Protein AF-0000000068150612 (afdb_homodimer)

Secondary structure (DSSP, 8-state):
---BPPPHHHHHHHHTSTTTTTS-HHHHHHHHTT-EEEEE-TT-EEE-TT----EEEEEEESEEEEEEE-TTS-EEEEEEEETT-EE-HHHHHHSS-SSEEEESSSEEEEEEEHHHHHHHHHH-HHHHHHHHHHHHHHHHHHHHHHHHHHH--HHHHHHHHHHHTSPSSS-S-EEEE-SS-HHHHHHHTT--HHHHHHHHHHHGGGTEEEETTEEEES-HHHHHT-/---BPPPHHHHHHHHTSTTTTTS-HHHHHHHHTT-EEEEE-TT-EEE-TT----EEEEEEESEEEEEEE-TTS-EEEEEEEETT-EE-HHHHHHSS-SSEEEESSSEEEEEEEHHHHHHHHHH-HHHHHHHHHHHHHHHHHHHHHHHHHHH--HHHHHHHHHHHTSPSSS-S-EEEE-SS-HHHHHHHTT--HHHHHHHHHHHGGGTEEEETTEEEES-HHHHHT-

Structure (mmCIF, N/CA/C/O backbone):
data_AF-0000000068150612-model_v1
#
loop_
_entity.id
_entity.type
_entity.pdbx_description
1 polymer 'Transcriptional regulator, CAP/Crp family'
#
loop_
_atom_site.group_PDB
_atom_site.id
_atom_site.type_symbol
_atom_site.label_atom_id
_atom_site.label_alt_id
_atom_site.label_comp_id
_atom_site.label_asym_id
_atom_site.label_entity_id
_atom_site.label_seq_id
_atom_site.pdbx_PDB_ins_code
_atom_site.Cartn_x
_atom_site.Cartn_y
_atom_site.Cartn_z
_atom_site.occupancy
_atom_site.B_iso_or_equiv
_atom_site.auth_seq_id
_atom_site.auth_comp_id
_atom_site.auth_asym_id
_atom_site.auth_atom_id
_atom_site.pdbx_PDB_model_num
ATOM 1 N N . MET A 1 1 ? -6.387 11.719 31.5 1 41.72 1 MET A N 1
ATOM 2 C CA . MET A 1 1 ? -6.387 12.203 30.125 1 41.72 1 MET A CA 1
ATOM 3 C C . MET A 1 1 ? -7.68 12.953 29.812 1 41.72 1 MET A C 1
ATOM 5 O O . MET A 1 1 ? -8.773 12.414 29.984 1 41.72 1 MET A O 1
ATOM 9 N N . GLU A 1 2 ? -7.68 14.25 29.906 1 50.28 2 GLU A N 1
ATOM 10 C CA . GLU A 1 2 ? -8.875 15.07 29.75 1 50.28 2 GLU A CA 1
ATOM 11 C C . GLU A 1 2 ? -9.633 14.719 28.469 1 50.28 2 GLU A C 1
ATOM 13 O O . GLU A 1 2 ? -9.031 14.625 27.391 1 50.28 2 GLU A O 1
ATOM 18 N N . THR A 1 3 ? -10.703 14 28.547 1 57.31 3 THR A N 1
ATOM 19 C CA . THR A 1 3 ? -11.602 13.68 27.438 1 57.31 3 THR A CA 1
ATOM 20 C C . THR A 1 3 ? -12.031 14.945 26.719 1 57.31 3 THR A C 1
ATOM 22 O O . THR A 1 3 ? -12.703 15.805 27.297 1 57.31 3 THR A O 1
ATOM 25 N N . LEU A 1 4 ? -11.297 15.43 25.734 1 70.81 4 LEU A N 1
ATOM 26 C CA . LEU A 1 4 ? -11.656 16.594 24.922 1 70.81 4 LEU A CA 1
ATOM 27 C C . LEU A 1 4 ? -12.93 16.328 24.125 1 70.81 4 LEU A C 1
ATOM 29 O O . LEU A 1 4 ? -13.203 15.18 23.75 1 70.81 4 LEU A O 1
ATOM 33 N N . GLN A 1 5 ? -13.781 17.281 24.234 1 82.31 5 GLN A N 1
ATOM 34 C CA . GLN A 1 5 ? 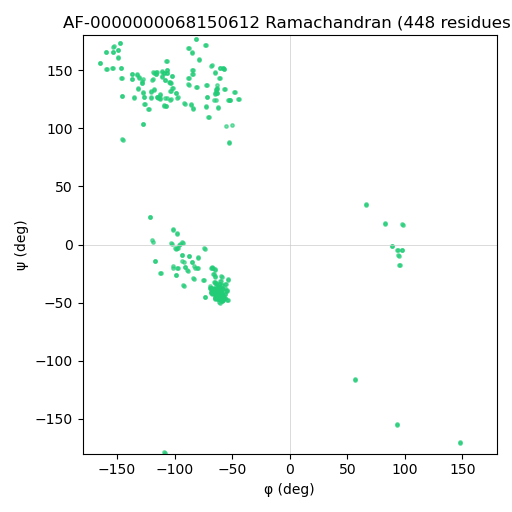-15.008 17.172 23.469 1 82.31 5 GLN A CA 1
ATOM 35 C C . GLN A 1 5 ? -14.82 17.703 22.047 1 82.31 5 GLN A C 1
ATOM 37 O O . GLN A 1 5 ? -14.008 18.609 21.812 1 82.31 5 GLN A O 1
ATOM 42 N N . LEU A 1 6 ? -15.492 17.125 21.156 1 86.81 6 LEU A N 1
ATOM 43 C CA . LEU A 1 6 ? -15.438 17.547 19.766 1 86.81 6 LEU A CA 1
ATOM 44 C C . LEU A 1 6 ? -15.984 18.953 19.594 1 86.81 6 LEU A C 1
ATOM 46 O O . LEU A 1 6 ? -17.094 19.25 20.047 1 86.81 6 LEU A O 1
ATOM 50 N N . THR A 1 7 ? -15.273 19.828 19.047 1 89.62 7 THR A N 1
ATOM 51 C CA . THR A 1 7 ? -15.734 21.172 18.719 1 89.62 7 THR A CA 1
ATOM 52 C C . THR A 1 7 ? -16.375 21.203 17.328 1 89.62 7 THR A C 1
ATOM 54 O O . THR A 1 7 ? -16.359 20.203 16.609 1 89.62 7 THR A O 1
ATOM 57 N N . SER A 1 8 ? -17.047 22.344 17.016 1 89.19 8 SER A N 1
ATOM 58 C CA . SER A 1 8 ? -17.625 22.516 15.695 1 89.19 8 SER A CA 1
ATOM 59 C C . SER A 1 8 ? -16.562 22.438 14.602 1 89.19 8 SER A C 1
ATOM 61 O O . SER A 1 8 ? -16.812 21.906 13.516 1 89.19 8 SER A O 1
ATOM 63 N N . SER A 1 9 ? -15.422 22.969 14.875 1 91 9 SER A N 1
ATOM 64 C CA . SER A 1 9 ? -14.312 22.922 13.93 1 91 9 SER A CA 1
ATOM 65 C C . SER A 1 9 ? -13.844 21.484 13.711 1 91 9 SER A C 1
ATOM 67 O O . SER A 1 9 ? -13.523 21.094 12.594 1 91 9 SER A O 1
ATOM 69 N N . ASP A 1 10 ? -13.836 20.719 14.805 1 93.06 10 ASP A N 1
ATOM 70 C CA . ASP A 1 10 ? -13.484 19.297 14.695 1 93.06 10 ASP A CA 1
ATOM 71 C C . ASP A 1 10 ? -14.461 18.562 13.789 1 93.06 10 ASP A C 1
ATOM 73 O O . ASP A 1 10 ? -14.047 17.797 12.922 1 93.06 10 ASP A O 1
ATOM 77 N N . ARG A 1 11 ? -15.727 18.859 14 1 92.25 11 ARG A N 1
ATOM 78 C CA . ARG A 1 11 ? -16.766 18.203 13.203 1 92.25 11 ARG A CA 1
ATOM 79 C C . ARG A 1 11 ? -16.609 18.547 11.727 1 92.25 11 ARG A C 1
ATOM 81 O O . ARG A 1 11 ? -16.766 17.688 10.859 1 92.25 11 ARG A O 1
ATOM 88 N N . THR A 1 12 ? -16.297 19.766 11.438 1 94.06 12 THR A N 1
ATOM 89 C CA . THR A 1 12 ? -16.078 20.203 10.055 1 94.06 12 THR A CA 1
ATOM 90 C C . THR A 1 12 ? -14.914 19.453 9.438 1 94.06 12 THR A C 1
ATOM 92 O O . THR A 1 12 ? -14.953 19.094 8.258 1 94.06 12 THR A O 1
ATOM 95 N N . THR A 1 13 ? -13.859 19.219 10.219 1 95.19 13 THR A N 1
ATOM 96 C CA . THR A 1 13 ? -12.711 18.453 9.734 1 95.19 13 THR A CA 1
ATOM 97 C C . THR A 1 13 ? -13.117 17.047 9.336 1 95.19 13 THR A C 1
ATOM 99 O O . THR A 1 13 ? -12.719 16.547 8.289 1 95.19 13 THR A O 1
ATOM 102 N N . PHE A 1 14 ? -13.977 16.422 10.148 1 94.62 14 PHE A N 1
ATOM 103 C CA . PHE A 1 14 ? -14.492 15.102 9.82 1 94.62 14 PHE A CA 1
ATOM 104 C C . PHE A 1 14 ? -15.281 15.141 8.516 1 94.62 14 PHE A C 1
ATOM 106 O O . PHE A 1 14 ? -15 14.375 7.594 1 94.62 14 PHE A O 1
ATOM 113 N N . LEU A 1 15 ? -16.188 16.094 8.414 1 94.31 15 LEU A N 1
ATOM 114 C CA . LEU A 1 15 ? -17.141 16.156 7.32 1 94.31 15 LEU A CA 1
ATOM 115 C C . LEU A 1 15 ? -16.453 16.453 5.996 1 94.31 15 LEU A C 1
ATOM 117 O O . LEU A 1 15 ? -16.969 16.109 4.93 1 94.31 15 LEU A O 1
ATOM 121 N N . ARG A 1 16 ? -15.25 17 6.098 1 94.06 16 ARG A N 1
ATOM 122 C CA . ARG A 1 16 ? -14.531 17.375 4.883 1 94.06 16 ARG A CA 1
ATOM 123 C C . ARG A 1 16 ? -13.508 16.312 4.504 1 94.06 16 ARG A C 1
ATOM 125 O O . ARG A 1 16 ? -12.859 16.406 3.461 1 94.06 16 ARG A O 1
ATOM 132 N N . SER A 1 17 ? -13.406 15.344 5.332 1 95.19 17 SER A N 1
ATOM 133 C CA . SER A 1 17 ? -12.414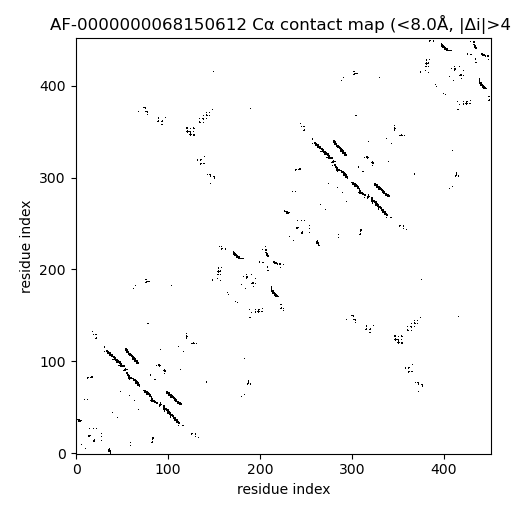 14.312 5.07 1 95.19 17 SER A CA 1
ATOM 134 C C . SER A 1 17 ? -12.898 13.328 4.004 1 95.19 17 SER A C 1
ATOM 136 O O . SER A 1 17 ? -14.102 13.219 3.764 1 95.19 17 SER A O 1
ATOM 138 N N . ARG A 1 18 ? -11.992 12.625 3.383 1 90.69 18 ARG A N 1
ATOM 139 C CA . ARG A 1 18 ? -12.289 11.695 2.297 1 90.69 18 ARG A CA 1
ATOM 140 C C . ARG A 1 18 ? -13.258 10.617 2.746 1 90.69 18 ARG A C 1
ATOM 142 O O . ARG A 1 18 ? -14.203 10.289 2.029 1 90.69 18 ARG A O 1
ATOM 149 N N . PHE A 1 19 ? -13.078 10.039 3.924 1 93.81 19 PHE A N 1
ATOM 150 C CA . PHE A 1 19 ? -13.898 8.93 4.402 1 93.81 19 PHE A CA 1
ATOM 151 C C . PHE A 1 19 ? -15.32 9.398 4.695 1 93.81 19 PHE A C 1
ATOM 153 O O . PHE A 1 19 ? -16.281 8.719 4.336 1 93.81 19 PHE A O 1
ATOM 160 N N . PHE A 1 20 ? -15.469 10.594 5.238 1 95.25 20 PHE A N 1
ATOM 161 C CA . PHE A 1 20 ? -16.75 10.977 5.812 1 95.25 20 PHE A CA 1
ATOM 162 C C . PHE A 1 20 ? -17.578 11.797 4.82 1 95.25 20 PHE A C 1
ATOM 164 O O . PHE A 1 20 ? -18.781 11.922 4.969 1 95.25 20 PHE A O 1
ATOM 171 N N . VAL A 1 21 ? -16.891 12.352 3.863 1 93.06 21 VAL A N 1
ATOM 172 C CA . VAL A 1 21 ? -17.516 13.375 3.02 1 93.06 21 VAL A CA 1
ATOM 173 C C . VAL A 1 21 ? -18.734 12.797 2.312 1 93.06 21 VAL A C 1
ATOM 175 O O . VAL A 1 21 ? -19.703 13.516 2.035 1 93.06 21 VAL A O 1
ATOM 178 N N . ARG A 1 22 ? -18.797 11.555 2.068 1 87.56 22 ARG A N 1
ATOM 179 C CA . ARG A 1 22 ? -19.906 11 1.285 1 87.56 22 ARG A CA 1
ATOM 180 C C . ARG A 1 22 ? -20.922 10.305 2.186 1 87.56 22 ARG A C 1
ATOM 182 O O . ARG A 1 22 ? -21.891 9.727 1.701 1 87.56 22 ARG A O 1
ATOM 189 N N . LEU A 1 23 ? -20.719 10.312 3.428 1 94.69 23 LEU A N 1
ATOM 190 C CA . LEU A 1 23 ? -21.641 9.664 4.355 1 94.69 23 LEU A CA 1
ATOM 191 C C . LEU A 1 23 ? -22.75 10.617 4.785 1 94.69 23 LEU A C 1
ATOM 193 O O . LEU A 1 23 ? -22.5 11.812 4.98 1 94.69 23 LEU A O 1
ATOM 197 N N . PRO A 1 24 ? -23.984 10.086 4.949 1 92.25 24 PRO A N 1
ATOM 198 C CA . PRO A 1 24 ? -25.031 10.93 5.516 1 92.25 24 PRO A CA 1
ATOM 199 C C . PRO A 1 24 ? -24.656 11.492 6.887 1 92.25 24 PRO A C 1
ATOM 201 O O . PRO A 1 24 ? -23.969 10.828 7.664 1 92.25 24 PRO A O 1
ATOM 204 N N . ARG A 1 25 ? -25.219 12.656 7.152 1 92.44 25 ARG A N 1
ATOM 205 C CA . ARG A 1 25 ? -24.922 13.344 8.406 1 92.44 25 ARG A CA 1
ATOM 206 C C . ARG A 1 25 ? -25.312 12.484 9.609 1 92.44 25 ARG A C 1
ATOM 208 O O . ARG A 1 25 ? -24.625 12.469 10.625 1 92.44 25 ARG A O 1
ATOM 215 N N . SER A 1 26 ? -26.406 11.812 9.531 1 93.06 26 SER A N 1
ATOM 216 C CA . SER A 1 26 ? -26.859 10.961 10.625 1 93.06 26 SER A CA 1
ATOM 217 C C . SER A 1 26 ? -25.844 9.859 10.922 1 93.06 26 SER A C 1
ATOM 219 O O . SER A 1 26 ? -25.625 9.523 12.086 1 93.06 26 SER A O 1
ATOM 221 N N . THR A 1 27 ? -25.266 9.305 9.875 1 93.25 27 THR A N 1
ATOM 222 C CA . THR A 1 27 ? -24.25 8.258 10.031 1 93.25 27 THR A CA 1
ATOM 223 C C . THR A 1 27 ? -22.984 8.828 10.664 1 93.25 27 THR A C 1
ATOM 225 O O . THR A 1 27 ? -22.422 8.219 11.578 1 93.25 27 THR A O 1
ATOM 228 N N . VAL A 1 28 ? -22.578 10.039 10.203 1 93.62 28 VAL A N 1
ATOM 229 C CA . VAL A 1 28 ? -21.406 10.695 10.773 1 93.62 28 VAL A CA 1
ATOM 230 C C . VAL A 1 28 ? -21.625 10.945 12.266 1 93.62 28 VAL A C 1
ATOM 232 O O . VAL A 1 28 ? -20.766 10.633 13.086 1 93.62 28 VAL A O 1
ATOM 235 N N . ASP A 1 29 ? -22.797 11.406 12.578 1 92.31 29 ASP A N 1
ATOM 236 C CA . ASP A 1 29 ? -23.125 11.688 13.969 1 92.31 29 ASP A CA 1
ATOM 237 C C . ASP A 1 29 ? -23.094 10.422 14.812 1 92.31 29 ASP A C 1
ATOM 239 O O . ASP A 1 29 ? -22.625 10.438 15.961 1 92.31 29 ASP A O 1
ATOM 243 N N . SER A 1 30 ? -23.562 9.414 14.273 1 91.81 30 SER A N 1
ATOM 244 C CA . SER A 1 30 ? -23.562 8.133 14.977 1 91.81 30 SER A CA 1
ATOM 245 C C . SER A 1 30 ? -22.125 7.672 15.266 1 91.81 30 SER A C 1
ATOM 247 O O . SER A 1 30 ? -21.844 7.203 16.359 1 91.81 30 SER A O 1
ATOM 249 N N . ILE A 1 31 ? -21.266 7.812 14.297 1 91.31 31 ILE A N 1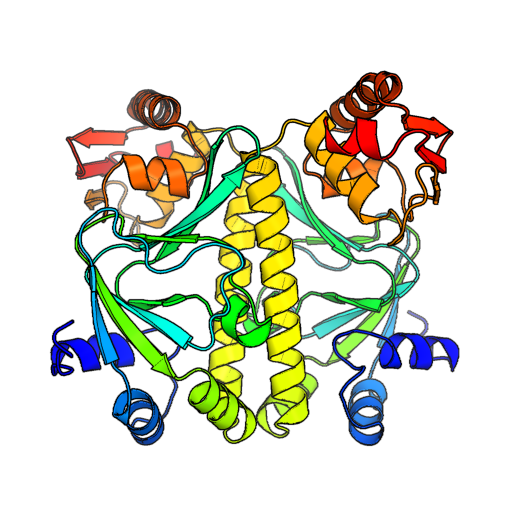
ATOM 250 C CA . ILE A 1 31 ? -19.875 7.395 14.438 1 91.31 31 ILE A CA 1
ATOM 251 C C . ILE A 1 31 ? -19.188 8.266 15.484 1 91.31 31 ILE A C 1
ATOM 253 O O . ILE A 1 31 ? -18.422 7.766 16.312 1 91.31 31 ILE A O 1
ATOM 257 N N . LEU A 1 32 ? -19.5 9.531 15.516 1 91.75 32 LEU A N 1
ATOM 258 C CA . LEU A 1 32 ? -18.766 10.5 16.328 1 91.75 32 LEU A CA 1
ATOM 259 C C . LEU A 1 32 ? -19.266 10.5 17.766 1 91.75 32 LEU A C 1
ATOM 261 O O . LEU A 1 32 ? -18.594 11.008 18.656 1 91.75 32 LEU A O 1
ATOM 265 N N . LYS A 1 33 ? -20.469 9.977 18.031 1 87.56 33 LYS A N 1
ATOM 266 C CA . LYS A 1 33 ? -21.109 9.992 19.344 1 87.56 33 LYS A CA 1
ATOM 267 C C . LYS A 1 33 ? -20.188 9.391 20.406 1 87.56 33 LYS A C 1
ATOM 269 O O . LYS A 1 33 ? -20.141 9.859 21.531 1 87.56 33 LYS A O 1
ATOM 274 N N . ASP A 1 34 ? -19.328 8.453 20.094 1 80.94 34 ASP A N 1
ATOM 275 C CA . ASP A 1 34 ? -18.484 7.777 21.094 1 80.94 34 ASP A CA 1
ATOM 276 C C . ASP A 1 34 ? -17 7.957 20.766 1 80.94 34 ASP A C 1
ATOM 278 O O . ASP A 1 34 ? -16.172 7.16 21.203 1 80.94 34 ASP A O 1
ATOM 282 N N . THR A 1 35 ? -16.812 8.969 20.062 1 89.88 35 THR A N 1
ATOM 283 C CA . THR A 1 35 ? -15.43 9.234 19.688 1 89.88 35 THR A CA 1
ATOM 284 C C . THR A 1 35 ? -14.672 9.922 20.812 1 89.88 35 THR A C 1
ATOM 286 O O . THR A 1 35 ? -15.219 10.805 21.484 1 89.88 35 THR A O 1
ATOM 289 N N . ARG A 1 36 ? -13.453 9.508 21.125 1 92.19 36 ARG A N 1
ATOM 290 C CA . ARG A 1 36 ? -12.602 10.07 22.172 1 92.19 36 ARG A CA 1
ATOM 291 C C . ARG A 1 36 ? -11.445 10.859 21.562 1 92.19 36 ARG A C 1
ATOM 293 O O . ARG A 1 36 ? -10.875 10.453 20.547 1 92.19 36 ARG A O 1
ATOM 300 N N . LEU A 1 37 ? -11.141 11.953 22.203 1 95.44 37 LEU A N 1
ATOM 301 C CA . LEU A 1 37 ? -10.016 12.758 21.766 1 95.44 37 LEU A CA 1
ATOM 302 C C . LEU A 1 37 ? -8.812 12.578 22.688 1 95.44 37 LEU A C 1
ATOM 304 O O . LEU A 1 37 ? -8.969 12.484 23.906 1 95.44 37 LEU A O 1
ATOM 308 N N . SER A 1 38 ? -7.691 12.5 22.125 1 95.88 38 SER A N 1
ATOM 309 C CA . SER A 1 38 ? -6.438 12.43 22.875 1 95.88 38 SER A CA 1
ATOM 310 C C . SER A 1 38 ? -5.43 13.445 22.344 1 95.88 38 SER A C 1
ATOM 312 O O . SER A 1 38 ? -5.355 13.703 21.141 1 95.88 38 SER A O 1
ATOM 314 N N . THR A 1 39 ? -4.684 13.984 23.25 1 96.75 39 THR A N 1
ATOM 315 C CA . THR A 1 39 ? -3.588 14.883 22.922 1 96.75 39 THR A CA 1
ATOM 316 C C . THR A 1 39 ? -2.244 14.18 23.047 1 96.75 39 THR A C 1
ATOM 318 O O . THR A 1 39 ? -2.039 13.398 23.984 1 96.75 39 THR A O 1
ATOM 321 N N . TYR A 1 40 ? -1.396 14.438 22.141 1 97.69 40 TYR A N 1
ATOM 322 C CA . TYR A 1 40 ? -0.046 13.883 22.141 1 97.69 40 TYR A CA 1
ATOM 323 C C . TYR A 1 40 ? 0.994 14.984 21.969 1 97.69 40 TYR A C 1
ATOM 325 O O . TYR A 1 40 ? 0.8 15.922 21.188 1 97.69 40 TYR A O 1
ATOM 333 N N . GLU A 1 41 ? 2.08 14.875 22.719 1 97.88 41 GLU A N 1
ATOM 334 C CA . GLU A 1 41 ? 3.24 15.727 22.484 1 97.88 41 GLU A CA 1
ATOM 335 C C . GLU A 1 41 ? 4.145 15.148 21.406 1 97.88 41 GLU A C 1
ATOM 337 O O . GLU A 1 41 ? 4.016 13.977 21.031 1 97.88 41 GLU A O 1
ATOM 342 N N . GLU A 1 42 ? 5.004 16.031 20.953 1 96.06 42 GLU A N 1
ATOM 343 C CA . GLU A 1 42 ? 6.004 15.555 20 1 96.06 42 GLU A CA 1
ATOM 344 C C . GLU A 1 42 ? 6.754 14.344 20.547 1 96.06 42 GLU A C 1
ATOM 346 O O . GLU A 1 42 ? 7.156 14.32 21.703 1 96.06 42 GLU A O 1
ATOM 351 N N . HIS A 1 43 ? 6.734 13.258 19.797 1 96.94 43 HIS A N 1
ATOM 352 C CA . HIS A 1 43 ? 7.477 12.023 20.031 1 96.94 43 HIS A CA 1
ATOM 353 C C . HIS A 1 43 ? 6.68 11.062 20.906 1 96.94 43 HIS A C 1
ATOM 355 O O . HIS A 1 43 ? 7.141 9.953 21.203 1 96.94 43 HIS A O 1
ATOM 361 N N . ASP A 1 44 ? 5.5 11.5 21.312 1 98.31 44 ASP A N 1
ATOM 362 C CA . ASP A 1 44 ? 4.648 10.523 21.984 1 98.31 44 ASP A CA 1
ATOM 363 C C . ASP A 1 44 ? 4.273 9.383 21.047 1 98.31 44 ASP A C 1
ATOM 365 O O . ASP A 1 44 ? 3.883 9.609 19.906 1 98.31 44 ASP A O 1
ATOM 369 N N . VAL A 1 45 ? 4.367 8.172 21.516 1 98.38 45 VAL A N 1
ATOM 370 C CA . VAL A 1 45 ? 4 6.988 20.734 1 98.38 45 VAL A CA 1
ATOM 371 C C . VAL A 1 45 ? 2.535 6.641 20.984 1 98.38 45 VAL A C 1
ATOM 373 O O . VAL A 1 45 ? 2.111 6.516 22.141 1 98.38 45 VAL A O 1
ATOM 376 N N . LEU A 1 46 ? 1.791 6.637 19.953 1 98.06 46 LEU A N 1
ATOM 377 C CA . LEU A 1 46 ? 0.391 6.246 20.078 1 98.06 46 LEU A CA 1
ATOM 378 C C . LEU A 1 46 ? 0.263 4.742 20.281 1 98.06 46 LEU A C 1
ATOM 380 O O . LEU A 1 46 ? -0.534 4.289 21.109 1 98.06 46 LEU A O 1
ATOM 384 N N . PHE A 1 47 ? 0.94 3.945 19.562 1 98.06 47 PHE A N 1
ATOM 385 C CA . PHE A 1 47 ? 0.996 2.494 19.688 1 98.06 47 PHE A CA 1
ATOM 386 C C . PHE A 1 47 ? 2.256 1.946 19.016 1 98.06 47 PHE A C 1
ATOM 388 O O . PHE A 1 47 ? 2.914 2.648 18.25 1 98.06 47 PHE A O 1
ATOM 395 N N . HIS A 1 48 ? 2.562 0.699 19.312 1 98 48 HIS A N 1
ATOM 396 C CA . HIS A 1 48 ? 3.73 0.03 18.75 1 98 48 HIS A CA 1
ATOM 397 C C . HIS A 1 48 ? 3.32 -1.061 17.766 1 98 48 HIS A C 1
ATOM 399 O O . HIS A 1 48 ? 2.242 -1.644 17.891 1 98 48 HIS A O 1
ATOM 405 N N . GLN A 1 49 ? 4.215 -1.205 16.812 1 97.06 49 GLN A N 1
ATOM 406 C CA . GLN A 1 49 ? 4.035 -2.34 15.914 1 97.06 49 GLN A CA 1
ATOM 407 C C . GLN A 1 49 ? 3.764 -3.623 16.688 1 97.06 49 GLN A C 1
ATOM 409 O O . GLN A 1 49 ? 4.438 -3.904 17.688 1 97.06 49 GLN A O 1
ATOM 414 N N . GLY A 1 50 ? 2.701 -4.379 16.266 1 96.81 50 GLY A N 1
ATOM 415 C CA . GLY A 1 50 ? 2.373 -5.645 16.906 1 96.81 50 GLY A CA 1
ATOM 416 C C . GLY A 1 50 ? 1.308 -5.512 17.984 1 96.81 50 GLY A C 1
ATOM 417 O O . GLY A 1 50 ? 0.723 -6.508 18.406 1 96.81 50 GLY A O 1
ATOM 418 N N . ASP A 1 51 ? 1.083 -4.305 18.453 1 97.25 51 ASP A N 1
ATOM 419 C CA . ASP A 1 51 ? 0.056 -4.09 19.469 1 97.25 51 ASP A CA 1
ATOM 420 C C . ASP A 1 51 ? -1.322 -4.492 18.953 1 97.25 51 ASP A C 1
ATOM 422 O O . ASP A 1 51 ? -1.622 -4.312 17.766 1 97.25 51 ASP A O 1
ATOM 426 N N . GLY A 1 52 ? -2.164 -5.051 19.797 1 96.06 52 GLY A N 1
ATOM 427 C CA . GLY A 1 52 ? -3.576 -5.215 19.484 1 96.06 52 GLY A CA 1
ATOM 428 C C . GLY A 1 52 ? -4.34 -3.904 19.484 1 96.06 52 GLY A C 1
ATOM 429 O O . GLY A 1 52 ? -4.414 -3.221 20.516 1 96.06 52 GLY A O 1
ATOM 430 N N . ILE A 1 53 ? -4.723 -3.49 18.359 1 93 53 ILE A N 1
ATOM 431 C CA . ILE A 1 53 ? -5.477 -2.252 18.203 1 93 53 ILE A CA 1
ATOM 432 C C . ILE A 1 53 ? -6.848 -2.557 17.609 1 93 53 ILE A C 1
ATOM 434 O O . ILE A 1 53 ? -6.957 -3.285 16.625 1 93 53 ILE A O 1
ATOM 438 N N . ASP A 1 54 ? -7.867 -1.991 18.172 1 92.88 54 ASP A N 1
ATOM 439 C CA . ASP A 1 54 ? -9.219 -2.189 17.656 1 92.88 54 ASP A CA 1
ATOM 440 C C . ASP A 1 54 ? -9.844 -0.864 17.219 1 92.88 54 ASP A C 1
ATOM 442 O O . ASP A 1 54 ? -10.984 -0.83 16.766 1 92.88 54 ASP A O 1
ATOM 446 N N . ASP A 1 55 ? -9.086 0.193 17.328 1 94.12 55 ASP A N 1
ATOM 447 C CA . ASP A 1 55 ? -9.586 1.522 17 1 94.12 55 ASP A CA 1
ATOM 448 C C . ASP A 1 55 ? -8.992 2.01 15.672 1 94.12 55 ASP A C 1
ATOM 450 O O . ASP A 1 55 ? -7.953 1.514 15.234 1 94.12 55 ASP A O 1
ATOM 454 N N . VAL A 1 56 ? -9.711 2.938 15.117 1 95.75 56 VAL A N 1
ATOM 455 C CA . VAL A 1 56 ? -9.172 3.76 14.039 1 95.75 56 VAL A CA 1
ATOM 456 C C . VAL A 1 56 ? -8.93 5.18 14.539 1 95.75 56 VAL A C 1
ATOM 458 O O . VAL A 1 56 ? -9.656 5.672 15.406 1 95.75 56 VAL A O 1
ATOM 461 N N . PHE A 1 57 ? -7.957 5.754 13.992 1 97.62 57 PHE A N 1
ATOM 462 C CA . PHE A 1 57 ? -7.551 7.074 14.461 1 97.62 57 PHE A CA 1
ATOM 463 C C . PHE A 1 57 ? -7.746 8.117 13.359 1 97.62 57 PHE A C 1
ATOM 465 O O . PHE A 1 57 ? -7.633 7.805 12.172 1 97.62 57 PHE A O 1
ATOM 472 N N . PHE A 1 58 ? -8.023 9.258 13.766 1 97.62 58 PHE A N 1
ATOM 473 C CA . PHE A 1 58 ? -8.266 10.391 12.867 1 97.62 58 PHE A CA 1
ATOM 474 C C . PHE A 1 58 ? -7.543 11.633 13.367 1 97.62 58 PHE A C 1
ATOM 476 O O . PHE A 1 58 ? -7.75 12.07 14.5 1 97.62 58 PHE A O 1
ATOM 483 N N . VAL A 1 59 ? -6.742 12.25 12.5 1 97.75 59 VAL A N 1
ATOM 484 C CA . VAL A 1 59 ? -5.93 13.398 12.891 1 97.75 59 VAL A CA 1
ATOM 485 C C . VAL A 1 59 ? -6.766 14.672 12.812 1 97.75 59 VAL A C 1
ATOM 487 O O . VAL A 1 59 ? -7.203 15.07 11.734 1 97.75 59 VAL A O 1
ATOM 490 N N . LEU A 1 60 ? -6.957 15.297 13.891 1 97.25 60 LEU A N 1
ATOM 491 C CA . LEU A 1 60 ? -7.676 16.562 13.922 1 97.25 60 LEU A CA 1
ATOM 492 C C . LEU A 1 60 ? -6.711 17.734 13.797 1 97.25 60 LEU A C 1
ATOM 494 O O . LEU A 1 60 ? -7.066 18.781 13.25 1 97.25 60 LEU A O 1
ATOM 498 N N . SER A 1 61 ? -5.555 17.578 14.383 1 95.62 61 SER A N 1
ATOM 499 C CA . SER A 1 61 ? -4.453 18.531 14.258 1 95.62 61 SER A CA 1
ATOM 500 C C . SER A 1 61 ? -3.107 17.844 14.461 1 95.62 61 SER A C 1
ATOM 502 O O . SER A 1 61 ? -3.018 16.828 15.172 1 95.62 61 SER A O 1
ATOM 504 N N . GLY A 1 62 ? -2.084 18.438 13.805 1 95.44 62 GLY A N 1
ATOM 505 C CA . GLY A 1 62 ? -0.736 17.922 13.945 1 95.44 62 GLY A CA 1
ATOM 506 C C . GLY A 1 62 ? -0.368 16.922 12.859 1 95.44 62 GLY A C 1
ATOM 507 O O . GLY A 1 62 ? -0.819 17.047 11.719 1 95.44 62 GLY A O 1
ATOM 508 N N . LEU A 1 63 ? 0.624 16.031 13.242 1 96.38 63 LEU A N 1
ATOM 509 C CA . LEU A 1 63 ? 1.211 15.102 12.281 1 96.38 63 LEU A CA 1
ATOM 510 C C . LEU A 1 63 ? 1.571 13.781 12.961 1 96.38 63 LEU A C 1
ATOM 512 O O . LEU A 1 63 ? 2.252 13.766 13.984 1 96.38 63 LEU A O 1
ATOM 516 N N . ILE A 1 64 ? 1.067 12.703 12.344 1 97.75 64 ILE A N 1
ATOM 517 C CA . ILE A 1 64 ? 1.373 11.375 12.867 1 97.75 64 ILE A CA 1
ATOM 518 C C . ILE A 1 64 ? 2.215 10.602 11.852 1 97.75 64 ILE A C 1
ATOM 520 O O . ILE A 1 64 ? 1.868 10.531 10.672 1 97.75 64 ILE A O 1
ATOM 524 N N . ARG A 1 65 ? 3.33 10.094 12.297 1 97.44 65 ARG A N 1
ATOM 525 C CA . ARG A 1 65 ? 4.137 9.242 11.43 1 97.44 65 ARG A CA 1
ATOM 526 C C . ARG A 1 65 ? 3.949 7.773 11.781 1 97.44 65 ARG A C 1
ATOM 528 O O . ARG A 1 65 ? 3.832 7.418 12.953 1 97.44 65 ARG A O 1
ATOM 535 N N . LEU A 1 66 ? 3.783 6.973 10.805 1 98.25 66 LEU A N 1
ATOM 536 C CA . LEU A 1 66 ? 3.828 5.52 10.93 1 98.25 66 LEU A CA 1
ATOM 537 C C . LEU A 1 66 ? 5.191 4.977 10.508 1 98.25 66 LEU A C 1
ATOM 539 O O . LEU A 1 66 ? 5.68 5.297 9.422 1 98.25 66 LEU A O 1
ATOM 543 N N . TYR A 1 67 ? 5.805 4.105 11.375 1 98.19 67 TYR A N 1
ATOM 544 C CA . TYR A 1 67 ? 7.156 3.678 11.031 1 98.19 67 TYR A CA 1
ATOM 545 C C . TYR A 1 67 ? 7.402 2.242 11.484 1 98.19 67 TYR A C 1
ATOM 547 O O . TYR A 1 67 ? 6.727 1.742 12.383 1 98.19 67 TYR A O 1
ATOM 555 N N . ARG A 1 68 ? 8.25 1.62 10.797 1 98 68 ARG A N 1
ATOM 556 C CA . ARG A 1 68 ? 8.773 0.295 11.117 1 98 68 ARG A CA 1
ATOM 557 C C . ARG A 1 68 ? 10.211 0.378 11.625 1 98 68 ARG A C 1
ATOM 559 O O . ARG A 1 68 ? 10.961 1.277 11.234 1 98 68 ARG A O 1
ATOM 566 N N . VAL A 1 69 ? 10.555 -0.59 12.5 1 96.31 69 VAL A N 1
ATOM 567 C CA . VAL A 1 69 ? 11.906 -0.607 13.047 1 96.31 69 VAL A CA 1
ATOM 568 C C . VAL A 1 69 ? 12.656 -1.835 12.531 1 96.31 69 VAL A C 1
ATOM 570 O O . VAL A 1 69 ? 12.148 -2.957 12.609 1 96.31 69 VAL A O 1
ATOM 573 N N . GLY A 1 70 ? 13.805 -1.591 12.016 1 93.19 70 GLY A N 1
ATOM 574 C CA . GLY A 1 70 ? 14.648 -2.684 11.562 1 93.19 70 GLY A CA 1
ATOM 575 C C . GLY A 1 70 ? 15.422 -3.35 12.688 1 93.19 70 GLY A C 1
ATOM 576 O O . GLY A 1 70 ? 15.367 -2.902 13.836 1 93.19 70 GLY A O 1
ATOM 577 N N . LYS A 1 71 ? 16.172 -4.41 12.32 1 88.38 71 LYS A N 1
ATOM 578 C CA . LYS A 1 71 ? 16.953 -5.172 13.289 1 88.38 71 LYS A CA 1
ATOM 579 C C . LYS A 1 71 ? 18.062 -4.316 13.891 1 88.38 71 LYS A C 1
ATOM 581 O O . LYS A 1 71 ? 18.453 -4.516 15.039 1 88.38 71 LYS A O 1
ATOM 586 N N . ASP A 1 72 ? 18.5 -3.391 13.156 1 89.69 72 ASP A N 1
ATOM 587 C CA . ASP A 1 72 ? 19.609 -2.561 13.617 1 89.69 72 ASP A CA 1
ATOM 588 C C . ASP A 1 72 ? 19.109 -1.31 14.328 1 89.69 72 ASP A C 1
ATOM 590 O O . ASP A 1 72 ? 19.891 -0.426 14.68 1 89.69 72 ASP A O 1
ATOM 594 N N . GLY A 1 73 ? 17.828 -1.155 14.461 1 92 73 GLY A N 1
ATOM 595 C CA . GLY A 1 73 ? 17.266 -0.023 15.172 1 92 73 GLY A CA 1
ATOM 596 C C . GLY A 1 73 ? 16.891 1.132 14.266 1 92 73 GLY A C 1
ATOM 597 O O . GLY A 1 73 ? 16.234 2.084 14.695 1 92 73 GLY A O 1
ATOM 598 N N . ARG A 1 74 ? 17.312 1 13.055 1 94.12 74 ARG A N 1
ATOM 599 C CA . ARG A 1 74 ? 16.922 2.033 12.102 1 94.12 74 ARG A CA 1
ATOM 600 C C . ARG A 1 74 ? 15.406 2.035 11.891 1 94.12 74 ARG A C 1
ATOM 602 O O . ARG A 1 74 ? 14.766 0.981 11.922 1 94.12 74 ARG A O 1
ATOM 609 N N . GLU A 1 75 ? 14.891 3.242 11.633 1 96.69 75 GLU A N 1
ATOM 610 C CA . GLU A 1 75 ? 13.461 3.391 11.406 1 96.69 75 GLU A CA 1
ATOM 611 C C . GLU A 1 75 ? 13.172 3.74 9.945 1 96.69 75 GLU A C 1
ATOM 613 O O . GLU A 1 75 ? 13.969 4.418 9.297 1 96.69 75 GLU A O 1
ATOM 618 N N . ALA A 1 76 ? 12.117 3.26 9.445 1 97.38 76 ALA A N 1
ATOM 619 C CA . ALA A 1 76 ? 11.609 3.625 8.125 1 97.38 76 ALA A CA 1
ATOM 620 C C . ALA A 1 76 ? 10.148 4.078 8.203 1 97.38 76 ALA A C 1
ATOM 622 O O . ALA A 1 76 ? 9.281 3.322 8.641 1 97.38 76 ALA A O 1
ATOM 623 N N . ASP A 1 77 ? 9.945 5.277 7.781 1 97.81 77 ASP A N 1
ATOM 624 C CA . ASP A 1 77 ? 8.562 5.75 7.695 1 97.81 77 ASP A CA 1
ATOM 625 C C . ASP A 1 77 ? 7.824 5.074 6.547 1 97.81 77 ASP A C 1
ATOM 627 O O . ASP A 1 77 ? 8.367 4.926 5.449 1 97.81 77 ASP A O 1
ATOM 631 N N . VAL A 1 78 ? 6.578 4.68 6.828 1 98 78 VAL A N 1
ATOM 632 C CA . VAL A 1 78 ? 5.793 4.047 5.773 1 98 78 VAL A CA 1
ATOM 633 C C . VAL A 1 78 ? 4.57 4.906 5.457 1 98 78 VAL A C 1
ATOM 635 O O . VAL A 1 78 ? 3.904 4.699 4.438 1 98 78 VAL A O 1
ATOM 638 N N . ALA A 1 79 ? 4.258 5.859 6.309 1 97.44 79 ALA A N 1
ATOM 639 C CA . ALA A 1 79 ? 3.193 6.828 6.055 1 97.44 79 ALA A CA 1
ATOM 640 C C . ALA A 1 79 ? 3.293 8.016 7.012 1 97.44 79 ALA A C 1
ATOM 642 O O . ALA A 1 79 ? 3.883 7.906 8.086 1 97.44 79 ALA A O 1
ATOM 643 N N . VAL A 1 80 ? 2.758 9.086 6.598 1 96.44 80 VAL A N 1
ATOM 644 C CA . VAL A 1 80 ? 2.561 10.273 7.426 1 96.44 80 VAL A CA 1
ATOM 645 C C . VAL A 1 80 ? 1.128 10.773 7.27 1 96.44 80 VAL A C 1
ATOM 647 O O . VAL A 1 80 ? 0.618 10.883 6.148 1 96.44 80 VAL A O 1
ATOM 650 N N . PHE A 1 81 ? 0.508 11.07 8.352 1 96.56 81 PHE A N 1
ATOM 651 C CA . PHE A 1 81 ? -0.889 11.484 8.328 1 96.56 81 PHE A CA 1
ATOM 652 C C . PHE A 1 81 ? -1.045 12.883 8.922 1 96.56 81 PHE A C 1
ATOM 654 O O . PHE A 1 81 ? -0.605 13.141 10.047 1 96.56 81 PHE A O 1
ATOM 661 N N . SER A 1 82 ? -1.67 13.711 8.125 1 95 82 SER A N 1
ATOM 662 C CA . SER A 1 82 ? -1.938 15.078 8.555 1 95 82 SER A CA 1
ATOM 663 C C . SER A 1 82 ? -3.422 15.289 8.836 1 95 82 SER A C 1
ATOM 665 O O . SER A 1 82 ? -4.211 14.344 8.773 1 95 82 SER A O 1
ATOM 667 N N . LYS A 1 83 ? -3.789 16.516 9.227 1 95.44 83 LYS A N 1
ATOM 668 C CA . LYS A 1 83 ? -5.164 16.891 9.547 1 95.44 83 LYS A CA 1
ATOM 669 C C . LYS A 1 83 ? -6.137 16.344 8.508 1 95.44 83 LYS A C 1
ATOM 671 O O . LYS A 1 83 ? -5.949 16.547 7.305 1 95.44 83 LYS A O 1
ATOM 676 N N . GLY A 1 84 ? -7.145 15.602 8.969 1 96 84 GLY A N 1
ATOM 677 C CA . GLY A 1 84 ? -8.203 15.125 8.094 1 96 84 GLY A CA 1
ATOM 678 C C . GLY A 1 84 ? -7.992 13.695 7.625 1 96 84 GLY A C 1
ATOM 679 O O . GLY A 1 84 ? -8.852 13.125 6.953 1 96 84 GLY A O 1
ATOM 680 N N . GLU A 1 85 ? -6.883 13.164 7.984 1 96.31 85 GLU A N 1
ATOM 681 C CA . GLU A 1 85 ? -6.57 11.82 7.504 1 96.31 85 GLU A CA 1
ATOM 682 C C . GLU A 1 85 ? -6.809 10.773 8.586 1 96.31 85 GLU A C 1
ATOM 684 O O . GLU A 1 85 ? -6.621 11.055 9.773 1 96.31 85 GLU A O 1
ATOM 689 N N . MET A 1 86 ? -7.254 9.625 8.195 1 96.56 86 MET A N 1
ATOM 690 C CA . MET A 1 86 ? -7.52 8.477 9.055 1 96.56 86 MET A CA 1
ATOM 691 C C . MET A 1 86 ? -6.457 7.395 8.867 1 96.56 86 MET A C 1
ATOM 693 O O . MET A 1 86 ? -5.922 7.227 7.773 1 96.56 86 MET A O 1
ATOM 697 N N . PHE A 1 87 ? -6.164 6.664 9.977 1 97.19 87 PHE A N 1
ATOM 698 C CA . PHE A 1 87 ? -5.164 5.609 9.875 1 97.19 87 PHE A CA 1
ATOM 699 C C . PHE A 1 87 ? -5.473 4.477 10.844 1 97.19 87 PHE A C 1
ATOM 701 O O . PHE A 1 87 ? -6.375 4.598 11.68 1 97.19 87 PHE A O 1
ATOM 708 N N . ALA A 1 88 ? -4.809 3.33 10.711 1 96.94 88 ALA A N 1
ATOM 709 C CA . ALA A 1 88 ? -4.855 2.123 11.531 1 96.94 88 ALA A CA 1
ATOM 710 C C . ALA A 1 88 ? -6.039 1.24 11.148 1 96.94 88 ALA A C 1
ATOM 712 O O . ALA A 1 88 ? -6.5 0.422 11.945 1 96.94 88 ALA A O 1
ATOM 713 N N . GLU A 1 89 ? -6.582 1.499 9.938 1 94.31 89 GLU A N 1
ATOM 714 C CA . GLU A 1 89 ? -7.645 0.635 9.438 1 94.31 89 GLU A CA 1
ATOM 715 C C . GLU A 1 89 ? -7.156 -0.801 9.266 1 94.31 89 GLU A C 1
ATOM 717 O O . GLU A 1 89 ? -7.879 -1.748 9.594 1 94.31 89 GLU A O 1
ATOM 722 N N . ASN A 1 90 ? -5.898 -0.89 8.766 1 92.94 90 ASN A N 1
ATOM 723 C CA . ASN A 1 90 ? -5.309 -2.215 8.594 1 92.94 90 ASN A CA 1
ATOM 724 C C . ASN A 1 90 ? -5.203 -2.957 9.93 1 92.94 90 ASN A C 1
ATOM 726 O O . ASN A 1 90 ? -5.555 -4.137 10.016 1 92.94 90 ASN A O 1
ATOM 730 N N . ALA A 1 91 ? -4.703 -2.252 10.898 1 92.94 91 ALA A N 1
ATOM 731 C CA . ALA A 1 91 ? -4.539 -2.857 12.219 1 92.94 91 ALA A CA 1
ATOM 732 C C . ALA A 1 91 ? -5.875 -3.342 12.766 1 92.94 91 ALA A C 1
ATOM 734 O O . ALA A 1 91 ? -5.961 -4.434 13.336 1 92.94 91 ALA A O 1
ATOM 735 N N . MET A 1 92 ? -6.867 -2.566 12.578 1 92.12 92 MET A N 1
ATOM 736 C CA . MET A 1 92 ? -8.203 -2.902 13.055 1 92.12 92 MET A CA 1
ATOM 737 C C . MET A 1 92 ? -8.703 -4.203 12.422 1 92.12 92 MET A C 1
ATOM 739 O O . MET A 1 92 ? -9.211 -5.078 13.125 1 92.12 92 MET A O 1
ATOM 743 N N . TYR A 1 93 ? -8.531 -4.344 11.18 1 91.06 93 TYR A N 1
ATOM 744 C CA . TYR A 1 93 ? -9.07 -5.496 10.477 1 91.06 93 TYR A CA 1
ATOM 745 C C . TYR A 1 93 ? -8.141 -6.695 10.586 1 91.06 93 TYR A C 1
ATOM 747 O O . TYR A 1 93 ? -8.586 -7.844 10.57 1 91.06 93 TYR A O 1
ATOM 755 N N . LEU A 1 94 ? -6.867 -6.441 10.711 1 90.88 94 LEU A N 1
ATOM 756 C CA . LEU A 1 94 ? -5.898 -7.531 10.781 1 90.88 94 LEU A CA 1
ATOM 757 C C . LEU A 1 94 ? -5.664 -7.949 12.234 1 90.88 94 LEU A C 1
ATOM 759 O O . LEU A 1 94 ? -5.109 -9.016 12.492 1 90.88 94 LEU A O 1
ATOM 763 N N . GLY A 1 95 ? -5.992 -7.094 13.172 1 91.81 95 GLY A N 1
ATOM 764 C CA . GLY A 1 95 ? -5.945 -7.418 14.586 1 91.81 95 GLY A CA 1
ATOM 765 C C . GLY A 1 95 ? -4.633 -7.031 15.242 1 91.81 95 GLY A C 1
ATOM 766 O O . GLY A 1 95 ? -4.457 -7.215 16.453 1 91.81 95 GLY A O 1
ATOM 767 N N . ARG A 1 96 ? -3.688 -6.555 14.469 1 95.5 96 ARG A N 1
ATOM 768 C CA . ARG A 1 96 ? -2.412 -6.105 15.016 1 95.5 96 ARG A CA 1
ATOM 769 C C . ARG A 1 96 ? -1.859 -4.93 14.219 1 95.5 96 ARG A C 1
ATOM 771 O O . ARG A 1 96 ? -1.976 -4.898 12.984 1 95.5 96 ARG A O 1
ATOM 778 N N . ALA A 1 97 ? -1.229 -3.982 14.938 1 97.31 97 ALA A N 1
ATOM 779 C CA . ALA A 1 97 ? -0.603 -2.844 14.266 1 97.31 97 ALA A CA 1
ATOM 780 C C . ALA A 1 97 ? 0.533 -3.303 13.359 1 97.31 97 ALA A C 1
ATOM 782 O O . ALA A 1 97 ? 1.411 -4.059 13.781 1 97.31 97 ALA A O 1
ATOM 783 N N . THR A 1 98 ? 0.533 -2.854 12.148 1 95.62 98 THR A N 1
ATOM 784 C CA . THR A 1 98 ? 1.537 -3.256 11.172 1 95.62 98 THR A CA 1
ATOM 785 C C . THR A 1 98 ? 2.793 -2.4 11.305 1 95.62 98 THR A C 1
ATOM 787 O O . THR A 1 98 ? 3.844 -2.738 10.75 1 95.62 98 THR A O 1
ATOM 790 N N . ALA A 1 99 ? 2.684 -1.335 11.977 1 97.88 99 ALA A N 1
ATOM 791 C CA . ALA A 1 99 ? 3.746 -0.366 12.22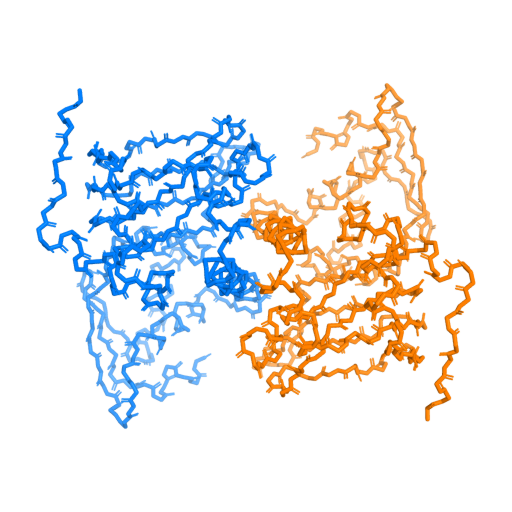7 1 97.88 99 ALA A CA 1
ATOM 792 C C . ALA A 1 99 ? 3.496 0.399 13.523 1 97.88 99 ALA A C 1
ATOM 794 O O . ALA A 1 99 ? 2.414 0.307 14.102 1 97.88 99 ALA A O 1
ATOM 795 N N . SER A 1 100 ? 4.5 1.061 13.977 1 98.38 100 SER A N 1
ATOM 796 C CA . SER A 1 100 ? 4.332 1.957 15.109 1 98.38 100 SER A CA 1
ATOM 797 C C . SER A 1 100 ? 3.844 3.332 14.672 1 98.38 100 SER A C 1
ATOM 799 O O . SER A 1 100 ? 4.09 3.746 13.531 1 98.38 100 SER A O 1
ATOM 801 N N . ALA A 1 101 ? 3.129 3.992 15.5 1 98.56 101 ALA A N 1
ATOM 802 C CA . ALA A 1 101 ? 2.646 5.348 15.242 1 98.56 101 ALA A CA 1
ATOM 803 C C . ALA A 1 101 ? 3.16 6.324 16.297 1 98.56 101 ALA A C 1
ATOM 805 O O . ALA A 1 101 ? 3.072 6.051 17.5 1 98.56 101 ALA A O 1
ATOM 806 N N . GLU A 1 102 ? 3.666 7.418 15.844 1 98.31 102 GLU A N 1
ATOM 807 C CA . GLU A 1 102 ? 4.219 8.438 16.719 1 98.31 102 GLU A CA 1
ATOM 808 C C . GLU A 1 102 ? 3.801 9.836 16.281 1 98.31 102 GLU A C 1
ATOM 810 O O . GLU A 1 102 ? 3.725 10.117 15.078 1 98.31 102 GLU A O 1
ATOM 815 N N . ALA A 1 103 ? 3.535 10.695 17.281 1 98.06 103 ALA A N 1
ATOM 816 C CA . ALA A 1 103 ? 3.299 12.102 16.953 1 98.06 103 ALA A CA 1
ATOM 817 C C . ALA A 1 103 ? 4.598 12.805 16.562 1 98.06 103 ALA A C 1
ATOM 819 O O . ALA A 1 103 ? 5.535 12.883 17.344 1 98.06 103 ALA A O 1
ATOM 820 N N . ALA A 1 104 ? 4.629 13.281 15.352 1 96.5 104 ALA A N 1
ATOM 821 C CA . ALA A 1 104 ? 5.809 13.992 14.875 1 96.5 104 ALA A CA 1
ATOM 822 C C . ALA A 1 104 ? 5.82 15.438 15.375 1 96.5 104 ALA A C 1
ATOM 824 O O . ALA A 1 104 ? 6.855 16.109 15.336 1 96.5 104 ALA A O 1
ATOM 825 N N . GLU A 1 105 ? 4.758 15.984 15.766 1 95.06 105 GLU A N 1
ATOM 826 C CA . GLU A 1 105 ? 4.543 17.25 16.469 1 95.06 105 GLU A CA 1
ATOM 827 C C . GLU A 1 105 ? 3.348 17.172 17.406 1 95.06 105 GLU A C 1
ATOM 829 O O . GLU A 1 105 ? 2.686 16.125 17.484 1 95.06 105 GLU A O 1
ATOM 834 N N . ALA A 1 106 ? 3.158 18.234 18.188 1 96.75 106 ALA A N 1
ATOM 835 C CA . ALA A 1 106 ? 1.961 18.266 19.016 1 96.75 106 ALA A CA 1
ATOM 836 C C . ALA A 1 106 ? 0.708 18 18.188 1 96.75 106 ALA A C 1
ATOM 838 O O . ALA A 1 106 ? 0.479 18.641 17.172 1 96.75 106 ALA A O 1
ATOM 839 N N . SER A 1 107 ? -0.079 16.969 18.609 1 97.12 107 SER A N 1
ATOM 840 C CA . SER A 1 107 ? -1.181 16.484 17.781 1 97.12 107 SER A CA 1
ATOM 841 C C . SER A 1 107 ? -2.428 16.219 18.625 1 97.12 107 SER A C 1
ATOM 843 O O . SER A 1 107 ? -2.328 15.883 19.797 1 97.12 107 SER A O 1
ATOM 845 N N . ILE A 1 108 ? -3.557 16.438 18.062 1 97.5 108 ILE A N 1
ATOM 846 C CA . ILE A 1 108 ? -4.844 16 18.578 1 97.5 108 ILE A CA 1
ATOM 847 C C . ILE A 1 108 ? -5.441 14.938 17.656 1 97.5 108 ILE A C 1
ATOM 849 O O . ILE A 1 108 ? -5.598 15.172 16.453 1 97.5 108 ILE A O 1
ATOM 853 N N . VAL A 1 109 ? -5.77 13.797 18.203 1 97.94 109 VAL A N 1
ATOM 854 C CA . VAL A 1 109 ? -6.219 12.641 17.438 1 97.94 109 VAL A CA 1
ATOM 855 C C . VAL A 1 109 ? -7.539 12.125 18 1 97.94 109 VAL A C 1
ATOM 857 O O . VAL A 1 109 ? -7.699 12.008 19.219 1 97.94 109 VAL A O 1
ATOM 860 N N . ALA A 1 110 ? -8.453 11.93 17.156 1 97.25 110 ALA A N 1
ATOM 861 C CA . ALA A 1 110 ? -9.703 11.281 17.531 1 97.25 110 ALA A CA 1
ATOM 862 C C . ALA A 1 110 ? -9.594 9.766 17.406 1 97.25 110 ALA A C 1
ATOM 864 O O . ALA A 1 110 ? -9.055 9.266 16.406 1 97.25 110 ALA A O 1
ATOM 865 N N . ARG A 1 111 ? -10.109 9.078 18.344 1 95.69 111 ARG A N 1
ATOM 866 C CA . ARG A 1 111 ? -10.172 7.621 18.328 1 95.69 111 ARG A CA 1
ATOM 867 C C . ARG A 1 111 ? -11.602 7.141 18.078 1 95.69 111 ARG A C 1
ATOM 869 O O . ARG A 1 111 ? -12.516 7.48 18.828 1 95.69 111 ARG A O 1
ATOM 876 N N . ILE A 1 112 ? -11.719 6.445 17.016 1 94.31 112 ILE A N 1
ATOM 877 C CA . ILE A 1 112 ? -13.023 5.922 16.625 1 94.31 112 ILE A CA 1
ATOM 878 C C . ILE A 1 112 ? -13.094 4.43 16.953 1 94.31 112 ILE A C 1
ATOM 880 O O . ILE A 1 112 ? -12.188 3.67 16.625 1 94.31 112 ILE A O 1
ATOM 884 N N . ASP A 1 113 ? -14.172 4.027 17.578 1 93.19 113 ASP A N 1
ATOM 885 C CA . ASP A 1 113 ? -14.367 2.633 17.969 1 93.19 113 ASP A CA 1
ATOM 886 C C . ASP A 1 113 ? -14.414 1.72 16.75 1 93.19 113 ASP A C 1
ATOM 888 O O . ASP A 1 113 ? -15.32 1.828 15.922 1 93.19 113 ASP A O 1
ATOM 892 N N . GLY A 1 114 ? -13.477 0.818 16.672 1 92.69 114 GLY A N 1
ATOM 893 C CA . GLY A 1 114 ? -13.352 -0.046 15.516 1 92.69 114 GLY A CA 1
ATOM 894 C C . GLY A 1 114 ? -14.5 -1.032 15.375 1 92.69 114 GLY A C 1
ATOM 895 O O . GLY A 1 114 ? -14.938 -1.328 14.266 1 92.69 114 GLY A O 1
ATOM 896 N N . ALA A 1 115 ? -14.938 -1.594 16.484 1 92.06 115 ALA A N 1
ATOM 897 C CA . ALA A 1 115 ? -16.062 -2.523 16.469 1 92.06 115 ALA A CA 1
ATOM 898 C C . ALA A 1 115 ? -17.312 -1.857 15.898 1 92.06 115 ALA A C 1
ATOM 900 O O . ALA A 1 115 ? -18.016 -2.447 15.078 1 92.06 115 ALA A O 1
ATOM 901 N N . LYS A 1 116 ? -17.516 -0.688 16.344 1 92 116 LYS A N 1
ATOM 902 C CA . LYS A 1 116 ? -18.672 0.064 15.852 1 92 116 LYS A CA 1
ATOM 903 C C . LYS A 1 116 ? -18.547 0.344 14.359 1 92 116 LYS A C 1
ATOM 905 O O . LYS A 1 116 ? -19.5 0.181 13.602 1 92 116 LYS A O 1
ATOM 910 N N . LEU A 1 117 ? -17.391 0.785 13.945 1 92.06 117 LEU A N 1
ATOM 911 C CA . LEU A 1 117 ? -17.172 1.089 12.539 1 92.06 117 LEU A CA 1
ATOM 912 C C . LEU A 1 117 ? -17.328 -0.16 11.68 1 92.06 117 LEU A C 1
ATOM 914 O O . LEU A 1 117 ? -17.938 -0.102 10.602 1 92.06 117 LEU A O 1
ATOM 918 N N . ARG A 1 118 ? -16.844 -1.278 12.141 1 92.62 118 ARG A N 1
ATOM 919 C CA . ARG A 1 118 ? -17 -2.541 11.43 1 92.62 118 ARG A CA 1
ATOM 920 C C . ARG A 1 118 ? -18.469 -2.922 11.305 1 92.62 118 ARG A C 1
ATOM 922 O O . ARG A 1 118 ? -18.922 -3.361 10.242 1 92.62 118 ARG A O 1
ATOM 929 N N . GLN A 1 119 ? -19.172 -2.744 12.398 1 93.06 119 GLN A N 1
ATOM 930 C CA . GLN A 1 119 ? -20.594 -3.041 12.398 1 93.06 119 GLN A CA 1
ATOM 931 C C . GLN A 1 119 ? -21.344 -2.156 11.406 1 93.06 119 GLN A C 1
ATOM 933 O O . GLN A 1 119 ? -22.203 -2.639 10.656 1 93.06 119 GLN A O 1
ATOM 938 N N . LEU A 1 120 ? -21 -0.907 11.414 1 93.12 120 LEU A N 1
ATOM 939 C CA . LEU A 1 120 ? -21.641 0.022 10.492 1 93.12 120 LEU A CA 1
ATOM 940 C C . LEU A 1 120 ? -21.312 -0.326 9.047 1 93.12 120 LEU A C 1
ATOM 942 O O . LEU A 1 120 ? -22.172 -0.27 8.164 1 93.12 120 LEU A O 1
ATOM 946 N N . ALA A 1 121 ? -20.062 -0.699 8.766 1 92.81 121 ALA A N 1
ATOM 947 C CA . ALA A 1 121 ? -19.641 -1.073 7.418 1 92.81 121 ALA A CA 1
ATOM 948 C C . ALA A 1 121 ? -20.375 -2.332 6.949 1 92.81 121 ALA A C 1
ATOM 950 O O . ALA A 1 121 ? -20.641 -2.494 5.754 1 92.81 121 ALA A O 1
ATOM 951 N N . ALA A 1 122 ? -20.656 -3.197 7.887 1 92.44 122 ALA A N 1
ATOM 952 C CA . ALA A 1 122 ? -21.375 -4.43 7.562 1 92.44 122 ALA A CA 1
ATOM 953 C C . ALA A 1 122 ? -22.859 -4.152 7.316 1 92.44 122 ALA A C 1
ATOM 955 O O . ALA A 1 122 ? -23.5 -4.82 6.492 1 92.44 122 ALA A O 1
ATOM 956 N N . ALA A 1 123 ? -23.406 -3.146 7.977 1 94 123 ALA A N 1
ATOM 957 C CA . ALA A 1 123 ? -24.859 -2.93 7.996 1 94 123 ALA A CA 1
ATOM 958 C C . ALA A 1 123 ? -25.266 -1.862 6.988 1 94 123 ALA A C 1
ATOM 960 O O . ALA A 1 123 ? -26.422 -1.819 6.555 1 94 123 ALA A O 1
ATOM 961 N N . ASP A 1 124 ? -24.391 -0.988 6.68 1 94.62 124 ASP A N 1
ATOM 962 C CA . ASP A 1 124 ? -24.688 0.17 5.844 1 94.62 124 ASP A CA 1
ATOM 963 C C . ASP A 1 124 ? -23.797 0.206 4.613 1 94.62 124 ASP A C 1
ATOM 965 O O . ASP A 1 124 ? -22.594 0.456 4.723 1 94.62 124 ASP A O 1
ATOM 969 N N . GLY A 1 125 ? -24.422 0.094 3.434 1 93.88 125 GLY A N 1
ATOM 970 C CA . GLY A 1 125 ? -23.703 0.035 2.176 1 93.88 125 GLY A CA 1
ATOM 971 C C . GLY A 1 125 ? -22.891 1.286 1.896 1 93.88 125 GLY A C 1
ATOM 972 O O . GLY A 1 125 ? -21.812 1.215 1.291 1 93.88 125 GLY A O 1
ATOM 973 N N . ASP A 1 126 ? -23.375 2.41 2.303 1 93.62 126 ASP A N 1
ATOM 974 C CA . ASP A 1 126 ? -22.641 3.66 2.098 1 93.62 126 ASP A CA 1
ATOM 975 C C . ASP A 1 126 ? -21.359 3.686 2.914 1 93.62 126 ASP A C 1
ATOM 977 O O . ASP A 1 126 ? -20.312 4.137 2.428 1 93.62 126 ASP A O 1
ATOM 981 N N . VAL A 1 127 ? -21.469 3.205 4.129 1 94.81 127 VAL A N 1
ATOM 982 C CA . VAL A 1 127 ? -20.281 3.16 4.988 1 94.81 127 VAL A CA 1
ATOM 983 C C . VAL A 1 127 ? -19.266 2.17 4.418 1 94.81 127 VAL A C 1
ATOM 985 O O . VAL A 1 127 ? -18.062 2.457 4.375 1 94.81 127 VAL A O 1
ATOM 988 N N . ALA A 1 128 ? -19.766 1.037 3.951 1 94.75 128 ALA A N 1
ATOM 989 C CA . ALA A 1 128 ? -18.891 0.033 3.35 1 94.75 128 ALA A CA 1
ATOM 990 C C . ALA A 1 128 ? -18.172 0.596 2.129 1 94.75 128 ALA A C 1
ATOM 992 O O . ALA A 1 128 ? -16.953 0.443 1.994 1 94.75 128 ALA A O 1
ATOM 993 N N . GLN A 1 129 ? -18.906 1.25 1.299 1 93.75 129 GLN A N 1
ATOM 994 C CA . GLN A 1 129 ? -18.328 1.819 0.083 1 93.75 129 GLN A CA 1
ATOM 995 C C . GLN A 1 129 ? -17.297 2.898 0.412 1 93.75 129 GLN A C 1
ATOM 997 O O . GLN A 1 129 ? -16.25 2.967 -0.214 1 93.75 129 GLN A O 1
ATOM 1002 N N . ALA A 1 130 ? -17.625 3.732 1.354 1 94.69 130 ALA A N 1
ATOM 1003 C CA . ALA A 1 130 ? -16.688 4.773 1.772 1 94.69 130 ALA A CA 1
ATOM 1004 C C . ALA A 1 130 ? -15.391 4.168 2.293 1 94.69 130 ALA A C 1
ATOM 1006 O O . ALA A 1 130 ? -14.305 4.66 1.99 1 94.69 130 ALA A O 1
ATOM 1007 N N . PHE A 1 131 ? -15.57 3.121 3.057 1 95.31 131 PHE A N 1
ATOM 1008 C CA . PHE A 1 131 ? -14.414 2.443 3.627 1 95.31 131 PHE A CA 1
ATOM 1009 C C . PHE A 1 131 ? -13.555 1.822 2.529 1 95.31 131 PHE A C 1
ATOM 1011 O O . PHE A 1 131 ? -12.336 1.985 2.523 1 95.31 131 PHE A O 1
ATOM 1018 N N . ILE A 1 132 ? -14.148 1.15 1.604 1 95.56 132 ILE A N 1
ATOM 1019 C CA . ILE A 1 132 ? -13.453 0.506 0.495 1 95.56 132 ILE A CA 1
ATOM 1020 C C . ILE A 1 132 ? -12.719 1.556 -0.333 1 95.56 132 ILE A C 1
ATOM 1022 O O . ILE A 1 132 ? -11.531 1.396 -0.638 1 95.56 132 ILE A O 1
ATOM 1026 N N . GLU A 1 133 ? -13.391 2.617 -0.654 1 94.69 133 GLU A N 1
ATOM 1027 C CA . GLU A 1 133 ? -12.766 3.689 -1.426 1 94.69 133 GLU A CA 1
ATOM 1028 C C . GLU A 1 133 ? -11.57 4.281 -0.685 1 94.69 133 GLU A C 1
ATOM 1030 O O . GLU A 1 133 ? -10.531 4.551 -1.29 1 94.69 133 GLU A O 1
ATOM 1035 N N . HIS A 1 134 ? -11.773 4.477 0.554 1 95.56 134 HIS A N 1
ATOM 1036 C CA . HIS A 1 134 ? -10.688 4.988 1.389 1 95.56 134 HIS A CA 1
ATOM 1037 C C . HIS A 1 134 ? -9.477 4.062 1.345 1 95.56 134 HIS A C 1
ATOM 1039 O O . HIS A 1 134 ? -8.352 4.52 1.142 1 95.56 134 HIS A O 1
ATOM 1045 N N . LEU A 1 135 ? -9.711 2.809 1.491 1 96.31 135 LEU A N 1
ATOM 1046 C CA . LEU A 1 135 ? -8.625 1.833 1.502 1 96.31 135 LEU A CA 1
ATOM 1047 C C . LEU A 1 135 ? -7.938 1.767 0.142 1 96.31 135 LEU A C 1
ATOM 1049 O O . LEU A 1 135 ? -6.719 1.594 0.064 1 96.31 135 LEU A O 1
ATOM 1053 N N . CYS A 1 136 ? -8.68 1.863 -0.932 1 95.94 136 CYS A N 1
ATOM 1054 C CA . CYS A 1 136 ? -8.102 1.878 -2.271 1 95.94 136 CYS A CA 1
ATOM 1055 C C . CYS A 1 136 ? -7.191 3.088 -2.459 1 95.94 136 CYS A C 1
ATOM 1057 O O . CYS A 1 136 ? -6.109 2.971 -3.029 1 95.94 136 CYS A O 1
ATOM 1059 N N . HIS A 1 137 ? -7.664 4.223 -1.979 1 94.88 137 HIS A N 1
ATOM 1060 C CA . HIS A 1 137 ? -6.848 5.43 -2.053 1 94.88 137 HIS A CA 1
ATOM 1061 C C . HIS A 1 137 ? -5.559 5.273 -1.255 1 94.88 137 HIS A C 1
ATOM 1063 O O . HIS A 1 137 ? -4.477 5.629 -1.733 1 94.88 137 HIS A O 1
ATOM 1069 N N . ARG A 1 138 ? -5.672 4.738 -0.047 1 95.62 138 ARG A N 1
ATOM 1070 C CA . ARG A 1 138 ? -4.496 4.5 0.786 1 95.62 138 ARG A CA 1
ATOM 1071 C C . ARG A 1 138 ? -3.535 3.525 0.111 1 95.62 138 ARG A C 1
ATOM 1073 O O . ARG A 1 138 ? -2.318 3.725 0.142 1 95.62 138 ARG A O 1
ATOM 1080 N N . GLY A 1 139 ? -4.102 2.48 -0.415 1 96 139 GLY A N 1
ATOM 1081 C CA . GLY A 1 139 ? -3.287 1.536 -1.163 1 96 139 GLY A CA 1
ATOM 1082 C C . GLY A 1 139 ? -2.52 2.182 -2.301 1 96 139 GLY A C 1
ATOM 1083 O O . GLY A 1 139 ? -1.333 1.907 -2.49 1 96 139 GLY A O 1
ATOM 1084 N N . LYS A 1 140 ? -3.174 3.002 -3.059 1 96.38 140 LYS A N 1
ATOM 1085 C CA . LYS A 1 140 ? -2.525 3.723 -4.148 1 96.38 140 LYS A CA 1
ATOM 1086 C C . LYS A 1 140 ? -1.397 4.609 -3.629 1 96.38 140 LYS A C 1
ATOM 1088 O O . LYS A 1 140 ? -0.326 4.68 -4.234 1 96.38 140 LYS A O 1
ATOM 1093 N N . MET A 1 141 ? -1.607 5.277 -2.574 1 94.88 141 MET A N 1
ATOM 1094 C CA . MET A 1 141 ? -0.591 6.156 -2.006 1 94.88 141 MET A CA 1
ATOM 1095 C C . MET A 1 141 ? 0.658 5.371 -1.622 1 94.88 141 MET A C 1
ATOM 1097 O O . MET A 1 141 ? 1.778 5.809 -1.889 1 94.88 141 MET A O 1
ATOM 1101 N N . THR A 1 142 ? 0.463 4.266 -0.969 1 97.12 142 THR A N 1
ATOM 1102 C CA . THR A 1 142 ? 1.601 3.438 -0.585 1 97.12 142 THR A CA 1
ATOM 1103 C C . THR A 1 142 ? 2.311 2.889 -1.819 1 97.12 142 THR A C 1
ATOM 1105 O O . THR A 1 142 ? 3.541 2.838 -1.862 1 97.12 142 THR A O 1
ATOM 1108 N N . GLU A 1 143 ? 1.548 2.432 -2.764 1 97.44 143 GLU A N 1
ATOM 1109 C CA . GLU A 1 143 ? 2.109 1.972 -4.031 1 97.44 143 GLU A CA 1
ATOM 1110 C C . GLU A 1 143 ? 2.936 3.066 -4.699 1 97.44 143 GLU A C 1
ATOM 1112 O O . GLU A 1 143 ? 4.008 2.797 -5.242 1 97.44 143 GLU A O 1
ATOM 1117 N N . ASP A 1 144 ? 2.457 4.312 -4.695 1 96.56 144 ASP A N 1
ATOM 1118 C CA . ASP A 1 144 ? 3.184 5.445 -5.258 1 96.56 144 ASP A CA 1
ATOM 1119 C C . ASP A 1 144 ? 4.547 5.609 -4.594 1 96.56 144 ASP A C 1
ATOM 1121 O O . ASP A 1 144 ? 5.555 5.816 -5.273 1 96.56 144 ASP A O 1
ATOM 1125 N N . LEU A 1 145 ? 4.551 5.52 -3.295 1 97.12 145 LEU A N 1
ATOM 1126 C CA . LEU A 1 145 ? 5.809 5.645 -2.566 1 97.12 145 LEU A CA 1
ATOM 1127 C C . LEU A 1 145 ? 6.773 4.527 -2.947 1 97.12 145 LEU A C 1
ATOM 1129 O O . LEU A 1 145 ? 7.957 4.773 -3.174 1 97.12 145 LEU A O 1
ATOM 1133 N N . LEU A 1 146 ? 6.246 3.328 -2.994 1 98.19 146 LEU A N 1
ATOM 1134 C CA . LEU A 1 146 ? 7.062 2.178 -3.365 1 98.19 146 LEU A CA 1
ATOM 1135 C C . LEU A 1 146 ? 7.68 2.373 -4.746 1 98.19 146 LEU A C 1
ATOM 1137 O O . LEU A 1 146 ? 8.891 2.191 -4.918 1 98.19 146 LEU A O 1
ATOM 1141 N N . ALA A 1 147 ? 6.863 2.781 -5.684 1 97.94 147 ALA A N 1
ATOM 1142 C CA . ALA A 1 147 ? 7.336 3.016 -7.043 1 97.94 147 ALA A CA 1
ATOM 1143 C C . ALA A 1 147 ? 8.375 4.133 -7.074 1 97.94 147 ALA A C 1
ATOM 1145 O O . ALA A 1 147 ? 9.398 4.02 -7.762 1 97.94 147 ALA A O 1
ATOM 1146 N N . GLN A 1 148 ? 8.133 5.172 -6.379 1 97 148 GLN A N 1
ATOM 1147 C CA . GLN A 1 148 ? 9.07 6.293 -6.332 1 97 148 GLN A CA 1
ATOM 1148 C C . GLN A 1 148 ? 10.414 5.867 -5.75 1 97 148 GLN A C 1
ATOM 1150 O O . GLN A 1 148 ? 11.469 6.207 -6.293 1 97 148 GLN A O 1
ATOM 1155 N N . ASP A 1 149 ? 10.336 5.141 -4.645 1 97.69 149 ASP A N 1
ATOM 1156 C CA . ASP A 1 149 ? 11.562 4.648 -4.031 1 97.69 149 ASP A CA 1
ATOM 1157 C C . ASP A 1 149 ? 12.383 3.83 -5.023 1 97.69 149 ASP A C 1
ATOM 1159 O O . ASP A 1 149 ? 13.609 3.883 -5.016 1 97.69 149 ASP A O 1
ATOM 1163 N N . ARG A 1 150 ? 11.727 3.121 -5.891 1 97.56 150 ARG A N 1
ATOM 1164 C CA . ARG A 1 150 ? 12.391 2.168 -6.77 1 97.56 150 ARG A CA 1
ATOM 1165 C C . ARG A 1 150 ? 12.852 2.84 -8.062 1 97.56 150 ARG A C 1
ATOM 1167 O O . ARG A 1 150 ? 13.797 2.387 -8.703 1 97.56 150 ARG A O 1
ATOM 1174 N N . LEU A 1 151 ? 12.25 3.979 -8.461 1 97.19 151 LEU A N 1
ATOM 1175 C CA . LEU A 1 151 ? 12.469 4.516 -9.797 1 97.19 151 LEU A CA 1
ATOM 1176 C C . LEU A 1 151 ? 13.25 5.824 -9.734 1 97.19 151 LEU A C 1
ATOM 1178 O O . LEU A 1 151 ? 13.914 6.203 -10.703 1 97.19 151 LEU A O 1
ATOM 1182 N N . LEU A 1 152 ? 13.164 6.516 -8.57 1 96.94 152 LEU A N 1
ATOM 1183 C CA . LEU A 1 152 ? 13.633 7.898 -8.562 1 96.94 152 LEU A CA 1
ATOM 1184 C C . LEU A 1 152 ? 14.82 8.07 -7.625 1 96.94 152 LEU A C 1
ATOM 1186 O O . LEU A 1 152 ? 14.891 7.418 -6.578 1 96.94 152 LEU A O 1
ATOM 1190 N N . THR A 1 153 ? 15.711 8.953 -7.992 1 95.94 153 THR A N 1
ATOM 1191 C CA . THR A 1 153 ? 16.766 9.391 -7.09 1 95.94 153 THR A CA 1
ATOM 1192 C C . THR A 1 153 ? 16.203 10.305 -6 1 95.94 153 THR A C 1
ATOM 1194 O O . THR A 1 153 ? 15.047 10.727 -6.078 1 95.94 153 THR A O 1
ATOM 1197 N N . ALA A 1 154 ? 17.016 10.633 -5.035 1 96.81 154 ALA A N 1
ATOM 1198 C CA . ALA A 1 154 ? 16.578 11.469 -3.924 1 96.81 154 ALA A CA 1
ATOM 1199 C C . ALA A 1 154 ? 16.078 12.828 -4.418 1 96.81 154 ALA A C 1
ATOM 1201 O O . ALA A 1 154 ? 14.969 13.242 -4.094 1 96.81 154 ALA A O 1
ATOM 1202 N N . PRO A 1 155 ? 16.859 13.555 -5.32 1 96.81 155 PRO A N 1
ATOM 1203 C CA . PRO A 1 155 ? 16.359 14.844 -5.805 1 96.81 155 PRO A CA 1
ATOM 1204 C C . PRO A 1 155 ? 15.07 14.711 -6.617 1 96.81 155 PRO A C 1
ATOM 1206 O O . PRO A 1 155 ? 14.195 15.57 -6.543 1 96.81 155 PRO A O 1
ATOM 1209 N N . GLN A 1 156 ? 14.969 13.633 -7.348 1 96.38 156 GLN A N 1
ATOM 1210 C CA . GLN A 1 156 ? 13.773 13.422 -8.148 1 96.38 156 GLN A CA 1
ATOM 1211 C C . GLN A 1 156 ? 12.555 13.195 -7.262 1 96.38 156 GLN A C 1
ATOM 1213 O O . GLN A 1 156 ? 11.453 13.656 -7.57 1 96.38 156 GLN A O 1
ATOM 1218 N N . ARG A 1 157 ? 12.727 12.414 -6.207 1 96.94 157 ARG A N 1
ATOM 1219 C CA . ARG A 1 157 ? 11.633 12.195 -5.266 1 96.94 157 ARG A CA 1
ATOM 1220 C C . ARG A 1 157 ? 11.188 13.5 -4.625 1 96.94 157 ARG A C 1
ATOM 1222 O O . ARG A 1 157 ? 9.984 13.75 -4.48 1 96.94 157 ARG A O 1
ATOM 1229 N N . VAL A 1 158 ? 12.109 14.336 -4.258 1 96.56 158 VAL A N 1
ATOM 1230 C CA . VAL A 1 158 ? 11.797 15.641 -3.676 1 96.56 158 VAL A CA 1
ATOM 1231 C C . VAL A 1 158 ? 11.086 16.5 -4.711 1 96.56 158 VAL A C 1
ATOM 1233 O O . VAL A 1 158 ? 10.055 17.125 -4.41 1 96.56 158 VAL A O 1
ATOM 1236 N N . ALA A 1 159 ? 11.609 16.516 -5.926 1 96.06 159 ALA A N 1
ATOM 1237 C CA . ALA A 1 159 ? 10.984 17.297 -7 1 96.06 159 ALA A CA 1
ATOM 1238 C C . ALA A 1 159 ? 9.539 16.859 -7.223 1 96.06 159 ALA A C 1
ATOM 1240 O O . ALA A 1 159 ? 8.641 17.688 -7.367 1 96.06 159 ALA A O 1
ATOM 1241 N N . SER A 1 160 ? 9.344 15.555 -7.258 1 94.94 160 SER A N 1
ATOM 1242 C CA . SER A 1 160 ? 8.008 15.016 -7.461 1 94.94 160 SER A CA 1
ATOM 1243 C C . SER A 1 160 ? 7.059 15.453 -6.348 1 94.94 160 SER A C 1
ATOM 1245 O O . SER A 1 160 ? 5.922 15.844 -6.617 1 94.94 160 SER A O 1
ATOM 1247 N N . TYR A 1 161 ? 7.543 15.422 -5.102 1 94.69 161 TYR A N 1
ATOM 1248 C CA . TYR A 1 161 ? 6.742 15.867 -3.965 1 94.69 161 TYR A CA 1
ATOM 1249 C C . TYR A 1 161 ? 6.344 17.328 -4.117 1 94.69 161 TYR A C 1
ATOM 1251 O O . TYR A 1 161 ? 5.184 17.688 -3.918 1 94.69 161 TYR A O 1
ATOM 1259 N N . LEU A 1 162 ? 7.293 18.141 -4.492 1 94.62 162 LEU A N 1
ATOM 1260 C CA . LEU A 1 162 ? 7.066 19.578 -4.621 1 94.62 162 LEU A CA 1
ATOM 1261 C C . LEU A 1 162 ? 6.055 19.875 -5.723 1 94.62 162 LEU A C 1
ATOM 1263 O O . LEU A 1 162 ? 5.156 20.688 -5.543 1 94.62 162 LEU A O 1
ATOM 1267 N N . LEU A 1 163 ? 6.184 19.172 -6.766 1 92.94 163 LEU A N 1
ATOM 1268 C CA . LEU A 1 163 ? 5.293 19.391 -7.902 1 92.94 163 LEU A CA 1
ATOM 1269 C C . LEU A 1 163 ? 3.857 19.016 -7.547 1 92.94 163 LEU A C 1
ATOM 1271 O O . LEU A 1 163 ? 2.912 19.641 -8.047 1 92.94 163 LEU A O 1
ATOM 1275 N N . GLY A 1 164 ? 3.766 18.047 -6.699 1 90.88 164 GLY A N 1
ATOM 1276 C CA . GLY A 1 164 ? 2.445 17.625 -6.254 1 90.88 164 GLY A CA 1
ATOM 1277 C C . GLY A 1 164 ? 1.724 18.703 -5.457 1 90.88 164 GLY A C 1
ATOM 1278 O O . GLY A 1 164 ? 0.502 18.656 -5.301 1 90.88 164 GLY A O 1
ATOM 1279 N N . HIS A 1 165 ? 2.379 19.594 -4.926 1 88.81 165 HIS A N 1
ATOM 1280 C CA . HIS A 1 165 ? 1.798 20.672 -4.125 1 88.81 165 HIS A CA 1
ATOM 1281 C C . HIS A 1 165 ? 1.535 21.906 -4.977 1 88.81 165 HIS A C 1
ATOM 1283 O O . HIS A 1 165 ? 0.938 22.875 -4.5 1 88.81 165 HIS A O 1
ATOM 1289 N N . CYS A 1 166 ? 2.025 21.844 -6.18 1 86.81 166 CYS A N 1
ATOM 1290 C CA . CYS A 1 166 ? 1.775 22.969 -7.07 1 86.81 166 CYS A CA 1
ATOM 1291 C C . CYS A 1 166 ? 0.321 23 -7.527 1 86.81 166 CYS A C 1
ATOM 1293 O O . CYS A 1 166 ? -0.234 21.953 -7.895 1 86.81 166 CYS A O 1
ATOM 1295 N N . PRO A 1 167 ? -0.319 24.172 -7.336 1 84.19 167 PRO A N 1
ATOM 1296 C CA . PRO A 1 167 ? -1.694 24.266 -7.832 1 84.19 167 PRO A CA 1
ATOM 1297 C C . PRO A 1 167 ? -1.801 23.984 -9.328 1 84.19 167 PRO A C 1
ATOM 1299 O O . PRO A 1 167 ? -0.813 24.109 -10.055 1 84.19 167 PRO A O 1
ATOM 1302 N N . ASN A 1 168 ? -3.045 23.484 -9.562 1 77.56 168 ASN A N 1
ATOM 1303 C CA . ASN A 1 168 ? -3.316 23.328 -10.984 1 77.56 168 ASN A CA 1
ATOM 1304 C C . ASN A 1 168 ? -3.309 24.656 -11.711 1 77.56 168 ASN A C 1
ATOM 1306 O O . ASN A 1 168 ? -3.672 25.688 -11.141 1 77.56 168 ASN A O 1
ATOM 1310 N N . GLY A 1 169 ? -2.666 24.75 -12.828 1 76.81 169 GLY A N 1
ATOM 1311 C CA . GLY A 1 169 ? -2.678 26 -13.57 1 76.81 169 GLY A CA 1
ATOM 1312 C C . GLY A 1 169 ? -1.39 26.25 -14.328 1 76.81 169 GLY A C 1
ATOM 1313 O O . GLY A 1 169 ? -0.604 25.328 -14.562 1 76.81 169 GLY A O 1
ATOM 1314 N N . THR A 1 170 ? -1.405 27.438 -14.766 1 75.12 170 THR A N 1
ATOM 1315 C CA . THR A 1 170 ? -0.338 27.844 -15.672 1 75.12 170 THR A CA 1
ATOM 1316 C C . THR A 1 170 ? 0.777 28.562 -14.914 1 75.12 170 THR A C 1
ATOM 1318 O O . THR A 1 170 ? 1.806 28.906 -15.5 1 75.12 170 THR A O 1
ATOM 1321 N N . ALA A 1 171 ? 0.56 28.672 -13.656 1 82.06 171 ALA A N 1
ATOM 1322 C CA . ALA A 1 171 ? 1.592 29.406 -12.914 1 82.06 171 ALA A CA 1
ATOM 1323 C C . ALA A 1 171 ? 2.92 28.656 -12.953 1 82.06 171 ALA A C 1
ATOM 1325 O O . ALA A 1 171 ? 2.961 27.438 -12.742 1 82.06 171 ALA A O 1
ATOM 1326 N N . THR A 1 172 ? 3.891 29.453 -13.32 1 86.44 172 THR A N 1
ATOM 1327 C CA . THR A 1 172 ? 5.219 28.859 -13.43 1 86.44 172 THR A CA 1
ATOM 1328 C C . THR A 1 172 ? 5.988 29 -12.117 1 86.44 172 THR A C 1
ATOM 1330 O O . THR A 1 172 ? 7.016 28.359 -11.922 1 86.44 172 THR A O 1
ATOM 1333 N N . SER A 1 173 ? 5.473 29.891 -11.219 1 89.31 173 SER A N 1
ATOM 1334 C CA . SER A 1 173 ? 6.086 30.062 -9.906 1 89.31 173 SER A CA 1
ATOM 1335 C C . SER A 1 173 ? 5.062 29.906 -8.789 1 89.31 173 SER A C 1
ATOM 1337 O O . SER A 1 173 ? 3.881 30.203 -8.977 1 89.31 173 SER A O 1
ATOM 1339 N N . PHE A 1 174 ? 5.523 29.297 -7.758 1 92.06 174 PHE A N 1
ATOM 1340 C CA . PHE A 1 174 ? 4.641 29.094 -6.613 1 92.06 174 PHE A CA 1
ATOM 1341 C C . PHE A 1 174 ? 5.453 28.828 -5.348 1 92.06 174 PHE A C 1
ATOM 1343 O O . PHE A 1 174 ? 6.641 28.5 -5.418 1 92.06 174 PHE A O 1
ATOM 1350 N N . SER A 1 175 ? 4.824 29.234 -4.27 1 93.88 175 SER A N 1
ATOM 1351 C CA . SER A 1 175 ? 5.465 28.969 -2.986 1 93.88 175 SER A CA 1
ATOM 1352 C C . SER A 1 175 ? 4.473 28.375 -1.993 1 93.88 175 SER A C 1
ATOM 1354 O O . SER A 1 175 ? 3.266 28.594 -2.096 1 93.88 175 SER A O 1
ATOM 1356 N N . PHE A 1 176 ? 5.012 27.5 -1.173 1 93.31 176 PHE A N 1
ATOM 1357 C CA . PHE A 1 176 ? 4.188 26.953 -0.104 1 93.31 176 PHE A CA 1
ATOM 1358 C C . PHE A 1 176 ? 5.039 26.609 1.111 1 93.31 176 PHE A C 1
ATOM 1360 O O . PHE A 1 176 ? 6.27 26.578 1.027 1 93.31 176 PHE A O 1
ATOM 1367 N N . ARG A 1 177 ? 4.336 26.5 2.197 1 92.38 177 ARG A N 1
ATOM 1368 C CA . ARG A 1 177 ? 4.984 26.094 3.441 1 92.38 177 ARG A CA 1
ATOM 1369 C C . ARG A 1 177 ? 4.805 24.594 3.693 1 92.38 177 ARG A C 1
ATOM 1371 O O . ARG A 1 177 ? 3.686 24.078 3.621 1 92.38 177 ARG A O 1
ATOM 1378 N N . LEU A 1 178 ? 5.922 23.922 3.912 1 90.62 178 LEU A N 1
ATOM 1379 C CA . LEU A 1 178 ? 5.809 22.516 4.297 1 90.62 178 LEU A CA 1
ATOM 1380 C C . LEU A 1 178 ? 4.953 22.375 5.551 1 90.62 178 LEU A C 1
ATOM 1382 O O . LEU A 1 178 ? 5.129 23.109 6.523 1 90.62 178 LEU A O 1
ATOM 1386 N N . PRO A 1 179 ? 4.082 21.469 5.492 1 82.94 179 PRO A N 1
ATOM 1387 C CA . PRO A 1 179 ? 3.193 21.297 6.645 1 82.94 179 PRO A CA 1
ATOM 1388 C C . PRO A 1 179 ? 3.891 20.656 7.84 1 82.94 179 PRO A C 1
ATOM 1390 O O . PRO A 1 179 ? 3.303 20.547 8.922 1 82.94 179 PRO A O 1
ATOM 1393 N N . PHE A 1 180 ? 5.129 20.266 7.691 1 82.56 180 PHE A N 1
ATOM 1394 C CA . PHE A 1 180 ? 5.871 19.641 8.773 1 82.56 180 PHE A CA 1
ATOM 1395 C C . PHE A 1 180 ? 7.367 19.875 8.617 1 82.56 180 PHE A C 1
ATOM 1397 O O . PHE A 1 180 ? 7.809 20.438 7.613 1 82.56 180 PHE A O 1
ATOM 1404 N N . GLN A 1 181 ? 8.055 19.5 9.68 1 87 181 GLN A N 1
ATOM 1405 C CA . GLN A 1 181 ? 9.5 19.656 9.68 1 87 181 GLN A CA 1
ATOM 1406 C C . GLN A 1 181 ? 10.148 18.859 8.555 1 87 181 GLN A C 1
ATOM 1408 O O . GLN A 1 181 ? 9.625 17.828 8.133 1 87 181 GLN A O 1
ATOM 1413 N N . LYS A 1 182 ? 11.273 19.344 8.125 1 90.38 182 LYS A N 1
ATOM 1414 C CA . LYS A 1 182 ? 11.984 18.734 7.012 1 90.38 182 LYS A CA 1
ATOM 1415 C C . LYS A 1 182 ? 12.367 17.281 7.336 1 90.38 182 LYS A C 1
ATOM 1417 O O . LYS A 1 182 ? 12.43 16.438 6.441 1 90.38 182 LYS A O 1
ATOM 1422 N N . SER A 1 183 ? 12.594 17.094 8.602 1 88.69 183 SER A N 1
ATOM 1423 C CA . SER A 1 183 ? 12.938 15.734 9.008 1 88.69 183 SER A CA 1
ATOM 1424 C C . SER A 1 183 ? 11.797 14.766 8.719 1 88.69 183 SER A C 1
ATOM 1426 O O . SER A 1 183 ? 12.031 13.617 8.312 1 88.69 183 SER A O 1
ATOM 1428 N N . VAL A 1 184 ? 10.586 15.211 8.883 1 91.81 184 VAL A N 1
ATOM 1429 C CA . VAL A 1 184 ? 9.406 14.398 8.594 1 91.81 184 VAL A CA 1
ATOM 1430 C C . VAL A 1 184 ? 9.289 14.172 7.086 1 91.81 184 VAL A C 1
ATOM 1432 O O . VAL A 1 184 ? 8.953 13.07 6.641 1 91.81 184 VAL A O 1
ATOM 1435 N N . LEU A 1 185 ? 9.633 15.18 6.344 1 93.75 185 LEU A N 1
ATOM 1436 C CA . LEU A 1 185 ? 9.609 15.047 4.891 1 93.75 185 LEU A CA 1
ATOM 1437 C C . LEU A 1 185 ? 10.609 13.992 4.43 1 93.75 185 LEU A C 1
ATOM 1439 O O . LEU A 1 185 ? 10.305 13.188 3.541 1 93.75 185 LEU A O 1
ATOM 1443 N N . ALA A 1 186 ? 11.828 14.047 5.023 1 95.44 186 ALA A N 1
ATOM 1444 C CA . ALA A 1 186 ? 12.836 13.047 4.684 1 95.44 186 ALA A CA 1
ATOM 1445 C C . ALA A 1 186 ? 12.297 11.633 4.883 1 95.44 186 ALA A C 1
ATOM 1447 O O . ALA A 1 186 ? 12.375 10.797 3.979 1 95.44 186 ALA A O 1
ATOM 1448 N N . GLY A 1 187 ? 11.672 11.391 6.023 1 94.75 187 GLY A N 1
ATOM 1449 C CA . GLY A 1 187 ? 11.086 10.094 6.309 1 94.75 187 GLY A CA 1
ATOM 1450 C C . GLY A 1 187 ? 9.977 9.711 5.348 1 94.75 187 GLY A C 1
ATOM 1451 O O . GLY A 1 187 ? 9.93 8.586 4.859 1 94.75 187 GLY A O 1
ATOM 1452 N N . LYS A 1 188 ? 9.141 10.688 5.07 1 94.62 188 LYS A N 1
ATOM 1453 C CA . LYS A 1 188 ? 8.023 10.461 4.152 1 94.62 188 LYS A CA 1
ATOM 1454 C C . LYS A 1 188 ? 8.523 10.016 2.781 1 94.62 188 LYS A C 1
ATOM 1456 O O . LYS A 1 188 ? 7.922 9.156 2.143 1 94.62 188 LYS A O 1
ATOM 1461 N N . LEU A 1 189 ? 9.656 10.555 2.404 1 96.31 189 LEU A N 1
ATOM 1462 C CA . LEU A 1 189 ? 10.18 10.281 1.068 1 96.31 189 LEU A CA 1
ATOM 1463 C C . LEU A 1 189 ? 11.234 9.18 1.109 1 96.31 189 LEU A C 1
ATOM 1465 O O . LEU A 1 189 ? 11.945 8.961 0.128 1 96.31 189 LEU A O 1
ATOM 1469 N N . GLY A 1 190 ? 11.352 8.531 2.279 1 96.62 190 GLY A N 1
ATOM 1470 C CA . GLY A 1 190 ? 12.297 7.438 2.412 1 96.62 190 GLY A CA 1
ATOM 1471 C C . GLY A 1 190 ? 13.75 7.879 2.301 1 96.62 190 GLY A C 1
ATOM 1472 O O . GLY A 1 190 ? 14.578 7.168 1.723 1 96.62 190 GLY A O 1
ATOM 1473 N N . LEU A 1 191 ? 14.062 9.031 2.758 1 96.81 191 LEU A N 1
ATOM 1474 C CA . LEU A 1 191 ? 15.398 9.609 2.652 1 96.81 191 LEU A CA 1
ATOM 1475 C C . LEU A 1 191 ? 16 9.852 4.031 1 96.81 191 LEU A C 1
ATOM 1477 O O . LEU A 1 191 ? 15.273 10.094 4.996 1 96.81 191 LEU A O 1
ATOM 1481 N N . ALA A 1 192 ? 17.328 9.719 4.07 1 95.06 192 ALA A N 1
ATOM 1482 C CA . ALA A 1 192 ? 18.016 10.289 5.223 1 95.06 192 ALA A CA 1
ATOM 1483 C C . ALA A 1 192 ? 17.938 11.812 5.207 1 95.06 192 ALA A C 1
ATOM 1485 O O . ALA A 1 192 ? 17.828 12.422 4.141 1 95.06 192 ALA A O 1
ATOM 1486 N N . PRO A 1 193 ? 18.031 12.422 6.391 1 94.31 193 PRO A N 1
ATOM 1487 C CA . PRO A 1 193 ? 18 13.891 6.453 1 94.31 193 PRO A CA 1
ATOM 1488 C C . PRO A 1 193 ? 19.062 14.547 5.578 1 94.31 193 PRO A C 1
ATOM 1490 O O . PRO A 1 193 ? 18.781 15.531 4.898 1 94.31 193 PRO A O 1
ATOM 1493 N N . GLU A 1 194 ? 20.234 13.953 5.586 1 96.25 194 GLU A N 1
ATOM 1494 C CA . GLU A 1 194 ? 21.328 14.5 4.785 1 96.25 194 GLU A CA 1
ATOM 1495 C C . GLU A 1 194 ? 21.031 14.406 3.295 1 96.25 194 GLU A C 1
ATOM 1497 O O . GLU A 1 194 ? 21.359 15.32 2.531 1 96.25 194 GLU A O 1
ATOM 1502 N N . ALA A 1 195 ? 20.438 13.352 2.906 1 96.75 195 ALA A N 1
ATOM 1503 C CA . ALA A 1 195 ? 20.078 13.172 1.504 1 96.75 195 ALA A CA 1
ATOM 1504 C C . ALA A 1 195 ? 19.016 14.188 1.076 1 96.75 195 ALA A C 1
ATOM 1506 O O . ALA A 1 195 ? 19.047 14.695 -0.048 1 96.75 195 ALA A O 1
ATOM 1507 N N . LEU A 1 196 ? 18.078 14.477 1.938 1 96.69 196 LEU A N 1
ATOM 1508 C CA . LEU A 1 196 ? 17.062 15.492 1.643 1 96.69 196 LEU A CA 1
ATOM 1509 C C . LEU A 1 196 ? 17.703 16.859 1.442 1 96.69 196 LEU A C 1
ATOM 1511 O O . LEU A 1 196 ? 17.375 17.578 0.496 1 96.69 196 LEU A O 1
ATOM 1515 N N . SER A 1 197 ? 18.594 17.203 2.334 1 95.62 197 SER A N 1
ATOM 1516 C CA . SER A 1 197 ? 19.297 18.469 2.236 1 95.62 197 SER A CA 1
ATOM 1517 C C . SER A 1 197 ? 20.047 18.594 0.916 1 95.62 197 SER A C 1
ATOM 1519 O O . SER A 1 197 ? 19.969 19.625 0.24 1 95.62 197 SER A O 1
ATOM 1521 N N . ARG A 1 198 ? 20.719 17.531 0.577 1 97 198 ARG A N 1
ATOM 1522 C CA . ARG A 1 198 ? 21.453 17.516 -0.683 1 97 198 ARG A CA 1
ATOM 1523 C C . ARG A 1 198 ? 20.5 17.609 -1.872 1 97 198 ARG A C 1
ATOM 1525 O O . ARG A 1 198 ? 20.828 18.25 -2.879 1 97 198 ARG A O 1
ATOM 1532 N N . ALA A 1 199 ? 19.406 16.953 -1.759 1 96.88 199 ALA A N 1
ATOM 1533 C CA . ALA A 1 199 ? 18.406 17.016 -2.822 1 96.88 199 ALA A CA 1
ATOM 1534 C C . ALA A 1 199 ? 17.938 18.453 -3.043 1 96.88 199 ALA A C 1
ATOM 1536 O O . ALA A 1 199 ? 17.828 18.906 -4.184 1 96.88 199 ALA A O 1
ATOM 1537 N N . PHE A 1 200 ? 17.672 19.141 -1.975 1 95.88 200 PHE A N 1
ATOM 1538 C CA . PHE A 1 200 ? 17.25 20.531 -2.08 1 95.88 200 PHE A CA 1
ATOM 1539 C C . PHE A 1 200 ? 18.344 21.375 -2.711 1 95.88 200 PHE A C 1
ATOM 1541 O O . PHE A 1 200 ? 18.062 22.266 -3.518 1 95.88 2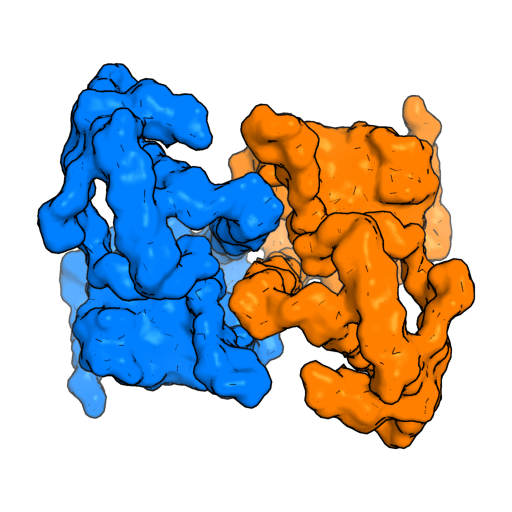00 PHE A O 1
ATOM 1548 N N . SER A 1 201 ? 19.562 21.109 -2.293 1 96.56 201 SER A N 1
ATOM 1549 C CA . SER A 1 201 ? 20.672 21.828 -2.887 1 96.56 201 SER A CA 1
ATOM 1550 C C . SER A 1 201 ? 20.75 21.578 -4.391 1 96.56 201 SER A C 1
ATOM 1552 O O . SER A 1 201 ? 20.953 22.531 -5.164 1 96.56 201 SER A O 1
ATOM 1554 N N . THR A 1 202 ? 20.594 20.375 -4.766 1 96.81 202 THR A N 1
ATOM 1555 C CA . THR A 1 202 ? 20.625 20 -6.176 1 96.81 202 THR A CA 1
ATOM 1556 C C . THR A 1 202 ? 19.5 20.703 -6.938 1 96.81 202 THR A C 1
ATOM 1558 O O . THR A 1 202 ? 19.703 21.156 -8.062 1 96.81 202 THR A O 1
ATOM 1561 N N . LEU A 1 203 ? 18.375 20.844 -6.359 1 96.62 203 LEU A N 1
ATOM 1562 C CA . LEU A 1 203 ? 17.203 21.375 -7.027 1 96.62 203 LEU A CA 1
ATOM 1563 C C . LEU A 1 203 ? 17.25 22.891 -7.113 1 96.62 203 LEU A C 1
ATOM 1565 O O . LEU A 1 203 ? 16.453 23.516 -7.809 1 96.62 203 LEU A O 1
ATOM 1569 N N . ARG A 1 204 ? 18.156 23.453 -6.406 1 95.06 204 ARG A N 1
ATOM 1570 C CA . ARG A 1 204 ? 18.359 24.891 -6.527 1 95.06 204 ARG A CA 1
ATOM 1571 C C . ARG A 1 204 ? 18.594 25.297 -7.977 1 95.06 204 ARG A C 1
ATOM 1573 O O . ARG A 1 204 ? 18.109 26.328 -8.43 1 95.06 204 ARG A O 1
ATOM 1580 N N . GLN A 1 205 ? 19.297 24.5 -8.625 1 91.88 205 GLN A N 1
ATOM 1581 C CA . GLN A 1 205 ? 19.609 24.766 -10.023 1 91.88 205 GLN A CA 1
ATOM 1582 C C . GLN A 1 205 ? 18.375 24.672 -10.898 1 91.88 205 GLN A C 1
ATOM 1584 O O . GLN A 1 205 ? 18.344 25.234 -12 1 91.88 205 GLN A O 1
ATOM 1589 N N . SER A 1 206 ? 17.438 24.047 -10.398 1 92.94 206 SER A N 1
ATOM 1590 C CA . SER A 1 206 ? 16.188 23.891 -11.141 1 92.94 206 SER A CA 1
ATOM 1591 C C . SER A 1 206 ? 15.125 24.859 -10.633 1 92.94 206 SER A C 1
ATOM 1593 O O . SER A 1 206 ? 13.93 24.641 -10.859 1 92.94 206 SER A O 1
ATOM 1595 N N . GLY A 1 207 ? 15.5 25.844 -9.82 1 93 207 GLY A N 1
ATOM 1596 C CA . GLY A 1 207 ? 14.602 26.922 -9.461 1 93 207 GLY A CA 1
ATOM 1597 C C . GLY A 1 207 ? 13.93 26.719 -8.117 1 93 207 GLY A C 1
ATOM 1598 O O . GLY A 1 207 ? 12.883 27.312 -7.844 1 93 207 GLY A O 1
ATOM 1599 N N . VAL A 1 208 ? 14.492 25.812 -7.328 1 95.94 208 VAL A N 1
ATOM 1600 C CA . VAL A 1 208 ? 13.891 25.578 -6.016 1 95.94 208 VAL A CA 1
ATOM 1601 C C . VAL A 1 208 ? 14.727 26.266 -4.938 1 95.94 208 VAL A C 1
ATOM 1603 O O . VAL A 1 208 ? 15.945 26.094 -4.887 1 95.94 208 VAL A O 1
ATOM 1606 N N . THR A 1 209 ? 14.086 27.078 -4.184 1 95.69 209 THR A N 1
ATOM 1607 C CA . THR A 1 209 ? 14.742 27.688 -3.025 1 95.69 209 THR A CA 1
ATOM 1608 C C . THR A 1 209 ? 14.023 27.312 -1.736 1 95.69 209 THR A C 1
ATOM 1610 O O . THR A 1 209 ? 12.789 27.25 -1.703 1 95.69 209 THR A O 1
ATOM 1613 N N . VAL A 1 210 ? 14.828 27.094 -0.737 1 94.38 210 VAL A N 1
ATOM 1614 C CA . VAL A 1 210 ? 14.273 26.672 0.542 1 94.38 210 VAL A CA 1
ATOM 1615 C C . VAL A 1 210 ? 14.75 27.594 1.653 1 94.38 210 VAL A C 1
ATOM 1617 O O . VAL A 1 210 ? 15.945 27.875 1.768 1 94.38 210 VAL A O 1
ATOM 1620 N N . LYS A 1 211 ? 13.852 28.125 2.406 1 92.94 211 LYS A N 1
ATOM 1621 C CA . LYS A 1 211 ? 14.109 28.875 3.633 1 92.94 211 LYS A CA 1
ATOM 1622 C C . LYS A 1 211 ? 13.289 28.328 4.797 1 92.94 211 LYS A C 1
ATOM 1624 O O . LYS A 1 211 ? 12.133 28.703 4.98 1 92.94 211 LYS A O 1
ATOM 1629 N N . GLY A 1 212 ? 13.977 27.562 5.691 1 91.5 212 GLY A N 1
ATOM 1630 C CA . GLY A 1 212 ? 13.211 26.844 6.699 1 91.5 212 GLY A CA 1
ATOM 1631 C C . GLY A 1 212 ? 12.164 25.922 6.102 1 91.5 212 GLY A C 1
ATOM 1632 O O . GLY A 1 212 ? 12.492 25.031 5.316 1 91.5 212 GLY A O 1
ATOM 1633 N N . ARG A 1 213 ? 10.922 26.219 6.367 1 92.44 213 ARG A N 1
ATOM 1634 C CA . ARG A 1 213 ? 9.836 25.391 5.84 1 92.44 213 ARG A CA 1
ATOM 1635 C C . ARG A 1 213 ? 9.234 26 4.582 1 92.44 213 ARG A C 1
ATOM 1637 O O . ARG A 1 213 ? 8.359 25.422 3.947 1 92.44 213 ARG A O 1
ATOM 1644 N N . MET A 1 214 ? 9.719 27.125 4.227 1 94.81 214 MET A N 1
ATOM 1645 C CA . MET A 1 214 ? 9.188 27.797 3.045 1 94.81 214 MET A CA 1
ATOM 1646 C C . MET A 1 214 ? 9.883 27.297 1.78 1 94.81 214 MET A C 1
ATOM 1648 O O . MET A 1 214 ? 11.109 27.359 1.676 1 94.81 214 MET A O 1
ATOM 1652 N N . ILE A 1 215 ? 9.117 26.734 0.861 1 95.94 215 ILE A N 1
ATOM 1653 C CA . ILE A 1 215 ? 9.609 26.25 -0.419 1 95.94 215 ILE A CA 1
ATOM 1654 C C . ILE A 1 215 ? 9.164 27.188 -1.539 1 95.94 215 ILE A C 1
ATOM 1656 O O . ILE A 1 215 ? 7.977 27.484 -1.67 1 95.94 215 ILE A O 1
ATOM 1660 N N . GLU A 1 216 ? 10.078 27.641 -2.285 1 96.44 216 GLU A N 1
ATOM 1661 C CA . GLU A 1 216 ? 9.781 28.453 -3.457 1 96.44 216 GLU A CA 1
ATOM 1662 C C . GLU A 1 216 ? 10.195 27.75 -4.742 1 96.44 216 GLU A C 1
ATOM 1664 O O . GLU A 1 216 ? 11.328 27.266 -4.855 1 96.44 216 GLU A O 1
ATOM 1669 N N . ILE A 1 217 ? 9.289 27.656 -5.613 1 95.19 217 ILE A N 1
ATOM 1670 C CA . ILE A 1 217 ? 9.539 27.141 -6.949 1 95.19 217 ILE A CA 1
ATOM 1671 C C . ILE A 1 217 ? 9.469 28.266 -7.973 1 95.19 217 ILE A C 1
ATOM 1673 O O . ILE A 1 217 ? 8.414 28.859 -8.18 1 95.19 217 ILE A O 1
ATOM 1677 N N . HIS A 1 218 ? 10.484 28.484 -8.641 1 94.44 218 HIS A N 1
ATOM 1678 C CA . HIS A 1 218 ? 10.578 29.625 -9.539 1 94.44 218 HIS A CA 1
ATOM 1679 C C . HIS A 1 218 ? 10.367 29.219 -10.992 1 94.44 218 HIS A C 1
ATOM 1681 O O . HIS A 1 218 ? 10.117 30.062 -11.852 1 94.44 218 HIS A O 1
ATOM 1687 N N . ASP A 1 219 ? 10.516 28 -11.227 1 90.44 219 ASP A N 1
ATOM 1688 C CA . ASP A 1 219 ? 10.352 27.453 -12.578 1 90.44 219 ASP A CA 1
ATOM 1689 C C . ASP A 1 219 ? 9.766 26.047 -12.531 1 90.44 219 ASP A C 1
ATOM 1691 O O . ASP A 1 219 ? 10.516 25.062 -12.539 1 90.44 219 ASP A O 1
ATOM 1695 N N . ARG A 1 220 ? 8.477 25.922 -12.57 1 91.88 220 ARG A N 1
ATOM 1696 C CA . ARG A 1 220 ? 7.773 24.641 -12.5 1 91.88 220 ARG A CA 1
ATOM 1697 C C . ARG A 1 220 ? 8.219 23.719 -13.625 1 91.88 220 ARG A C 1
ATOM 1699 O O . ARG A 1 220 ? 8.406 22.516 -13.406 1 91.88 220 ARG A O 1
ATOM 1706 N N . HIS A 1 221 ? 8.438 24.312 -14.797 1 90.81 221 HIS A N 1
ATOM 1707 C CA . HIS A 1 221 ? 8.805 23.516 -15.953 1 90.81 221 HIS A CA 1
ATOM 1708 C C . HIS A 1 221 ? 10.203 22.922 -15.789 1 90.81 221 HIS A C 1
ATOM 1710 O O . HIS A 1 221 ? 10.43 21.75 -16.141 1 90.81 221 HIS A O 1
ATOM 1716 N N . ALA A 1 222 ? 11.055 23.703 -15.289 1 90.69 222 ALA A N 1
ATOM 1717 C CA . ALA A 1 222 ? 12.398 23.203 -15.023 1 90.69 222 ALA A CA 1
ATOM 1718 C C . ALA A 1 222 ? 12.359 22.062 -14.016 1 90.69 222 ALA A C 1
ATOM 1720 O O . ALA A 1 222 ? 13.094 21.078 -14.156 1 90.69 222 ALA A O 1
ATOM 1721 N N . LEU A 1 223 ? 11.5 22.172 -13.016 1 91.81 223 LEU A N 1
ATOM 1722 C CA . LEU A 1 223 ? 11.375 21.141 -11.992 1 91.81 223 LEU A CA 1
ATOM 1723 C C . LEU A 1 223 ? 10.758 19.875 -12.578 1 91.81 223 LEU A C 1
ATOM 1725 O O . LEU A 1 223 ? 11.148 18.766 -12.211 1 91.81 223 LEU A O 1
ATOM 1729 N N . GLU A 1 224 ? 9.828 20.016 -13.508 1 89.19 224 GLU A N 1
ATOM 1730 C CA . GLU A 1 224 ? 9.172 18.875 -14.148 1 89.19 224 GLU A CA 1
ATOM 1731 C C . GLU A 1 224 ? 10.156 18.078 -15 1 89.19 224 GLU A C 1
ATOM 1733 O O . GLU A 1 224 ? 9.969 16.891 -15.211 1 89.19 224 GLU A O 1
ATOM 1738 N N . ARG A 1 225 ? 11.281 18.797 -15.492 1 87.38 225 ARG A N 1
ATOM 1739 C CA . ARG A 1 225 ? 12.258 18.172 -16.375 1 87.38 225 ARG A CA 1
ATOM 1740 C C . ARG A 1 225 ? 13.344 17.469 -15.57 1 87.38 225 ARG A C 1
ATOM 1742 O O . ARG A 1 225 ? 14.164 16.734 -16.125 1 87.38 225 ARG A O 1
ATOM 1749 N N . PHE A 1 226 ? 13.156 17.844 -14.359 1 84.56 226 PHE A N 1
ATOM 1750 C CA . PHE A 1 226 ? 14.195 17.234 -13.539 1 84.56 226 PHE A CA 1
ATOM 1751 C C . PHE A 1 226 ? 14.008 15.727 -13.469 1 84.56 226 PHE A C 1
ATOM 1753 O O . PHE A 1 226 ? 14.984 14.969 -13.508 1 84.56 226 PHE A O 1
ATOM 1760 N N . MET B 1 1 ? -10.594 -14.148 -28.641 1 42.53 1 MET B N 1
ATOM 1761 C CA . MET B 1 1 ? -10.156 -14.68 -27.344 1 42.53 1 MET B CA 1
ATOM 1762 C C . MET B 1 1 ? -11.141 -15.711 -26.828 1 42.53 1 MET B C 1
ATOM 1764 O O . MET B 1 1 ? -12.336 -15.43 -26.703 1 42.53 1 MET B O 1
ATOM 1768 N N . GLU B 1 2 ? -10.844 -16.984 -27 1 51.53 2 GLU B N 1
ATOM 1769 C CA . GLU B 1 2 ? -11.766 -18.047 -26.641 1 51.53 2 GLU B CA 1
ATOM 1770 C C . GLU B 1 2 ? -12.203 -17.953 -25.188 1 51.53 2 GLU B C 1
ATOM 1772 O O . GLU B 1 2 ? -11.367 -17.781 -24.297 1 51.53 2 GLU B O 1
ATOM 1777 N N . THR B 1 3 ? -13.414 -17.453 -24.906 1 58.22 3 THR B N 1
ATOM 1778 C CA . THR B 1 3 ? -14.016 -17.422 -23.578 1 58.22 3 THR B CA 1
ATOM 1779 C C . THR B 1 3 ? -14 -18.797 -22.938 1 58.22 3 THR B C 1
ATOM 1781 O O . THR B 1 3 ? -14.617 -19.734 -23.453 1 58.22 3 THR B O 1
ATOM 1784 N N . LEU B 1 4 ? -12.953 -19.188 -22.219 1 71.69 4 LEU B N 1
ATOM 1785 C CA . LEU B 1 4 ? -12.859 -20.438 -21.484 1 71.69 4 LEU B CA 1
ATOM 1786 C C . LEU B 1 4 ? -13.898 -20.516 -20.375 1 71.69 4 LEU B C 1
ATOM 1788 O O . LEU B 1 4 ? -14.352 -19.484 -19.875 1 71.69 4 LEU B O 1
ATOM 1792 N N . GLN B 1 5 ? -14.453 -21.656 -20.297 1 82.31 5 GLN B N 1
ATOM 1793 C CA . GLN B 1 5 ? -15.422 -21.891 -19.234 1 82.31 5 GLN B CA 1
ATOM 1794 C C . GLN B 1 5 ? -14.727 -22.281 -17.938 1 82.31 5 GLN B C 1
ATOM 1796 O O . GLN B 1 5 ? -13.672 -22.922 -17.953 1 82.31 5 GLN B O 1
ATOM 1801 N N . LEU B 1 6 ? -15.273 -21.906 -16.875 1 86.81 6 LEU B N 1
ATOM 1802 C CA . LEU B 1 6 ? -14.734 -22.234 -15.555 1 86.81 6 LEU B CA 1
ATOM 1803 C C . LEU B 1 6 ? -14.812 -23.734 -15.289 1 86.81 6 LEU B C 1
ATOM 1805 O O . LEU B 1 6 ? -15.875 -24.344 -15.453 1 86.81 6 LEU B O 1
ATOM 1809 N N . THR B 1 7 ? -13.773 -24.359 -14.984 1 89.5 7 THR B N 1
ATOM 1810 C CA . THR B 1 7 ? -13.734 -25.766 -14.594 1 89.5 7 THR B CA 1
ATOM 1811 C C . THR B 1 7 ? -13.953 -25.922 -13.094 1 89.5 7 THR B C 1
ATOM 1813 O O . THR B 1 7 ? -14.008 -24.922 -12.367 1 89.5 7 THR B O 1
ATOM 1816 N N . SER B 1 8 ? -14.164 -27.188 -12.656 1 89.12 8 SER B N 1
ATOM 1817 C CA . SER B 1 8 ? -14.297 -27.453 -11.227 1 89.12 8 SER B CA 1
ATOM 1818 C C . SER B 1 8 ? -13.039 -27.047 -10.469 1 89.12 8 SER B C 1
ATOM 1820 O O . SER B 1 8 ? -13.125 -26.578 -9.336 1 89.12 8 SER B O 1
ATOM 1822 N N . SER B 1 9 ? -11.914 -27.266 -11.055 1 90.94 9 SER B N 1
ATOM 1823 C CA . SER B 1 9 ? -10.648 -26.875 -10.438 1 90.94 9 SER B CA 1
ATOM 1824 C C . SER B 1 9 ? -10.555 -25.359 -10.297 1 90.94 9 SER B C 1
ATOM 1826 O O . SER B 1 9 ? -10.062 -24.859 -9.289 1 90.94 9 SER B O 1
ATOM 1828 N N . ASP B 1 10 ? -11.047 -24.656 -11.32 1 93 10 ASP B N 1
ATOM 1829 C CA . ASP B 1 10 ? -11.086 -23.203 -11.25 1 93 10 ASP B CA 1
ATOM 1830 C C . ASP B 1 10 ? -11.945 -22.719 -10.086 1 93 10 ASP B C 1
ATOM 1832 O O . ASP B 1 10 ? -11.539 -21.844 -9.328 1 93 10 ASP B O 1
ATOM 1836 N N . ARG B 1 11 ? -13.086 -23.359 -9.961 1 92.25 11 ARG B N 1
ATOM 1837 C CA . ARG B 1 11 ? -14.008 -23 -8.883 1 92.25 11 ARG B CA 1
ATOM 1838 C C . ARG B 1 11 ? -13.359 -23.234 -7.52 1 92.25 11 ARG B C 1
ATOM 1840 O O . ARG B 1 11 ? -13.523 -22.406 -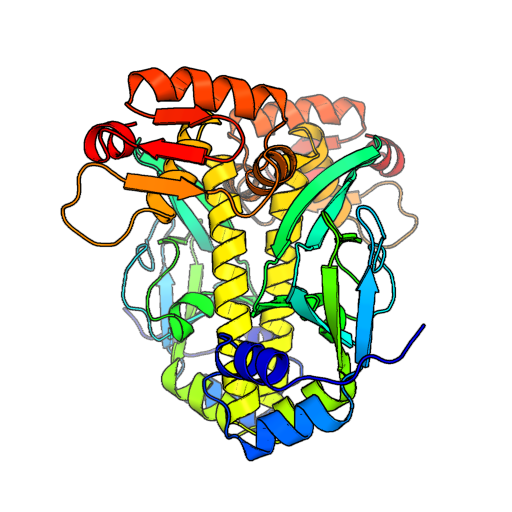6.609 1 92.25 11 ARG B O 1
ATOM 1847 N N . THR B 1 12 ? -12.672 -24.312 -7.375 1 94.12 12 THR B N 1
ATOM 1848 C CA . THR B 1 12 ? -11.977 -24.609 -6.125 1 94.12 12 THR B CA 1
ATOM 1849 C C . THR B 1 12 ? -10.938 -23.547 -5.812 1 94.12 12 THR B C 1
ATOM 1851 O O . THR B 1 12 ? -10.758 -23.156 -4.652 1 94.12 12 THR B O 1
ATOM 1854 N N . THR B 1 13 ? -10.242 -23.062 -6.836 1 95.19 13 THR B N 1
ATOM 1855 C CA . THR B 1 13 ? -9.258 -22 -6.652 1 95.19 13 THR B CA 1
ATOM 1856 C C . THR B 1 13 ? -9.922 -20.734 -6.102 1 95.19 13 THR B C 1
ATOM 1858 O O . THR B 1 13 ? -9.398 -20.109 -5.18 1 95.19 13 THR B O 1
ATOM 1861 N N . PHE B 1 14 ? -11.094 -20.391 -6.625 1 94.62 14 PHE B N 1
ATOM 1862 C CA . PHE B 1 14 ? -11.844 -19.266 -6.109 1 94.62 14 PHE B CA 1
ATOM 1863 C C . PHE B 1 14 ? -12.203 -19.469 -4.645 1 94.62 14 PHE B C 1
ATOM 1865 O O . PHE B 1 14 ? -11.906 -18.625 -3.801 1 94.62 14 PHE B O 1
ATOM 1872 N N . LEU B 1 15 ? -12.758 -20.625 -4.348 1 94.31 15 LEU B N 1
ATOM 1873 C CA . LEU B 1 15 ? -13.328 -20.906 -3.035 1 94.31 15 LEU B CA 1
ATOM 1874 C C . LEU B 1 15 ? -12.242 -20.953 -1.964 1 94.31 15 LEU B C 1
ATOM 1876 O O . LEU B 1 15 ? -12.523 -20.719 -0.785 1 94.31 15 LEU B O 1
ATOM 1880 N N . ARG B 1 16 ? -11.008 -21.156 -2.414 1 94.12 16 ARG B N 1
ATOM 1881 C CA . ARG B 1 16 ? -9.922 -21.281 -1.451 1 94.12 16 ARG B CA 1
ATOM 1882 C C . ARG B 1 16 ? -9.156 -19.953 -1.325 1 94.12 16 ARG B C 1
ATOM 1884 O O . ARG B 1 16 ? -8.25 -19.844 -0.498 1 94.12 16 ARG B O 1
ATOM 1891 N N . SER B 1 17 ? -9.555 -19.031 -2.107 1 95.25 17 SER B N 1
ATOM 1892 C CA . SER B 1 17 ? -8.852 -17.766 -2.082 1 95.25 17 SER B CA 1
ATOM 1893 C C . SER B 1 17 ? -9.281 -16.906 -0.891 1 95.25 17 SER B C 1
ATOM 1895 O O . SER B 1 17 ? -10.359 -17.125 -0.332 1 95.25 17 SER B O 1
ATOM 1897 N N . ARG B 1 18 ? -8.453 -15.969 -0.5 1 90.75 18 ARG B N 1
ATOM 1898 C CA . ARG B 1 18 ? -8.68 -15.117 0.662 1 90.75 18 ARG B CA 1
ATOM 1899 C C . ARG B 1 18 ? -10 -14.352 0.534 1 90.75 18 ARG B C 1
ATOM 1901 O O . ARG B 1 18 ? -10.766 -14.266 1.493 1 90.75 18 ARG B O 1
ATOM 1908 N N . PHE B 1 19 ? -10.312 -13.789 -0.629 1 93.75 19 PHE B N 1
ATOM 1909 C CA . PHE B 1 19 ? -11.5 -12.961 -0.826 1 93.75 19 PHE B CA 1
ATOM 1910 C C . PHE B 1 19 ? -12.766 -13.805 -0.739 1 93.75 19 PHE B C 1
ATOM 1912 O O . PHE B 1 19 ? -13.75 -13.391 -0.116 1 93.75 19 PHE B O 1
ATOM 1919 N N . PHE B 1 20 ? -12.719 -15.023 -1.256 1 95.25 20 PHE B N 1
ATOM 1920 C CA . PHE B 1 20 ? -13.961 -15.758 -1.48 1 95.25 20 PHE B CA 1
ATOM 1921 C C . PHE B 1 20 ? -14.227 -16.734 -0.34 1 95.25 20 PHE B C 1
ATOM 1923 O O . PHE B 1 20 ? -15.352 -17.188 -0.158 1 95.25 20 PHE B O 1
ATOM 1930 N N . VAL B 1 21 ? -13.195 -17.062 0.379 1 93.12 21 VAL B N 1
ATOM 1931 C CA . VAL B 1 21 ? -13.258 -18.172 1.31 1 93.12 21 VAL B CA 1
ATOM 1932 C C . VAL B 1 21 ? -14.359 -17.938 2.342 1 93.12 21 VAL B C 1
ATOM 1934 O O . VAL B 1 21 ? -14.977 -18.891 2.828 1 93.12 21 VAL B O 1
ATOM 1937 N N . ARG B 1 22 ? -14.695 -16.75 2.662 1 87.75 22 ARG B N 1
ATOM 1938 C CA . ARG B 1 22 ? -15.656 -16.5 3.73 1 87.75 22 ARG B CA 1
ATOM 1939 C C . ARG B 1 22 ? -17.031 -16.141 3.164 1 87.75 22 ARG B C 1
ATOM 1941 O O . ARG B 1 22 ? -17.953 -15.836 3.916 1 87.75 22 ARG B O 1
ATOM 1948 N N . LEU B 1 23 ? -17.156 -16.125 1.913 1 94.62 23 LEU B N 1
ATOM 1949 C CA . LEU B 1 23 ? -18.438 -15.781 1.297 1 94.62 23 LEU B CA 1
ATOM 1950 C C . LEU B 1 23 ? -19.312 -17.031 1.141 1 94.62 23 LEU B C 1
ATOM 1952 O O . LEU B 1 23 ? -18.812 -18.109 0.837 1 94.62 23 LEU B O 1
ATOM 1956 N N . PRO B 1 24 ? -20.641 -16.844 1.34 1 92.25 24 PRO B N 1
ATOM 1957 C CA . PRO B 1 24 ? -21.531 -17.969 1.043 1 92.25 24 PRO B CA 1
ATOM 1958 C C . PRO B 1 24 ? -21.406 -18.469 -0.396 1 92.25 24 PRO B C 1
ATOM 1960 O O . PRO B 1 24 ? -21.156 -17.672 -1.305 1 92.25 24 PRO B O 1
ATOM 1963 N N . ARG B 1 25 ? -21.672 -19.75 -0.559 1 92.5 25 ARG B N 1
ATOM 1964 C CA . ARG B 1 25 ? -21.547 -20.375 -1.873 1 92.5 25 ARG B CA 1
ATOM 1965 C C . ARG B 1 25 ? -22.469 -19.703 -2.885 1 92.5 25 ARG B C 1
ATOM 1967 O O . ARG B 1 25 ? -22.109 -19.547 -4.055 1 92.5 25 ARG B O 1
ATOM 1974 N N . SER B 1 26 ? -23.641 -19.359 -2.494 1 92.94 26 SER B N 1
ATOM 1975 C CA . SER B 1 26 ? -24.594 -18.703 -3.387 1 92.94 26 SER B CA 1
ATOM 1976 C C . SER B 1 26 ? -24.047 -17.391 -3.908 1 92.94 26 SER B C 1
ATOM 1978 O O . SER B 1 26 ? -24.234 -17.047 -5.078 1 92.94 26 SER B O 1
ATOM 1980 N N . THR B 1 27 ? -23.359 -16.656 -3.037 1 93.25 27 THR B N 1
ATOM 1981 C CA . THR B 1 27 ? -22.766 -15.383 -3.416 1 93.25 27 THR B CA 1
ATOM 1982 C C . THR B 1 27 ? -21.609 -15.602 -4.398 1 93.25 27 THR B C 1
ATOM 1984 O O . THR B 1 27 ? -21.5 -14.898 -5.402 1 93.25 27 THR B O 1
ATOM 1987 N N . VAL B 1 28 ? -20.781 -16.641 -4.113 1 93.5 28 VAL B N 1
ATOM 1988 C CA . VAL B 1 28 ? -19.672 -16.969 -5 1 93.5 28 VAL B CA 1
ATOM 1989 C C . VAL B 1 28 ? -20.203 -17.328 -6.387 1 93.5 28 VAL B C 1
ATOM 1991 O O . VAL B 1 28 ? -19.719 -16.828 -7.398 1 93.5 28 VAL B O 1
ATOM 1994 N N . ASP B 1 29 ? -21.25 -18.094 -6.387 1 92.19 29 ASP B N 1
ATOM 1995 C CA . ASP B 1 29 ? -21.859 -18.516 -7.648 1 92.19 29 ASP B CA 1
ATOM 1996 C C . ASP B 1 29 ? -22.391 -17.312 -8.422 1 92.19 29 ASP B C 1
ATOM 1998 O O . ASP B 1 29 ? -22.281 -17.266 -9.648 1 92.19 29 ASP B O 1
ATOM 2002 N N . SER B 1 30 ? -22.969 -16.469 -7.734 1 91.69 30 SER B N 1
ATOM 2003 C CA . SER B 1 30 ? -23.484 -15.258 -8.367 1 91.69 30 SER B CA 1
ATOM 2004 C C . SER B 1 30 ? -22.375 -14.438 -9.016 1 91.69 30 SER B C 1
ATOM 2006 O O . SER B 1 30 ? -22.531 -13.953 -10.133 1 91.69 30 SER B O 1
ATOM 2008 N N . ILE B 1 31 ? -21.281 -14.305 -8.32 1 91.19 31 ILE B N 1
ATOM 2009 C CA . ILE B 1 31 ? -20.156 -13.531 -8.82 1 91.19 31 ILE B CA 1
ATOM 2010 C C . ILE B 1 31 ? -19.562 -14.227 -10.047 1 91.19 31 ILE B C 1
ATOM 2012 O O . ILE B 1 31 ? -19.203 -13.57 -11.031 1 91.19 31 ILE B O 1
ATOM 2016 N N . LEU B 1 32 ? -19.516 -15.516 -10.039 1 91.62 32 LEU B N 1
ATOM 2017 C CA . LEU B 1 32 ? -18.797 -16.281 -11.055 1 91.62 32 LEU B CA 1
ATOM 2018 C C . LEU B 1 32 ? -19.656 -16.453 -12.305 1 91.62 32 LEU B C 1
ATOM 2020 O O . LEU B 1 32 ? -19.141 -16.797 -13.375 1 91.62 32 LEU B O 1
ATOM 2024 N N . LYS B 1 33 ? -20.984 -16.297 -12.203 1 87.38 33 LYS B N 1
ATOM 2025 C CA . LYS B 1 33 ? -21.922 -16.516 -13.305 1 87.38 33 LYS B CA 1
ATOM 2026 C C . LYS B 1 33 ? -21.516 -15.695 -14.531 1 87.38 33 LYS B C 1
ATOM 2028 O O . LYS B 1 33 ? -21.656 -16.156 -15.664 1 87.38 33 LYS B O 1
ATOM 2033 N N . ASP B 1 34 ? -20.891 -14.562 -14.422 1 80.88 34 ASP B N 1
ATOM 2034 C CA . ASP B 1 34 ? -20.578 -13.703 -15.555 1 80.88 34 ASP B CA 1
ATOM 2035 C C . ASP B 1 34 ? -19.062 -13.461 -15.656 1 80.88 34 ASP B C 1
ATOM 2037 O O . ASP B 1 34 ? -18.625 -12.484 -16.266 1 80.88 34 ASP B O 1
ATOM 2041 N N . THR B 1 35 ? -18.422 -14.367 -15.094 1 89.75 35 THR B N 1
ATOM 2042 C CA . THR B 1 35 ? -16.969 -14.242 -15.109 1 89.75 35 THR B CA 1
ATOM 2043 C C . THR B 1 35 ? -16.406 -14.734 -16.438 1 89.75 35 THR B C 1
ATOM 2045 O O . THR B 1 35 ? -16.844 -15.758 -16.969 1 89.75 35 THR B O 1
ATOM 2048 N N . ARG B 1 36 ? -15.469 -14.016 -17.047 1 92.12 36 ARG B N 1
ATOM 2049 C CA . ARG B 1 36 ? -14.812 -14.367 -18.297 1 92.12 36 ARG B CA 1
ATOM 2050 C C . ARG B 1 36 ? -13.367 -14.789 -18.062 1 92.12 36 ARG B C 1
ATOM 2052 O O . ARG B 1 36 ? -12.672 -14.203 -17.234 1 92.12 36 ARG B O 1
ATOM 2059 N N . LEU B 1 37 ? -12.961 -15.781 -18.812 1 95.44 37 LEU B N 1
ATOM 2060 C CA . LEU B 1 37 ? -11.578 -16.234 -18.719 1 95.44 37 LEU B CA 1
ATOM 2061 C C . LEU B 1 37 ? -10.773 -15.766 -19.922 1 95.44 37 LEU B C 1
ATOM 2063 O O . LEU B 1 37 ? -11.273 -15.766 -21.047 1 95.44 37 LEU B O 1
ATOM 2067 N N . SER B 1 38 ? -9.602 -15.375 -19.703 1 95.88 38 SER B N 1
ATOM 2068 C CA . SER B 1 38 ? -8.672 -14.992 -20.75 1 95.88 38 SER B CA 1
ATOM 2069 C C . SER B 1 38 ? -7.316 -15.672 -20.562 1 95.88 38 SER B C 1
ATOM 2071 O O . SER B 1 38 ? -6.855 -15.844 -19.438 1 95.88 38 SER B O 1
ATOM 2073 N N . THR B 1 39 ? -6.73 -16.016 -21.656 1 96.81 39 THR B N 1
ATOM 2074 C CA . THR B 1 39 ? -5.379 -16.562 -21.656 1 96.81 39 THR B CA 1
ATOM 2075 C C . THR B 1 39 ? -4.371 -15.516 -22.125 1 96.81 39 THR B C 1
ATOM 2077 O O . THR B 1 39 ? -4.648 -14.75 -23.047 1 96.81 39 THR B O 1
ATOM 2080 N N . TYR B 1 40 ? -3.27 -15.5 -21.484 1 97.62 40 TYR B N 1
ATOM 2081 C CA . TYR B 1 40 ? -2.176 -14.594 -21.828 1 97.62 40 TYR B CA 1
ATOM 2082 C C . TYR B 1 40 ? -0.866 -15.359 -21.984 1 97.62 40 TYR B C 1
ATOM 2084 O O . TYR B 1 40 ? -0.576 -16.266 -21.219 1 97.62 40 TYR B O 1
ATOM 2092 N N . GLU B 1 41 ? -0.101 -14.984 -23 1 97.88 41 GLU B N 1
ATOM 2093 C CA . GLU B 1 41 ? 1.268 -15.484 -23.125 1 97.88 41 GLU B CA 1
ATOM 2094 C C . GLU B 1 41 ? 2.236 -14.633 -22.297 1 97.88 41 GLU B C 1
ATOM 2096 O O . GLU B 1 41 ? 1.896 -13.531 -21.875 1 97.88 41 GLU B O 1
ATOM 2101 N N . GLU B 1 42 ? 3.395 -15.219 -22.141 1 96.12 42 GLU B N 1
ATOM 2102 C CA . GLU B 1 42 ? 4.441 -14.453 -21.469 1 96.12 42 GLU B CA 1
ATOM 2103 C C . GLU B 1 42 ? 4.656 -13.109 -22.141 1 96.12 42 GLU B C 1
ATOM 2105 O O . GLU B 1 42 ? 4.703 -13.023 -23.375 1 96.12 42 GLU B O 1
ATOM 2110 N N . HIS B 1 43 ? 4.543 -12.039 -21.375 1 96.94 43 HIS B N 1
ATOM 2111 C CA . HIS B 1 43 ? 4.824 -10.664 -21.766 1 96.94 43 HIS B CA 1
ATOM 2112 C C . HIS B 1 43 ? 3.588 -9.992 -22.359 1 96.94 43 HIS B C 1
ATOM 2114 O O . HIS B 1 43 ? 3.629 -8.812 -22.719 1 96.94 43 HIS B O 1
ATOM 2120 N N . ASP B 1 44 ? 2.506 -10.75 -22.438 1 98.31 44 ASP B N 1
ATOM 2121 C CA . ASP B 1 44 ? 1.269 -10.078 -22.828 1 98.31 44 ASP B CA 1
ATOM 2122 C C . ASP B 1 44 ? 0.859 -9.047 -21.781 1 98.31 44 ASP B C 1
ATOM 2124 O O . ASP B 1 44 ? 0.873 -9.328 -20.578 1 98.31 44 ASP B O 1
ATOM 2128 N N . VAL B 1 45 ? 0.492 -7.883 -22.203 1 98.38 45 VAL B N 1
ATOM 2129 C CA . VAL B 1 45 ? 0.037 -6.816 -21.312 1 98.38 45 VAL B CA 1
ATOM 2130 C C . VAL B 1 45 ? -1.479 -6.895 -21.156 1 98.38 45 VAL B C 1
ATOM 2132 O O . VAL B 1 45 ? -2.217 -6.945 -22.141 1 98.38 45 VAL B O 1
ATOM 2135 N N . LEU B 1 46 ? -1.881 -7.043 -19.953 1 98.06 46 LEU B N 1
ATOM 2136 C CA . LEU B 1 46 ? -3.312 -7.055 -19.672 1 98.06 46 LEU B CA 1
ATOM 2137 C C . LEU B 1 46 ? -3.898 -5.652 -19.781 1 98.06 46 LEU B C 1
ATOM 2139 O O . LEU B 1 46 ? -4.984 -5.469 -20.344 1 98.06 46 LEU B O 1
ATOM 2143 N N . PHE B 1 47 ? -3.285 -4.672 -19.25 1 98.12 47 PHE B N 1
ATOM 2144 C CA . PHE B 1 47 ? -3.664 -3.266 -19.312 1 98.12 47 PHE B CA 1
ATOM 2145 C C . PHE B 1 47 ? -2.473 -2.369 -19 1 98.12 47 PHE B C 1
ATOM 2147 O O . PHE B 1 47 ? -1.463 -2.836 -18.469 1 98.12 47 PHE B O 1
ATOM 2154 N N . HIS B 1 48 ? -2.613 -1.096 -19.312 1 98 48 HIS B N 1
ATOM 2155 C CA . HIS B 1 48 ? -1.567 -0.111 -19.062 1 98 48 HIS B CA 1
ATOM 2156 C C . HIS B 1 48 ? -1.979 0.861 -17.953 1 98 48 HIS B C 1
ATOM 2158 O O . HIS B 1 48 ? -3.17 1.122 -17.766 1 98 48 HIS B O 1
ATOM 2164 N N . GLN B 1 49 ? -0.929 1.286 -17.281 1 97.12 49 GLN B N 1
ATOM 2165 C CA . GLN B 1 49 ? -1.167 2.361 -16.312 1 97.12 49 GLN B CA 1
ATOM 2166 C C . GLN B 1 49 ? -1.98 3.488 -16.938 1 97.12 49 GLN B C 1
ATOM 2168 O O . GLN B 1 49 ? -1.705 3.906 -18.078 1 97.12 49 GLN B O 1
ATOM 2173 N N . GLY B 1 50 ? -3.055 3.934 -16.219 1 96.88 50 GLY B N 1
ATOM 2174 C CA . GLY B 1 50 ? -3.879 5.035 -16.688 1 96.88 50 GLY B CA 1
ATOM 2175 C C . GLY B 1 50 ? -5.113 4.574 -17.438 1 96.88 50 GLY B C 1
ATOM 2176 O O . GLY B 1 50 ? -6.043 5.355 -17.656 1 96.88 50 GLY B O 1
ATOM 2177 N N . ASP B 1 51 ? -5.121 3.324 -17.891 1 97.25 51 ASP B N 1
ATOM 2178 C CA . ASP B 1 51 ? -6.285 2.799 -18.594 1 97.25 51 ASP B CA 1
ATOM 2179 C C . ASP B 1 51 ? -7.527 2.826 -17.719 1 97.25 51 ASP B C 1
ATOM 2181 O O . ASP B 1 51 ? -7.434 2.617 -16.5 1 97.25 51 ASP B O 1
ATOM 2185 N N . GLY B 1 52 ? -8.68 3.1 -18.281 1 96.19 52 GLY B N 1
ATOM 2186 C CA . GLY B 1 52 ? -9.945 2.883 -17.594 1 96.19 52 GLY B CA 1
ATOM 2187 C C . GLY B 1 52 ? -10.289 1.414 -17.422 1 96.19 52 GLY B C 1
ATOM 2188 O O . GLY B 1 52 ? -10.43 0.685 -18.406 1 96.19 52 GLY B O 1
ATOM 2189 N N . ILE B 1 53 ? -10.227 0.971 -16.25 1 93.12 53 ILE B N 1
ATOM 2190 C CA . ILE B 1 53 ? -10.539 -0.419 -15.93 1 93.12 53 ILE B CA 1
ATOM 2191 C C . ILE B 1 53 ? -11.734 -0.477 -14.977 1 93.12 53 ILE B C 1
ATOM 2193 O O . ILE B 1 53 ? -11.766 0.238 -13.977 1 93.12 53 ILE B O 1
ATOM 2197 N N . ASP B 1 54 ? -12.672 -1.32 -15.258 1 93.12 54 ASP B N 1
ATOM 2198 C CA . ASP B 1 54 ? -13.828 -1.48 -14.391 1 93.12 54 ASP B CA 1
ATOM 2199 C C . ASP B 1 54 ? -13.93 -2.91 -13.867 1 93.12 54 ASP B C 1
ATOM 2201 O O . ASP B 1 54 ? -14.859 -3.246 -13.133 1 93.12 54 ASP B O 1
ATOM 2205 N N . ASP B 1 55 ? -12.961 -3.727 -14.203 1 94.19 55 ASP B N 1
ATOM 2206 C CA . ASP B 1 55 ? -12.961 -5.129 -13.797 1 94.19 55 ASP B CA 1
ATOM 2207 C C . ASP B 1 55 ? -11.922 -5.387 -12.711 1 94.19 55 ASP B C 1
ATOM 2209 O O . ASP B 1 55 ? -10.984 -4.605 -12.539 1 94.19 55 ASP B O 1
ATOM 2213 N N . VAL B 1 56 ? -12.195 -6.453 -12.023 1 95.81 56 VAL B N 1
ATOM 2214 C CA . VAL B 1 56 ? -11.18 -7.055 -11.164 1 95.81 56 VAL B CA 1
ATOM 2215 C C . VAL B 1 56 ? -10.703 -8.375 -11.766 1 95.81 56 VAL B C 1
ATOM 2217 O O . VAL B 1 56 ? -11.477 -9.07 -12.438 1 95.81 56 VAL B O 1
ATOM 2220 N N . PHE B 1 57 ? -9.5 -8.641 -11.539 1 97.62 57 PHE B N 1
ATOM 2221 C CA . PHE B 1 57 ? -8.883 -9.812 -12.148 1 97.62 57 PHE B CA 1
ATOM 2222 C C . PHE B 1 57 ? -8.484 -10.828 -11.078 1 97.62 57 PHE B C 1
ATOM 2224 O O . PHE B 1 57 ? -8.141 -10.453 -9.961 1 97.62 57 PHE B O 1
ATOM 2231 N N . PHE B 1 58 ? -8.539 -12.023 -11.43 1 97.69 58 PHE B N 1
ATOM 2232 C CA . PHE B 1 58 ? -8.211 -13.141 -10.555 1 97.69 58 PHE B CA 1
ATOM 2233 C C . PHE B 1 58 ? -7.336 -14.156 -11.273 1 97.69 58 PHE B C 1
ATOM 2235 O O . PHE B 1 58 ? -7.715 -14.672 -12.328 1 97.69 58 PHE B O 1
ATOM 2242 N N . VAL B 1 59 ? -6.188 -14.5 -10.68 1 97.75 59 VAL B N 1
ATOM 2243 C CA . VAL B 1 59 ? -5.23 -15.391 -11.32 1 97.75 59 VAL B CA 1
ATOM 2244 C C . VAL B 1 59 ? -5.629 -16.844 -11.07 1 97.75 59 VAL B C 1
ATOM 2246 O O . VAL B 1 59 ? -5.633 -17.312 -9.93 1 97.75 59 VAL B O 1
ATOM 2249 N N . LEU B 1 60 ? -5.926 -17.531 -12.086 1 97.25 60 LEU B N 1
ATOM 2250 C CA . LEU B 1 60 ? -6.254 -18.953 -11.969 1 97.25 60 LEU B CA 1
ATOM 2251 C C . LEU B 1 60 ? -5.008 -19.812 -12.164 1 97.25 60 LEU B C 1
ATOM 2253 O O . LEU B 1 60 ? -4.902 -20.891 -11.578 1 97.25 60 LEU B O 1
ATOM 2257 N N . SER B 1 61 ? -4.145 -19.344 -13.023 1 95.69 61 SER B N 1
ATOM 2258 C CA . SER B 1 61 ? -2.836 -19.953 -13.242 1 95.69 61 SER B CA 1
ATOM 2259 C C . SER B 1 61 ? -1.836 -18.938 -13.773 1 95.69 61 SER B C 1
ATOM 2261 O O . SER B 1 61 ? -2.221 -17.969 -14.43 1 95.69 61 SER B O 1
ATOM 2263 N N . GLY B 1 62 ? -0.553 -19.219 -13.438 1 95.5 62 GLY B N 1
ATOM 2264 C CA . GLY B 1 62 ? 0.511 -18.344 -13.914 1 95.5 62 GLY B CA 1
ATOM 2265 C C . GLY B 1 62 ? 0.868 -17.25 -12.93 1 95.5 62 GLY B C 1
ATOM 2266 O O . GLY B 1 62 ? 0.795 -17.438 -11.719 1 95.5 62 GLY B O 1
ATOM 2267 N N . LEU B 1 63 ? 1.437 -16.125 -13.531 1 96.5 63 LEU B N 1
ATOM 2268 C CA . LEU B 1 63 ? 1.983 -15.031 -12.734 1 96.5 63 LEU B CA 1
ATOM 2269 C C . LEU B 1 63 ? 1.771 -13.695 -13.43 1 96.5 63 LEU B C 1
ATOM 2271 O O . LEU B 1 63 ? 2.117 -13.531 -14.602 1 96.5 63 LEU B O 1
ATOM 2275 N N . ILE B 1 64 ? 1.183 -12.773 -12.664 1 97.75 64 ILE B N 1
ATOM 2276 C CA . ILE B 1 64 ? 0.958 -11.438 -13.195 1 97.75 64 ILE B CA 1
ATOM 2277 C C . ILE B 1 64 ? 1.8 -10.422 -12.422 1 97.75 64 ILE B C 1
ATOM 2279 O O . ILE B 1 64 ? 1.782 -10.406 -11.188 1 97.75 64 ILE B O 1
ATOM 2283 N N . ARG B 1 65 ? 2.574 -9.648 -13.117 1 97.44 65 ARG B N 1
ATOM 2284 C CA . ARG B 1 65 ? 3.322 -8.57 -12.477 1 97.44 65 ARG B CA 1
ATOM 2285 C C . ARG B 1 65 ? 2.652 -7.223 -12.711 1 97.44 65 ARG B C 1
ATOM 2287 O O . ARG B 1 65 ? 2.133 -6.961 -13.797 1 97.44 65 ARG B O 1
ATOM 2294 N N . LEU B 1 66 ? 2.543 -6.457 -11.695 1 98.25 66 LEU B N 1
ATOM 2295 C CA . LEU B 1 66 ? 2.152 -5.051 -11.773 1 98.25 66 LEU B CA 1
ATOM 2296 C C . LEU B 1 66 ? 3.375 -4.145 -11.711 1 98.25 66 LEU B C 1
ATOM 2298 O O . LEU B 1 66 ? 4.207 -4.273 -10.812 1 98.25 66 LEU B O 1
ATOM 2302 N N . TYR B 1 67 ? 3.473 -3.168 -12.672 1 98.25 67 TYR B N 1
ATOM 2303 C CA . TYR B 1 67 ? 4.695 -2.371 -12.695 1 98.25 67 TYR B CA 1
ATOM 2304 C C . TYR B 1 67 ? 4.406 -0.943 -13.141 1 98.25 67 TYR B C 1
ATOM 2306 O O . TYR B 1 67 ? 3.402 -0.685 -13.812 1 98.25 67 TYR B O 1
ATOM 2314 N N . ARG B 1 68 ? 5.203 -0.084 -12.688 1 98 68 ARG B N 1
ATOM 2315 C CA . ARG B 1 68 ? 5.23 1.317 -13.094 1 98 68 ARG B CA 1
ATOM 2316 C C . ARG B 1 68 ? 6.441 1.612 -13.969 1 98 68 ARG B C 1
ATOM 2318 O O . ARG B 1 68 ? 7.484 0.969 -13.828 1 98 68 ARG B O 1
ATOM 2325 N N . VAL B 1 69 ? 6.254 2.6 -14.859 1 96.31 69 VAL B N 1
ATOM 2326 C CA . VAL B 1 69 ? 7.352 2.965 -15.75 1 96.31 69 VAL B CA 1
ATOM 2327 C C . VAL B 1 69 ? 7.848 4.371 -15.414 1 96.31 69 VAL B C 1
ATOM 2329 O O . VAL B 1 69 ? 7.051 5.305 -15.312 1 96.31 69 VAL B O 1
ATOM 2332 N N . GLY B 1 70 ? 9.117 4.473 -15.25 1 93.19 70 GLY B N 1
ATOM 2333 C CA . GLY B 1 70 ? 9.719 5.77 -15 1 93.19 70 GLY B CA 1
ATOM 2334 C C . GLY B 1 70 ? 9.945 6.578 -16.266 1 93.19 70 GLY B C 1
ATOM 2335 O O . GLY B 1 70 ? 9.711 6.086 -17.375 1 93.19 70 GLY B O 1
ATOM 2336 N N . LYS B 1 71 ? 10.445 7.82 -16.062 1 88.31 71 LYS B N 1
ATOM 2337 C CA . LYS B 1 71 ? 10.695 8.727 -17.188 1 88.31 71 LYS B CA 1
ATOM 2338 C C . LYS B 1 71 ? 11.789 8.188 -18.094 1 88.31 71 LYS B C 1
ATOM 2340 O O . LYS B 1 71 ? 11.789 8.438 -19.297 1 88.31 71 LYS B O 1
ATOM 2345 N N . ASP B 1 72 ? 12.641 7.434 -17.547 1 89.62 72 ASP B N 1
ATOM 2346 C CA . ASP B 1 72 ? 13.773 6.926 -18.328 1 89.62 72 ASP B CA 1
ATOM 2347 C C . ASP B 1 72 ? 13.453 5.559 -18.922 1 89.62 72 ASP B C 1
ATOM 2349 O O . ASP B 1 72 ? 14.328 4.91 -19.516 1 89.62 72 ASP B O 1
ATOM 2353 N N . GLY B 1 73 ? 12.281 5.051 -18.719 1 91.88 73 GLY B N 1
ATOM 2354 C CA . GLY B 1 73 ? 11.875 3.779 -19.281 1 91.88 73 GLY B CA 1
ATOM 2355 C C . GLY B 1 73 ? 12.094 2.604 -18.359 1 91.88 73 GLY B C 1
ATOM 2356 O O . GLY B 1 73 ? 11.641 1.492 -18.625 1 91.88 73 GLY B O 1
ATOM 2357 N N . ARG B 1 74 ? 12.773 2.893 -17.281 1 94.12 74 ARG B N 1
ATOM 2358 C CA . ARG B 1 74 ? 12.945 1.831 -16.297 1 94.12 74 ARG B CA 1
ATOM 2359 C C . ARG B 1 74 ? 11.609 1.424 -15.695 1 94.12 74 ARG B C 1
ATOM 2361 O O . ARG B 1 74 ? 10.727 2.262 -15.508 1 94.12 74 ARG B O 1
ATOM 2368 N N . GLU B 1 75 ? 11.547 0.138 -15.352 1 96.75 75 GLU B N 1
ATOM 2369 C CA . GLU B 1 75 ? 10.328 -0.389 -14.742 1 96.75 75 GLU B CA 1
ATOM 2370 C C . GLU B 1 75 ? 10.547 -0.746 -13.281 1 96.75 75 GLU B C 1
ATOM 2372 O O . GLU B 1 75 ? 11.641 -1.158 -12.891 1 96.75 75 GLU B O 1
ATOM 2377 N N . ALA B 1 76 ? 9.578 -0.545 -12.492 1 97.44 76 ALA B N 1
ATOM 2378 C CA . ALA B 1 76 ? 9.555 -0.981 -11.102 1 97.44 76 ALA B CA 1
ATOM 2379 C C . ALA B 1 76 ? 8.32 -1.824 -10.805 1 97.44 76 ALA B C 1
ATOM 2381 O O . ALA B 1 76 ? 7.188 -1.354 -10.961 1 97.44 76 ALA B O 1
ATOM 2382 N N . ASP B 1 77 ? 8.57 -3.014 -10.383 1 97.88 77 ASP B N 1
ATOM 2383 C CA . ASP B 1 77 ? 7.453 -3.848 -9.953 1 97.88 77 ASP B CA 1
ATOM 2384 C C . ASP B 1 77 ? 6.895 -3.365 -8.617 1 97.88 77 ASP B C 1
ATOM 2386 O O . ASP B 1 77 ? 7.652 -3.033 -7.703 1 97.88 77 ASP B O 1
ATOM 2390 N N . VAL B 1 78 ? 5.566 -3.336 -8.531 1 98 78 VAL B N 1
ATOM 2391 C CA . VAL B 1 78 ? 4.949 -2.908 -7.285 1 98 78 VAL B CA 1
ATOM 2392 C C . VAL B 1 78 ? 4.145 -4.059 -6.684 1 98 78 VAL B C 1
ATOM 2394 O O . VAL B 1 78 ? 3.752 -4.008 -5.516 1 98 78 VAL B O 1
ATOM 2397 N N . ALA B 1 79 ? 3.887 -5.086 -7.457 1 97.44 79 ALA B N 1
ATOM 2398 C CA . ALA B 1 79 ? 3.24 -6.297 -6.961 1 97.44 79 ALA B CA 1
ATOM 2399 C C . ALA B 1 79 ? 3.398 -7.445 -7.953 1 97.44 79 ALA B C 1
ATOM 2401 O O . ALA B 1 79 ? 3.621 -7.219 -9.148 1 97.44 79 ALA B O 1
ATOM 2402 N N . VAL B 1 80 ? 3.311 -8.609 -7.453 1 96.5 80 VAL B N 1
ATOM 2403 C CA . VAL B 1 80 ? 3.227 -9.836 -8.242 1 96.5 80 VAL B CA 1
ATOM 2404 C C . VAL B 1 80 ? 2.086 -10.703 -7.719 1 96.5 80 VAL B C 1
ATOM 2406 O O . VAL B 1 80 ? 1.947 -10.898 -6.512 1 96.5 80 VAL B O 1
ATOM 2409 N N . PHE B 1 81 ? 1.302 -11.211 -8.609 1 96.56 81 PHE B N 1
ATOM 2410 C CA . PHE B 1 81 ? 0.134 -12 -8.227 1 96.56 81 PHE B CA 1
ATOM 2411 C C . PHE B 1 81 ? 0.213 -13.406 -8.805 1 96.56 81 PHE B C 1
ATOM 2413 O O . PHE B 1 81 ? 0.396 -13.578 -10.008 1 96.56 81 PHE B O 1
ATOM 2420 N N . SER B 1 82 ? 0.069 -14.344 -7.902 1 95.06 82 SER B N 1
ATOM 2421 C CA . SER B 1 82 ? 0.079 -15.742 -8.305 1 95.06 82 SER B CA 1
ATOM 2422 C C . SER B 1 82 ? -1.308 -16.359 -8.172 1 95.06 82 SER B C 1
ATOM 2424 O O . SER B 1 82 ? -2.279 -15.672 -7.875 1 95.06 82 SER B O 1
ATOM 2426 N N . LYS B 1 83 ? -1.415 -17.656 -8.492 1 95.5 83 LYS B N 1
ATOM 2427 C CA . LYS B 1 83 ? -2.668 -18.406 -8.438 1 95.5 83 LYS B CA 1
ATOM 2428 C C . LYS B 1 83 ? -3.436 -18.109 -7.156 1 95.5 83 LYS B C 1
ATOM 2430 O O . LYS B 1 83 ? -2.885 -18.203 -6.059 1 95.5 83 LYS B O 1
ATOM 2435 N N . GLY B 1 84 ? -4.695 -17.688 -7.312 1 96.06 84 GLY B N 1
ATOM 2436 C CA . GLY B 1 84 ? -5.566 -17.484 -6.168 1 96.06 84 GLY B CA 1
ATOM 2437 C C . GLY B 1 84 ? -5.637 -16.031 -5.715 1 96.06 84 GLY B C 1
ATOM 2438 O O . GLY B 1 84 ? -6.41 -15.695 -4.82 1 96.06 84 GLY B O 1
ATOM 2439 N N . GLU B 1 85 ? -4.852 -15.234 -6.336 1 96.38 85 GLU B N 1
ATOM 2440 C CA . GLU B 1 85 ? -4.801 -13.844 -5.902 1 96.38 85 GLU B CA 1
ATOM 2441 C C . GLU B 1 85 ? -5.602 -12.945 -6.84 1 96.38 85 GLU B C 1
ATOM 2443 O O . GLU B 1 85 ? -5.672 -13.203 -8.047 1 96.38 85 GLU B O 1
ATOM 2448 N N . MET B 1 86 ? -6.219 -11.945 -6.285 1 96.62 86 MET B N 1
ATOM 2449 C CA . MET B 1 86 ? -7.016 -10.945 -6.996 1 96.62 86 MET B CA 1
ATOM 2450 C C . MET B 1 86 ? -6.277 -9.609 -7.066 1 96.62 86 MET B C 1
ATOM 2452 O O . MET B 1 86 ? -5.531 -9.258 -6.148 1 96.62 86 MET B O 1
ATOM 2456 N N . PHE B 1 87 ? -6.504 -8.867 -8.188 1 97.25 87 PHE B N 1
ATOM 2457 C CA . PHE B 1 87 ? -5.84 -7.578 -8.32 1 97.25 87 PHE B CA 1
ATOM 2458 C C . PHE B 1 87 ? -6.699 -6.613 -9.133 1 97.25 87 PHE B C 1
ATOM 2460 O O . PHE B 1 87 ? -7.723 -7.004 -9.695 1 97.25 87 PHE B O 1
ATOM 2467 N N . ALA B 1 88 ? -6.371 -5.324 -9.133 1 97 88 ALA B N 1
ATOM 2468 C CA . ALA B 1 88 ? -6.969 -4.207 -9.859 1 97 88 ALA B CA 1
ATOM 2469 C C . ALA B 1 88 ? -8.195 -3.67 -9.133 1 97 88 ALA B C 1
ATOM 2471 O O . ALA B 1 88 ? -9.062 -3.043 -9.742 1 97 88 ALA B O 1
ATOM 2472 N N . GLU B 1 89 ? -8.297 -4.012 -7.832 1 94.44 89 GLU B N 1
ATOM 2473 C CA . GLU B 1 89 ? -9.375 -3.457 -7.027 1 94.44 89 GLU B CA 1
ATOM 2474 C C . GLU B 1 89 ? -9.273 -1.937 -6.941 1 94.44 89 GLU B C 1
ATOM 2476 O O . GLU B 1 89 ? -10.281 -1.236 -7.023 1 94.44 89 GLU B O 1
ATOM 2481 N N . ASN B 1 90 ? -8.008 -1.484 -6.801 1 93.19 90 ASN B N 1
ATOM 2482 C CA . ASN B 1 90 ? -7.781 -0.044 -6.746 1 93.19 90 ASN B CA 1
ATOM 2483 C C . ASN B 1 90 ? -8.242 0.645 -8.023 1 93.19 90 ASN B C 1
ATOM 2485 O O . ASN B 1 90 ? -8.922 1.675 -7.973 1 93.19 90 ASN B O 1
ATOM 2489 N N . ALA B 1 91 ? -7.852 0.066 -9.117 1 93.12 91 ALA B N 1
ATOM 2490 C CA . ALA B 1 91 ? -8.219 0.639 -10.414 1 93.12 91 ALA B CA 1
ATOM 2491 C C . ALA B 1 91 ? -9.742 0.71 -10.562 1 93.12 91 ALA B C 1
ATOM 2493 O O . ALA B 1 91 ? -10.273 1.71 -11.047 1 93.12 91 ALA B O 1
ATOM 2494 N N . MET B 1 92 ? -10.391 -0.299 -10.141 1 92.38 92 MET B N 1
ATOM 2495 C CA . MET B 1 92 ? -11.844 -0.365 -10.227 1 92.38 92 MET B CA 1
ATOM 2496 C C . MET B 1 92 ? -12.492 0.771 -9.438 1 92.38 92 MET B C 1
ATOM 2498 O O . MET B 1 92 ? -13.391 1.446 -9.945 1 92.38 92 MET B O 1
ATOM 2502 N N . TYR B 1 93 ? -12.031 0.991 -8.281 1 91.25 93 TYR B N 1
ATOM 2503 C CA . TYR B 1 93 ? -12.664 1.978 -7.414 1 91.25 93 TYR B CA 1
ATOM 2504 C C . TYR B 1 93 ? -12.172 3.383 -7.73 1 91.25 93 TYR B C 1
ATOM 2506 O O . TYR B 1 93 ? -12.898 4.363 -7.547 1 91.25 93 TYR B O 1
ATOM 2514 N N . LEU B 1 94 ? -10.961 3.486 -8.203 1 91 94 LEU B N 1
ATOM 2515 C CA . LEU B 1 94 ? -10.398 4.797 -8.5 1 91 94 LEU B CA 1
ATOM 2516 C C . LEU B 1 94 ? -10.68 5.203 -9.945 1 91 94 LEU B C 1
ATOM 2518 O O . LEU B 1 94 ? -10.539 6.375 -10.305 1 91 94 LEU B O 1
ATOM 2522 N N . GLY B 1 95 ? -10.992 4.25 -10.781 1 92.06 95 GLY B N 1
ATOM 2523 C CA . GLY B 1 95 ? -11.422 4.516 -12.148 1 92.06 95 GLY B CA 1
ATOM 2524 C C . GLY B 1 95 ? -10.281 4.48 -13.148 1 92.06 95 GLY B C 1
ATOM 2525 O O . GLY B 1 95 ? -10.5 4.652 -14.352 1 92.06 95 GLY B O 1
ATOM 2526 N N . ARG B 1 96 ? -9.07 4.324 -12.68 1 95.62 96 ARG B N 1
ATOM 2527 C CA . ARG B 1 96 ? -7.918 4.223 -13.562 1 95.62 96 ARG B CA 1
ATOM 2528 C C . ARG B 1 96 ? -6.871 3.277 -12.992 1 95.62 96 ARG B C 1
ATOM 2530 O O . ARG B 1 96 ? -6.637 3.26 -11.781 1 95.62 96 ARG B O 1
ATOM 2537 N N . ALA B 1 97 ? -6.211 2.518 -13.898 1 97.31 97 ALA B N 1
ATOM 2538 C CA . ALA B 1 97 ? -5.137 1.626 -13.469 1 97.31 97 ALA B CA 1
ATOM 2539 C C . ALA B 1 97 ? -3.971 2.414 -12.875 1 97.31 97 ALA B C 1
ATOM 2541 O O . ALA B 1 97 ? -3.484 3.367 -13.492 1 97.31 97 ALA B O 1
ATOM 2542 N N . THR B 1 98 ? -3.516 2.025 -11.734 1 95.62 98 THR B N 1
ATOM 2543 C CA . THR B 1 98 ? -2.436 2.727 -11.047 1 95.62 98 THR B CA 1
ATOM 2544 C C . THR B 1 98 ? -1.076 2.246 -11.539 1 95.62 98 THR B C 1
ATOM 2546 O O . THR B 1 98 ? -0.054 2.885 -11.281 1 95.62 98 THR B O 1
ATOM 2549 N N . ALA B 1 99 ? -1.074 1.172 -12.195 1 97.88 99 ALA B N 1
ATOM 2550 C CA . ALA B 1 99 ? 0.106 0.524 -12.766 1 97.88 99 ALA B CA 1
ATOM 2551 C C . ALA B 1 99 ? -0.264 -0.33 -13.969 1 97.88 99 ALA B C 1
ATOM 2553 O O . ALA B 1 99 ? -1.445 -0.568 -14.234 1 97.88 99 ALA B O 1
ATOM 2554 N N . SER B 1 100 ? 0.725 -0.705 -14.711 1 98.38 100 SER B N 1
ATOM 2555 C CA . SER B 1 100 ? 0.51 -1.656 -15.797 1 98.38 100 SER B CA 1
ATOM 2556 C C . SER B 1 100 ? 0.552 -3.094 -15.289 1 98.38 100 SER B C 1
ATOM 2558 O O . SER B 1 100 ? 1.196 -3.383 -14.281 1 98.38 100 SER B O 1
ATOM 2560 N N . ALA B 1 101 ? -0.156 -3.963 -15.922 1 98.56 101 ALA B N 1
ATOM 2561 C CA . ALA B 1 101 ? -0.163 -5.387 -15.594 1 98.56 101 ALA B CA 1
ATOM 2562 C C . ALA B 1 101 ? 0.291 -6.223 -16.781 1 98.56 101 ALA B C 1
ATOM 2564 O O . ALA B 1 101 ? -0.188 -6.035 -17.906 1 98.56 101 ALA B O 1
ATOM 2565 N N . GLU B 1 102 ? 1.188 -7.117 -16.531 1 98.31 102 GLU B N 1
ATOM 2566 C CA . GLU B 1 102 ? 1.736 -7.984 -17.562 1 98.31 102 GLU B CA 1
ATOM 2567 C C . GLU B 1 102 ? 1.854 -9.422 -17.078 1 98.31 102 GLU B C 1
ATOM 2569 O O . GLU B 1 102 ? 2.186 -9.664 -15.914 1 98.31 102 GLU B O 1
ATOM 2574 N N . ALA B 1 103 ? 1.569 -10.367 -18 1 98.12 103 ALA B N 1
ATOM 2575 C CA . ALA B 1 103 ? 1.824 -11.766 -17.672 1 98.12 103 ALA B CA 1
ATOM 2576 C C . ALA B 1 103 ? 3.32 -12.062 -17.672 1 98.12 103 ALA B C 1
ATOM 2578 O O . ALA B 1 103 ? 3.994 -11.922 -18.688 1 98.12 103 ALA B O 1
ATOM 2579 N N . ALA B 1 104 ? 3.812 -12.477 -16.531 1 96.5 104 ALA B N 1
ATOM 2580 C CA . ALA B 1 104 ? 5.227 -12.812 -16.422 1 96.5 104 ALA B CA 1
ATOM 2581 C C . ALA B 1 104 ? 5.5 -14.219 -16.969 1 96.5 104 ALA B C 1
ATOM 2583 O O . ALA B 1 104 ? 6.648 -14.57 -17.25 1 96.5 104 ALA B O 1
ATOM 2584 N N . GLU B 1 105 ? 4.566 -15.055 -17.078 1 95.12 105 GLU B N 1
ATOM 2585 C CA . GLU B 1 105 ? 4.527 -16.359 -17.734 1 95.12 105 GLU B CA 1
ATOM 2586 C C . GLU B 1 105 ? 3.145 -16.641 -18.312 1 95.12 105 GLU B C 1
ATOM 2588 O O . GLU B 1 105 ? 2.229 -15.828 -18.172 1 95.12 105 GLU B O 1
ATOM 2593 N N . ALA B 1 106 ? 3.055 -17.75 -19.047 1 96.75 106 ALA B N 1
ATOM 2594 C CA . ALA B 1 106 ? 1.731 -18.141 -19.531 1 96.75 106 ALA B CA 1
ATOM 2595 C C . ALA B 1 106 ? 0.723 -18.188 -18.391 1 96.75 106 ALA B C 1
ATOM 2597 O O . ALA B 1 106 ? 0.965 -18.844 -17.359 1 96.75 106 ALA B O 1
ATOM 2598 N N . SER B 1 107 ? -0.394 -17.422 -18.547 1 97.12 107 SER B N 1
ATOM 2599 C CA . SER B 1 107 ? -1.317 -17.234 -17.422 1 97.12 107 SER B CA 1
ATOM 2600 C C . SER B 1 107 ? -2.768 -17.359 -17.891 1 97.12 107 SER B C 1
ATOM 2602 O O . SER B 1 107 ? -3.088 -17.047 -19.031 1 97.12 107 SER B O 1
ATOM 2604 N N . ILE B 1 108 ? -3.604 -17.859 -17.047 1 97.56 108 ILE B N 1
ATOM 2605 C CA . ILE B 1 108 ? -5.055 -17.797 -17.188 1 97.56 108 ILE B CA 1
ATOM 2606 C C . ILE B 1 108 ? -5.645 -16.906 -16.094 1 97.56 108 ILE B C 1
ATOM 2608 O O . ILE B 1 108 ? -5.398 -17.125 -14.906 1 97.56 108 ILE B O 1
ATOM 2612 N N . VAL B 1 109 ? -6.418 -15.922 -16.5 1 97.94 109 VAL B N 1
ATOM 2613 C CA . VAL B 1 109 ? -6.941 -14.906 -15.594 1 97.94 109 VAL B CA 1
ATOM 2614 C C . VAL B 1 109 ? -8.453 -14.797 -15.758 1 97.94 109 VAL B C 1
ATOM 2616 O O . VAL B 1 109 ? -8.961 -14.781 -16.891 1 97.94 109 VAL B O 1
ATOM 2619 N N . ALA B 1 110 ? -9.109 -14.82 -14.688 1 97.25 110 ALA B N 1
ATOM 2620 C CA . ALA B 1 110 ? -10.547 -14.555 -14.688 1 97.25 110 ALA B CA 1
ATOM 2621 C C . ALA B 1 110 ? -10.828 -13.062 -14.531 1 97.25 110 ALA B C 1
ATOM 2623 O O . ALA B 1 110 ? -10.195 -12.391 -13.703 1 97.25 110 ALA B O 1
ATOM 2624 N N . ARG B 1 111 ? -11.742 -12.586 -15.258 1 95.62 111 ARG B N 1
ATOM 2625 C CA . ARG B 1 111 ? -12.203 -11.203 -15.172 1 95.62 111 ARG B CA 1
ATOM 2626 C C . ARG B 1 111 ? -13.586 -11.125 -14.523 1 95.62 111 ARG B C 1
ATOM 2628 O O . ARG B 1 111 ? -14.539 -11.727 -15.016 1 95.62 111 ARG B O 1
ATOM 2635 N N . ILE B 1 112 ? -13.594 -10.445 -13.445 1 94.31 112 ILE B N 1
ATOM 2636 C CA . ILE B 1 112 ? -14.836 -10.281 -12.703 1 94.31 112 ILE B CA 1
ATOM 2637 C C . ILE B 1 112 ? -15.398 -8.883 -12.93 1 94.31 112 ILE B C 1
ATOM 2639 O O . ILE B 1 112 ? -14.68 -7.891 -12.82 1 94.31 112 ILE B O 1
ATOM 2643 N N . ASP B 1 113 ? -16.688 -8.812 -13.234 1 93.19 113 ASP B N 1
ATOM 2644 C CA . ASP B 1 113 ? -17.344 -7.539 -13.5 1 93.19 113 ASP B CA 1
ATOM 2645 C C . ASP B 1 113 ? -17.312 -6.633 -12.273 1 93.19 113 ASP B C 1
ATOM 2647 O O . ASP B 1 113 ? -17.891 -6.957 -11.234 1 93.19 113 ASP B O 1
ATOM 2651 N N . GLY B 1 114 ? -16.672 -5.504 -12.422 1 92.75 114 GLY B N 1
ATOM 2652 C CA . GLY B 1 114 ? -16.484 -4.594 -11.297 1 92.75 114 GLY B CA 1
ATOM 2653 C C . GLY B 1 114 ? -17.781 -3.963 -10.812 1 92.75 114 GLY B C 1
ATOM 2654 O O . GLY B 1 114 ? -17.969 -3.762 -9.609 1 92.75 114 GLY B O 1
ATOM 2655 N N . ALA B 1 115 ? -18.641 -3.582 -11.742 1 92.06 115 ALA B N 1
ATOM 2656 C CA . ALA B 1 115 ? -19.938 -3.004 -11.375 1 92.06 115 ALA B CA 1
ATOM 2657 C C . ALA B 1 115 ? -20.75 -3.971 -10.516 1 92.06 115 ALA B C 1
ATOM 2659 O O . ALA B 1 115 ? -21.344 -3.572 -9.516 1 92.06 115 ALA B O 1
ATOM 2660 N N . LYS B 1 116 ? -20.734 -5.168 -10.945 1 91.94 116 LYS B N 1
ATOM 2661 C CA . LYS B 1 116 ? -21.438 -6.191 -10.188 1 91.94 116 LYS B CA 1
ATOM 2662 C C . LYS B 1 116 ? -20.844 -6.367 -8.797 1 91.94 116 LYS B C 1
ATOM 2664 O O . LYS B 1 116 ? -21.578 -6.445 -7.805 1 91.94 116 LYS B O 1
ATOM 2669 N N . LEU B 1 117 ? -19.547 -6.457 -8.727 1 91.94 117 LEU B N 1
ATOM 2670 C CA . LEU B 1 117 ? -18.875 -6.633 -7.441 1 91.94 117 LEU B CA 1
ATOM 2671 C C . LEU B 1 117 ? -19.141 -5.449 -6.52 1 91.94 117 LEU B C 1
ATOM 2673 O O . LEU B 1 117 ? -19.391 -5.625 -5.324 1 91.94 117 LEU B O 1
ATOM 2677 N N . ARG B 1 118 ? -19.125 -4.254 -7.055 1 92.62 118 ARG B N 1
ATOM 2678 C CA . ARG B 1 118 ? -19.422 -3.059 -6.277 1 92.62 118 ARG B CA 1
ATOM 2679 C C . ARG B 1 118 ? -20.859 -3.096 -5.746 1 92.62 118 ARG B C 1
ATOM 2681 O O . ARG B 1 118 ? -21.094 -2.756 -4.586 1 92.62 118 ARG B O 1
ATOM 2688 N N . GLN B 1 119 ? -21.75 -3.5 -6.621 1 93 119 GLN B N 1
ATOM 2689 C CA . GLN B 1 119 ? -23.141 -3.611 -6.223 1 93 119 GLN B CA 1
ATOM 2690 C C . GLN B 1 119 ? -23.312 -4.629 -5.098 1 93 119 GLN B C 1
ATOM 2692 O O . GLN B 1 119 ? -24.031 -4.375 -4.129 1 93 119 GLN B O 1
ATOM 2697 N N . LEU B 1 120 ? -22.656 -5.734 -5.254 1 93 120 LEU B N 1
ATOM 2698 C CA . LEU B 1 120 ? -22.75 -6.77 -4.227 1 93 120 LEU B CA 1
ATOM 2699 C C . LEU B 1 120 ? -22.141 -6.285 -2.916 1 93 120 LEU B C 1
ATOM 2701 O O . LEU B 1 120 ? -22.688 -6.547 -1.841 1 93 120 LEU B O 1
ATOM 2705 N N . ALA B 1 121 ? -21.031 -5.574 -2.961 1 92.75 121 ALA B N 1
ATOM 2706 C CA . ALA B 1 121 ? -20.391 -5.047 -1.763 1 92.75 121 ALA B CA 1
ATOM 2707 C C . ALA B 1 121 ? -21.281 -4.02 -1.068 1 92.75 121 ALA B C 1
ATOM 2709 O O . ALA B 1 121 ? -21.25 -3.887 0.157 1 92.75 121 ALA B O 1
ATOM 2710 N N . ALA B 1 122 ? -22.031 -3.303 -1.856 1 92.31 122 ALA B N 1
ATOM 2711 C CA . ALA B 1 122 ? -22.953 -2.303 -1.306 1 92.31 122 ALA B CA 1
ATOM 2712 C C . ALA B 1 122 ? -24.172 -2.963 -0.681 1 92.31 122 ALA B C 1
ATOM 2714 O O . ALA B 1 122 ? -24.719 -2.461 0.304 1 92.31 122 ALA B O 1
ATOM 2715 N N . ALA B 1 123 ? -24.578 -4.109 -1.204 1 93.88 123 ALA B N 1
ATOM 2716 C CA . ALA B 1 123 ? -25.859 -4.715 -0.841 1 93.88 123 ALA B CA 1
ATOM 2717 C C . ALA B 1 123 ? -25.672 -5.812 0.204 1 93.88 123 ALA B C 1
ATOM 2719 O O . ALA B 1 123 ? -26.609 -6.152 0.933 1 93.88 123 ALA B O 1
ATOM 2720 N N . ASP B 1 124 ? -24.531 -6.398 0.234 1 94.62 124 ASP B N 1
ATOM 2721 C CA . ASP B 1 124 ? -24.266 -7.562 1.078 1 94.62 124 ASP B CA 1
ATOM 2722 C C . ASP B 1 124 ? -23.094 -7.297 2.018 1 94.62 124 ASP B C 1
ATOM 2724 O O . ASP B 1 124 ? -21.953 -7.211 1.574 1 94.62 124 ASP B O 1
ATOM 2728 N N . GLY B 1 125 ? -23.391 -7.312 3.334 1 93.81 125 GLY B N 1
ATOM 2729 C CA . GLY B 1 125 ? -22.391 -7.004 4.348 1 93.81 125 GLY B CA 1
ATOM 2730 C C . GLY B 1 125 ? -21.219 -7.973 4.344 1 93.81 125 GLY B C 1
ATOM 2731 O O . GLY B 1 125 ? -20.094 -7.586 4.645 1 93.81 125 GLY B O 1
ATOM 2732 N N . ASP B 1 126 ? -21.469 -9.203 4.043 1 93.56 126 ASP B N 1
ATOM 2733 C CA . ASP B 1 126 ? -20.406 -10.195 3.996 1 93.56 126 ASP B CA 1
ATOM 2734 C C . ASP B 1 126 ? -19.422 -9.898 2.857 1 93.56 126 ASP B C 1
ATOM 2736 O O . ASP B 1 126 ? -18.219 -10.031 3.025 1 93.56 126 ASP B O 1
ATOM 2740 N N . VAL B 1 127 ? -19.984 -9.523 1.737 1 94.81 127 VAL B N 1
ATOM 2741 C CA . VAL B 1 127 ? -19.141 -9.188 0.595 1 94.81 127 VAL B CA 1
ATOM 2742 C C . VAL B 1 127 ? -18.328 -7.941 0.903 1 94.81 127 VAL B C 1
ATOM 2744 O O . VAL B 1 127 ? -17.125 -7.887 0.608 1 94.81 127 VAL B O 1
ATOM 2747 N N . ALA B 1 128 ? -18.969 -6.961 1.529 1 94.75 128 ALA B N 1
ATOM 2748 C CA . ALA B 1 128 ? -18.281 -5.734 1.905 1 94.75 128 ALA B CA 1
ATOM 2749 C C . ALA B 1 128 ? -17.125 -6.027 2.861 1 94.75 128 ALA B C 1
ATOM 2751 O O . ALA B 1 128 ? -16 -5.543 2.664 1 94.75 128 ALA B O 1
ATOM 2752 N N . GLN B 1 129 ? -17.391 -6.828 3.83 1 93.81 129 GLN B N 1
ATOM 2753 C CA . GLN B 1 129 ? -16.375 -7.172 4.82 1 93.81 129 GLN B CA 1
ATOM 2754 C C . GLN B 1 129 ? -15.227 -7.941 4.188 1 93.81 129 GLN B C 1
ATOM 2756 O O . GLN B 1 129 ? -14.062 -7.688 4.496 1 93.81 129 GLN B O 1
ATOM 2761 N N . ALA B 1 130 ? -15.547 -8.859 3.332 1 94.75 130 ALA B N 1
ATOM 2762 C CA . ALA B 1 130 ? -14.516 -9.625 2.635 1 94.75 130 ALA B CA 1
ATOM 2763 C C . ALA B 1 130 ? -13.617 -8.703 1.806 1 94.75 130 ALA B C 1
ATOM 2765 O O . ALA B 1 130 ? -12.398 -8.867 1.782 1 94.75 130 ALA B O 1
ATOM 2766 N N . PHE B 1 131 ? -14.281 -7.781 1.171 1 95.38 131 PHE B N 1
ATOM 2767 C CA . PHE B 1 131 ? -13.555 -6.832 0.335 1 95.38 131 PHE B CA 1
ATOM 2768 C C . PHE B 1 131 ? -12.641 -5.961 1.181 1 95.38 131 PHE B C 1
ATOM 2770 O O . PHE B 1 131 ? -11.461 -5.785 0.849 1 95.38 131 PHE B O 1
ATOM 2777 N N . ILE B 1 132 ? -13.109 -5.438 2.252 1 95.56 132 ILE B N 1
ATOM 2778 C CA . ILE B 1 132 ? -12.344 -4.582 3.154 1 95.56 132 ILE B CA 1
ATOM 2779 C C . ILE B 1 132 ? -11.156 -5.359 3.711 1 95.56 132 ILE B C 1
ATOM 2781 O O . ILE B 1 132 ? -10.023 -4.867 3.689 1 95.56 132 ILE B O 1
ATOM 2785 N N . GLU B 1 133 ? -11.398 -6.551 4.156 1 94.75 133 GLU B N 1
ATOM 2786 C CA . GLU B 1 133 ? -10.32 -7.379 4.688 1 94.75 133 GLU B CA 1
ATOM 2787 C C . GLU B 1 133 ? -9.258 -7.648 3.627 1 94.75 133 GLU B C 1
ATOM 2789 O O . GLU B 1 133 ? -8.062 -7.602 3.916 1 94.75 133 GLU B O 1
ATOM 2794 N N . HIS B 1 134 ? -9.719 -7.941 2.479 1 95.56 134 HIS B N 1
ATOM 2795 C CA . HIS B 1 134 ? -8.812 -8.164 1.363 1 95.56 134 HIS B CA 1
ATOM 2796 C C . HIS B 1 134 ? -7.934 -6.945 1.111 1 95.56 134 HIS B C 1
ATOM 2798 O O . HIS B 1 134 ? -6.715 -7.066 0.983 1 95.56 134 HIS B O 1
ATOM 2804 N N . LEU B 1 135 ? -8.531 -5.812 1.086 1 96.31 135 LEU B N 1
ATOM 2805 C CA . LEU B 1 135 ? -7.801 -4.578 0.818 1 96.31 135 LEU B CA 1
ATOM 2806 C C . LEU B 1 135 ? -6.812 -4.273 1.941 1 96.31 135 LEU B C 1
ATOM 2808 O O . LEU B 1 135 ? -5.715 -3.773 1.69 1 96.31 135 LEU B O 1
ATOM 2812 N N . CYS B 1 136 ? -7.184 -4.527 3.176 1 95.94 136 CYS B N 1
ATOM 2813 C CA . CYS B 1 136 ? -6.281 -4.328 4.305 1 95.94 136 CYS B CA 1
ATOM 2814 C C . CYS B 1 136 ? -5.062 -5.238 4.191 1 95.94 136 CYS B C 1
ATOM 2816 O O . CYS B 1 136 ? -3.936 -4.809 4.453 1 95.94 136 CYS B O 1
ATOM 2818 N N . HIS B 1 137 ? -5.316 -6.469 3.812 1 94.94 137 HIS B N 1
ATOM 2819 C CA . HIS B 1 137 ? -4.215 -7.406 3.615 1 94.94 137 HIS B CA 1
ATOM 2820 C C . HIS B 1 137 ? -3.285 -6.934 2.502 1 94.94 137 HIS B C 1
ATOM 2822 O O . HIS B 1 137 ? -2.062 -6.961 2.656 1 94.94 137 HIS B O 1
ATOM 2828 N N . ARG B 1 138 ? -3.861 -6.5 1.394 1 95.69 138 ARG B N 1
ATOM 2829 C CA . ARG B 1 138 ? -3.07 -5.98 0.284 1 95.69 138 ARG B CA 1
ATOM 2830 C C . ARG B 1 138 ? -2.268 -4.754 0.711 1 95.69 138 ARG B C 1
ATOM 2832 O O . ARG B 1 138 ? -1.1 -4.613 0.343 1 95.69 138 ARG B O 1
ATOM 2839 N N . GLY B 1 139 ? -2.93 -3.883 1.412 1 96 139 GLY B N 1
ATOM 2840 C CA . GLY B 1 139 ? -2.234 -2.725 1.948 1 96 139 GLY B CA 1
ATOM 2841 C C . GLY B 1 139 ? -1.04 -3.09 2.811 1 96 139 GLY B C 1
ATOM 2842 O O . GLY B 1 139 ? 0.031 -2.492 2.682 1 96 139 GLY B O 1
ATOM 2843 N N . LYS B 1 140 ? -1.218 -4.031 3.684 1 96.44 140 LYS B N 1
ATOM 2844 C CA . LYS B 1 140 ? -0.125 -4.504 4.527 1 96.44 140 LYS B CA 1
ATOM 2845 C C . LYS B 1 140 ? 1.018 -5.066 3.686 1 96.44 140 LYS B C 1
ATOM 2847 O O . LYS B 1 140 ? 2.189 -4.816 3.975 1 96.44 140 LYS B O 1
ATOM 2852 N N . MET B 1 141 ? 0.724 -5.805 2.701 1 94.94 141 MET B N 1
ATOM 2853 C CA . MET B 1 141 ? 1.749 -6.391 1.843 1 94.94 141 MET B CA 1
ATOM 2854 C C . MET B 1 141 ? 2.58 -5.305 1.167 1 94.94 141 MET B C 1
ATOM 2856 O O . MET B 1 141 ? 3.807 -5.406 1.104 1 94.94 141 MET B O 1
ATOM 2860 N N . THR B 1 142 ? 1.923 -4.328 0.636 1 97.12 142 THR B N 1
ATOM 2861 C CA . THR B 1 142 ? 2.637 -3.234 -0.009 1 97.12 142 THR B CA 1
ATOM 2862 C C . THR B 1 142 ? 3.477 -2.463 1.007 1 97.12 142 THR B C 1
ATOM 2864 O O . THR B 1 142 ? 4.609 -2.074 0.715 1 97.12 142 THR B O 1
ATOM 2867 N N . GLU B 1 143 ? 2.9 -2.199 2.141 1 97.5 143 GLU B N 1
ATOM 2868 C CA . GLU B 1 143 ? 3.635 -1.552 3.225 1 97.5 143 GLU B CA 1
ATOM 2869 C C . GLU B 1 143 ? 4.879 -2.35 3.6 1 97.5 143 GLU B C 1
ATOM 2871 O O . GLU B 1 143 ? 5.941 -1.774 3.846 1 97.5 143 GLU B O 1
ATOM 2876 N N . ASP B 1 144 ? 4.777 -3.68 3.68 1 96.56 144 ASP B N 1
ATOM 2877 C CA . ASP B 1 144 ? 5.914 -4.547 3.979 1 96.56 144 ASP B CA 1
ATOM 2878 C C . ASP B 1 144 ? 7.035 -4.348 2.963 1 96.56 144 ASP B C 1
ATOM 2880 O O . ASP B 1 144 ? 8.203 -4.238 3.336 1 96.56 144 ASP B O 1
ATOM 2884 N N . LEU B 1 145 ? 6.664 -4.312 1.72 1 97.19 145 LEU B N 1
ATOM 2885 C CA . LEU B 1 145 ? 7.664 -4.117 0.674 1 97.19 145 LEU B CA 1
ATOM 2886 C C . LEU B 1 145 ? 8.344 -2.76 0.824 1 97.19 145 LEU B C 1
ATOM 2888 O O . LEU B 1 145 ? 9.57 -2.662 0.709 1 97.19 145 LEU B O 1
ATOM 2892 N N . LEU B 1 146 ? 7.547 -1.752 1.051 1 98.19 146 LEU B N 1
ATOM 2893 C CA . LEU B 1 146 ? 8.086 -0.407 1.233 1 98.19 146 LEU B CA 1
ATOM 2894 C C . LEU B 1 146 ? 9.078 -0.371 2.385 1 98.19 146 LEU B C 1
ATOM 2896 O O . LEU B 1 146 ? 10.195 0.142 2.232 1 98.19 146 LEU B O 1
ATOM 2900 N N . ALA B 1 147 ? 8.688 -0.954 3.492 1 97.94 147 ALA B N 1
ATOM 2901 C CA . ALA B 1 147 ? 9.555 -0.996 4.664 1 97.94 147 ALA B CA 1
ATOM 2902 C C . ALA B 1 147 ? 10.836 -1.778 4.371 1 97.94 147 ALA B C 1
ATOM 2904 O O . ALA B 1 147 ? 11.93 -1.363 4.762 1 97.94 147 ALA B O 1
ATOM 2905 N N . GLN B 1 148 ? 10.703 -2.869 3.721 1 97 148 GLN B N 1
ATOM 2906 C CA . GLN B 1 148 ? 11.867 -3.689 3.381 1 97 148 GLN B CA 1
ATOM 2907 C C . GLN B 1 148 ? 12.828 -2.93 2.477 1 97 148 GLN B C 1
ATOM 2909 O O . GLN B 1 148 ? 14.039 -2.945 2.701 1 97 148 GLN B O 1
ATOM 2914 N N . ASP B 1 149 ? 12.266 -2.303 1.463 1 97.75 149 ASP B N 1
ATOM 2915 C CA . ASP B 1 149 ? 13.094 -1.514 0.561 1 97.75 149 ASP B CA 1
ATOM 2916 C C . ASP B 1 149 ? 13.891 -0.461 1.328 1 97.75 149 ASP B C 1
ATOM 2918 O O . ASP B 1 149 ? 15.039 -0.169 0.983 1 97.75 149 ASP B O 1
ATOM 2922 N N . ARG B 1 150 ? 13.32 0.067 2.365 1 97.56 150 ARG B N 1
ATOM 2923 C CA . ARG B 1 150 ? 13.906 1.203 3.068 1 97.56 150 ARG B CA 1
ATOM 2924 C C . ARG B 1 150 ? 14.859 0.734 4.164 1 97.56 150 ARG B C 1
ATOM 2926 O O . ARG B 1 150 ? 15.789 1.458 4.539 1 97.56 150 ARG B O 1
ATOM 2933 N N . LEU B 1 151 ? 14.734 -0.507 4.664 1 97.19 151 LEU B N 1
ATOM 2934 C CA . LEU B 1 151 ? 15.453 -0.911 5.867 1 97.19 151 LEU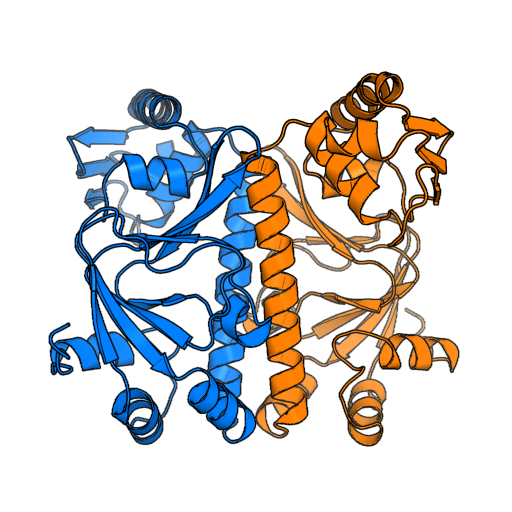 B CA 1
ATOM 2935 C C . LEU B 1 151 ? 16.516 -1.958 5.547 1 97.19 151 LEU B C 1
ATOM 2937 O O . LEU B 1 151 ? 17.5 -2.1 6.277 1 97.19 151 LEU B O 1
ATOM 2941 N N . LEU B 1 152 ? 16.297 -2.697 4.426 1 96.94 152 LEU B N 1
ATOM 2942 C CA . LEU B 1 152 ? 17.109 -3.896 4.242 1 96.94 152 LEU B CA 1
ATOM 2943 C C . LEU B 1 152 ? 18 -3.77 3.01 1 96.94 152 LEU B C 1
ATOM 2945 O O . LEU B 1 152 ? 17.609 -3.164 2.012 1 96.94 152 LEU B O 1
ATOM 2949 N N . THR B 1 153 ? 19.156 -4.367 3.092 1 96 153 THR B N 1
ATOM 2950 C CA . THR B 1 153 ? 20.016 -4.531 1.92 1 96 153 THR B CA 1
ATOM 2951 C C . THR B 1 153 ? 19.453 -5.602 0.989 1 96 153 THR B C 1
ATOM 2953 O O . THR B 1 153 ? 18.531 -6.328 1.356 1 96 153 THR B O 1
ATOM 2956 N N . ALA B 1 154 ? 20.031 -5.727 -0.18 1 96.88 154 ALA B N 1
ATOM 2957 C CA . ALA B 1 154 ? 19.562 -6.695 -1.165 1 96.88 154 ALA B CA 1
ATOM 2958 C C . ALA B 1 154 ? 19.609 -8.117 -0.609 1 96.88 154 ALA B C 1
ATOM 2960 O O . ALA B 1 154 ? 18.609 -8.836 -0.636 1 96.88 154 ALA B O 1
ATOM 2961 N N . PRO B 1 155 ? 20.766 -8.562 0.028 1 96.88 155 PRO B N 1
ATOM 2962 C CA . PRO B 1 155 ? 20.797 -9.914 0.578 1 96.88 155 PRO B CA 1
ATOM 2963 C C . PRO B 1 155 ? 19.781 -10.109 1.712 1 96.88 155 PRO B C 1
ATOM 2965 O O . PRO B 1 155 ? 19.188 -11.188 1.84 1 96.88 155 PRO B O 1
ATOM 2968 N N . GLN B 1 156 ? 19.594 -9.078 2.482 1 96.44 156 GLN B N 1
ATOM 2969 C CA . GLN B 1 156 ? 18.641 -9.18 3.586 1 96.44 156 GLN B CA 1
ATOM 2970 C C . GLN B 1 156 ? 17.219 -9.336 3.068 1 96.44 156 GLN B C 1
ATOM 2972 O O . GLN B 1 156 ? 16.422 -10.07 3.646 1 96.44 156 GLN B O 1
ATOM 2977 N N . ARG B 1 157 ? 16.891 -8.578 2.039 1 97 157 ARG B N 1
ATOM 2978 C CA . ARG B 1 157 ? 15.562 -8.695 1.436 1 97 157 ARG B CA 1
ATOM 2979 C C . ARG B 1 157 ? 15.336 -10.102 0.892 1 97 157 ARG B C 1
ATOM 2981 O O . ARG B 1 157 ? 14.258 -10.68 1.067 1 97 157 ARG B O 1
ATOM 2988 N N . VAL B 1 158 ? 16.328 -10.664 0.253 1 96.62 158 VAL B N 1
ATOM 2989 C CA . VAL B 1 158 ? 16.234 -12.023 -0.271 1 96.62 158 VAL B CA 1
ATOM 2990 C C . VAL B 1 158 ? 16.094 -13.016 0.882 1 96.62 158 VAL B C 1
ATOM 2992 O O . VAL B 1 158 ? 15.234 -13.898 0.848 1 96.62 158 VAL B O 1
ATOM 2995 N N . ALA B 1 159 ? 16.906 -12.836 1.905 1 96.12 159 ALA B N 1
ATOM 2996 C CA . ALA B 1 159 ? 16.844 -13.711 3.074 1 96.12 159 ALA B CA 1
ATOM 2997 C C . ALA B 1 159 ? 15.445 -13.68 3.697 1 96.12 159 ALA B C 1
ATOM 2999 O O . ALA B 1 159 ? 14.891 -14.727 4.047 1 96.12 159 ALA B O 1
ATOM 3000 N N . SER B 1 160 ? 14.914 -12.484 3.844 1 94.94 160 SER B N 1
ATOM 3001 C CA . SER B 1 160 ? 13.586 -12.328 4.422 1 94.94 160 SER B CA 1
ATOM 3002 C C . SER B 1 160 ? 12.531 -13.055 3.596 1 94.94 160 SER B C 1
ATOM 3004 O O . SER B 1 160 ? 11.664 -13.727 4.145 1 94.94 160 SER B O 1
ATOM 3006 N N . TYR B 1 161 ? 12.633 -12.93 2.26 1 94.75 161 TYR B N 1
ATOM 3007 C CA . TYR B 1 161 ? 11.703 -13.625 1.367 1 94.75 161 TYR B CA 1
ATOM 3008 C C . TYR B 1 161 ? 11.781 -15.133 1.567 1 94.75 161 TYR B C 1
ATOM 3010 O O . TYR B 1 161 ? 10.75 -15.805 1.678 1 94.75 161 TYR B O 1
ATOM 3018 N N . LEU B 1 162 ? 12.984 -15.633 1.636 1 94.62 162 LEU B N 1
ATOM 3019 C CA . LEU B 1 162 ? 13.203 -17.078 1.766 1 94.62 162 LEU B CA 1
ATOM 3020 C C . LEU B 1 162 ? 12.648 -17.594 3.09 1 94.62 162 LEU B C 1
ATOM 3022 O O . LEU B 1 162 ? 12 -18.641 3.131 1 94.62 162 LEU B O 1
ATOM 3026 N N . LEU B 1 163 ? 12.867 -16.844 4.094 1 93 163 LEU B N 1
ATOM 3027 C CA . LEU B 1 163 ? 12.414 -17.25 5.422 1 93 163 LEU B CA 1
ATOM 3028 C C . LEU B 1 163 ? 10.898 -17.312 5.484 1 93 163 LEU B C 1
ATOM 3030 O O . LEU B 1 163 ? 10.328 -18.141 6.199 1 93 163 LEU B O 1
ATOM 3034 N N . GLY B 1 164 ? 10.312 -16.438 4.73 1 91 164 GLY B N 1
ATOM 3035 C CA . GLY B 1 164 ? 8.859 -16.422 4.676 1 91 164 GLY B CA 1
ATOM 3036 C C . GLY B 1 164 ? 8.273 -17.672 4.066 1 91 164 GLY B C 1
ATOM 3037 O O . GLY B 1 164 ? 7.09 -17.969 4.246 1 91 164 GLY B O 1
ATOM 3038 N N . HIS B 1 165 ? 8.969 -18.375 3.332 1 88.94 165 HIS B N 1
ATOM 3039 C CA . HIS B 1 165 ? 8.516 -19.594 2.68 1 88.94 165 HIS B CA 1
ATOM 3040 C C . HIS B 1 165 ? 8.844 -20.828 3.518 1 88.94 165 HIS B C 1
ATOM 3042 O O . HIS B 1 165 ? 8.43 -21.938 3.184 1 88.94 165 HIS B O 1
ATOM 3048 N N . CYS B 1 166 ? 9.609 -20.594 4.543 1 86.81 166 CYS B N 1
ATOM 3049 C CA . CYS B 1 166 ? 9.938 -21.703 5.418 1 86.81 166 CYS B CA 1
ATOM 3050 C C . CYS B 1 166 ? 8.727 -22.125 6.246 1 86.81 166 CYS B C 1
ATOM 3052 O O . CYS B 1 166 ? 8.016 -21.266 6.785 1 86.81 166 CYS B O 1
ATOM 3054 N N . PRO B 1 167 ? 8.406 -23.438 6.195 1 84.25 167 PRO B N 1
ATOM 3055 C CA . PRO B 1 167 ? 7.301 -23.891 7.039 1 84.25 167 PRO B CA 1
ATOM 3056 C C . PRO B 1 167 ? 7.523 -23.594 8.516 1 84.25 167 PRO B C 1
ATOM 3058 O O . PRO B 1 167 ? 8.664 -23.406 8.953 1 84.25 167 PRO B O 1
ATOM 3061 N N . ASN B 1 168 ? 6.301 -23.453 9.086 1 77.56 168 ASN B N 1
ATOM 3062 C CA . ASN B 1 168 ? 6.379 -23.312 10.531 1 77.56 168 ASN B CA 1
ATOM 3063 C C . ASN B 1 168 ? 6.953 -24.578 11.188 1 77.56 168 ASN B C 1
ATOM 3065 O O . ASN B 1 168 ? 6.746 -25.688 10.688 1 77.56 168 ASN B O 1
ATOM 3069 N N . GLY B 1 169 ? 7.871 -24.438 12.07 1 76.94 169 GLY B N 1
ATOM 3070 C CA . GLY B 1 169 ? 8.414 -25.609 12.734 1 76.94 169 GLY B CA 1
ATOM 3071 C C . GLY B 1 169 ? 9.875 -25.469 13.102 1 76.94 169 GLY B C 1
ATOM 3072 O O . GLY B 1 169 ? 10.406 -24.359 13.141 1 76.94 169 GLY B O 1
ATOM 3073 N N . THR B 1 170 ? 10.312 -26.578 13.5 1 75.19 170 THR B N 1
ATOM 3074 C CA . THR B 1 170 ? 11.656 -26.625 14.062 1 75.19 170 THR B CA 1
ATOM 3075 C C . THR B 1 170 ? 12.672 -27.031 13.008 1 75.19 170 THR B C 1
ATOM 3077 O O . THR B 1 170 ? 13.875 -27.062 13.273 1 75.19 170 THR B O 1
ATOM 3080 N N . ALA B 1 171 ? 12.18 -27.25 11.852 1 82.31 171 ALA B N 1
ATOM 3081 C CA . ALA B 1 171 ? 13.133 -27.703 10.836 1 82.31 171 ALA B CA 1
ATOM 3082 C C . ALA B 1 171 ? 14.156 -26.609 10.539 1 82.31 171 ALA B C 1
ATOM 3084 O O . ALA B 1 171 ? 13.805 -25.438 10.375 1 82.31 171 ALA B O 1
ATOM 3085 N N . THR B 1 172 ? 15.367 -27.094 10.586 1 86.69 172 THR B N 1
ATOM 3086 C CA . THR B 1 172 ? 16.453 -26.156 10.359 1 86.69 172 THR B CA 1
ATOM 3087 C C . THR B 1 172 ? 16.859 -26.141 8.883 1 86.69 172 THR B C 1
ATOM 3089 O O . THR B 1 172 ? 17.578 -25.234 8.438 1 86.69 172 THR B O 1
ATOM 3092 N N . SER B 1 173 ? 16.375 -27.172 8.117 1 89.44 173 SER B N 1
ATOM 3093 C CA . SER B 1 173 ? 16.641 -27.219 6.684 1 89.44 173 SER B CA 1
ATOM 3094 C C . SER B 1 173 ? 15.352 -27.406 5.895 1 89.44 173 SER B C 1
ATOM 3096 O O . SER B 1 173 ? 14.398 -28.016 6.379 1 89.44 173 SER B O 1
ATOM 3098 N N . PHE B 1 174 ? 15.328 -26.719 4.812 1 92.19 174 PHE B N 1
ATOM 3099 C CA . PHE B 1 174 ? 14.148 -26.812 3.959 1 92.19 174 PHE B CA 1
ATOM 3100 C C . PHE B 1 174 ? 14.484 -26.391 2.533 1 92.19 174 PHE B C 1
ATOM 3102 O O . PHE B 1 174 ? 15.5 -25.734 2.293 1 92.19 174 PHE B O 1
ATOM 3109 N N . SER B 1 175 ? 13.719 -27 1.642 1 93.94 175 SER B N 1
ATOM 3110 C CA . SER B 1 175 ? 13.883 -26.594 0.246 1 93.94 175 SER B CA 1
ATOM 3111 C C . SER B 1 175 ? 12.539 -26.344 -0.417 1 93.94 175 SER B C 1
ATOM 3113 O O . SER B 1 175 ? 11.516 -26.891 0.003 1 93.94 175 SER B O 1
ATOM 3115 N N . PHE B 1 176 ? 12.57 -25.391 -1.309 1 93.38 176 PHE B N 1
ATOM 3116 C CA . PHE B 1 176 ? 11.375 -25.125 -2.094 1 93.38 176 PHE B CA 1
ATOM 3117 C C . PHE B 1 176 ? 11.734 -24.609 -3.48 1 93.38 176 PHE B C 1
ATOM 3119 O O . PHE B 1 176 ? 12.891 -24.25 -3.734 1 93.38 176 PHE B O 1
ATOM 3126 N N . ARG B 1 177 ? 10.766 -24.719 -4.324 1 92.56 177 ARG B N 1
ATOM 3127 C CA . ARG B 1 177 ? 10.914 -24.203 -5.68 1 92.56 177 ARG B CA 1
ATOM 3128 C C . ARG B 1 177 ? 10.273 -22.828 -5.816 1 92.56 177 ARG B C 1
ATOM 3130 O O . ARG B 1 177 ? 9.117 -22.641 -5.426 1 92.56 177 ARG B O 1
ATOM 3137 N N . LEU B 1 178 ? 11.047 -21.891 -6.297 1 90.75 178 LEU B N 1
ATOM 3138 C CA . LEU B 1 178 ? 10.453 -20.594 -6.582 1 90.75 178 LEU B CA 1
ATOM 3139 C C . LEU B 1 178 ? 9.281 -20.734 -7.547 1 90.75 178 LEU B C 1
ATOM 3141 O O . LEU B 1 178 ? 9.391 -21.422 -8.562 1 90.75 178 LEU B O 1
ATOM 3145 N N . PRO B 1 179 ? 8.242 -20.094 -7.207 1 83.12 179 PRO B N 1
ATOM 3146 C CA . PRO B 1 179 ? 7.066 -20.234 -8.07 1 83.12 179 PRO B CA 1
ATOM 3147 C C . PRO B 1 179 ? 7.203 -19.453 -9.383 1 83.12 179 PRO B C 1
ATOM 3149 O O . PRO B 1 179 ? 6.34 -19.562 -10.258 1 83.12 179 PRO B O 1
ATOM 3152 N N . PHE B 1 180 ? 8.273 -18.734 -9.562 1 82.75 180 PHE B N 1
ATOM 3153 C CA . PHE B 1 180 ? 8.484 -17.969 -10.781 1 82.75 180 PHE B CA 1
ATOM 3154 C C . PHE B 1 180 ? 9.977 -17.781 -11.047 1 82.75 180 PHE B C 1
ATOM 3156 O O . PHE B 1 180 ? 10.812 -18.156 -10.227 1 82.75 180 PHE B O 1
ATOM 3163 N N . GLN B 1 181 ? 10.211 -17.266 -12.234 1 87.25 181 GLN B N 1
ATOM 3164 C CA . GLN B 1 181 ? 11.586 -17.016 -12.641 1 87.25 181 GLN B CA 1
ATOM 3165 C C . GLN B 1 181 ? 12.273 -16.031 -11.703 1 87.25 181 GLN B C 1
ATOM 3167 O O . GLN B 1 181 ? 11.625 -15.172 -11.109 1 87.25 181 GLN B O 1
ATOM 3172 N N . LYS B 1 182 ? 13.555 -16.188 -11.617 1 90.62 182 LYS B N 1
ATOM 3173 C CA . LYS B 1 182 ? 14.352 -15.352 -10.727 1 90.62 182 LYS B CA 1
ATOM 3174 C C . LYS B 1 182 ? 14.219 -13.875 -11.086 1 90.62 182 LYS B C 1
ATOM 3176 O O . LYS B 1 182 ? 14.289 -13.008 -10.211 1 90.62 182 LYS B O 1
ATOM 3181 N N . SER B 1 183 ? 14.031 -13.664 -12.359 1 89 183 SER B N 1
ATOM 3182 C CA . SER B 1 183 ? 13.867 -12.281 -12.789 1 89 183 SER B CA 1
ATOM 3183 C C . SER B 1 183 ? 12.625 -11.648 -12.164 1 89 183 SER B C 1
ATOM 3185 O O . SER B 1 183 ? 12.641 -10.477 -11.805 1 89 183 SER B O 1
ATOM 3187 N N . VAL B 1 184 ? 11.586 -12.422 -12.008 1 92.19 184 VAL B N 1
ATOM 3188 C CA . VAL B 1 184 ? 10.359 -11.953 -11.375 1 92.19 184 VAL B CA 1
ATOM 3189 C C . VAL B 1 184 ? 10.602 -11.711 -9.891 1 92.19 184 VAL B C 1
ATOM 3191 O O . VAL B 1 184 ? 10.102 -10.734 -9.328 1 92.19 184 VAL B O 1
ATOM 3194 N N . LEU B 1 185 ? 11.391 -12.562 -9.305 1 93.94 185 LEU B N 1
ATOM 3195 C CA . LEU B 1 185 ? 11.734 -12.383 -7.902 1 93.94 185 LEU B CA 1
ATOM 3196 C C . LEU B 1 185 ? 12.492 -11.078 -7.684 1 93.94 185 LEU B C 1
ATOM 3198 O O . LEU B 1 185 ? 12.234 -10.352 -6.719 1 93.94 185 LEU B O 1
ATOM 3202 N N . ALA B 1 186 ? 13.469 -10.82 -8.578 1 95.56 186 ALA B N 1
ATOM 3203 C CA . ALA B 1 186 ? 14.219 -9.57 -8.492 1 95.56 186 ALA B CA 1
ATOM 3204 C C . ALA B 1 186 ? 13.273 -8.367 -8.484 1 95.56 186 ALA B C 1
ATOM 3206 O O . ALA B 1 186 ? 13.375 -7.504 -7.605 1 95.56 186 ALA B O 1
ATOM 3207 N N . GLY B 1 187 ? 12.32 -8.352 -9.406 1 94.94 187 GLY B N 1
ATOM 3208 C CA . GLY B 1 187 ? 11.352 -7.273 -9.469 1 94.94 187 GLY B CA 1
ATOM 3209 C C . GLY B 1 187 ? 10.484 -7.172 -8.227 1 94.94 187 GLY B C 1
ATOM 3210 O O . GLY B 1 187 ? 10.266 -6.078 -7.703 1 94.94 187 GLY B O 1
ATOM 3211 N N . LYS B 1 188 ? 10.055 -8.328 -7.77 1 94.81 188 LYS B N 1
ATOM 3212 C CA . LYS B 1 188 ? 9.219 -8.383 -6.578 1 94.81 188 LYS B CA 1
ATOM 3213 C C . LYS B 1 188 ? 9.93 -7.762 -5.375 1 94.81 188 LYS B C 1
ATOM 3215 O O . LYS B 1 188 ? 9.305 -7.07 -4.566 1 94.81 188 LYS B O 1
ATOM 3220 N N . LEU B 1 189 ? 11.219 -7.953 -5.344 1 96.44 189 LEU B N 1
ATOM 3221 C CA . LEU B 1 189 ? 11.992 -7.496 -4.191 1 96.44 189 LEU B CA 1
ATOM 3222 C C . LEU B 1 189 ? 12.648 -6.152 -4.473 1 96.44 189 LEU B C 1
ATOM 3224 O O . LEU B 1 189 ? 13.516 -5.707 -3.711 1 96.44 189 LEU B O 1
ATOM 3228 N N . GLY B 1 190 ? 12.273 -5.535 -5.598 1 96.69 190 GLY B N 1
ATOM 3229 C CA . GLY B 1 190 ? 12.805 -4.227 -5.941 1 96.69 190 GLY B CA 1
ATOM 3230 C C . GLY B 1 190 ? 14.297 -4.25 -6.242 1 96.69 190 GLY B C 1
ATOM 3231 O O . GLY B 1 190 ? 15.023 -3.324 -5.883 1 96.69 190 GLY B O 1
ATOM 3232 N N . LEU B 1 191 ? 14.773 -5.293 -6.824 1 96.94 191 LEU B N 1
ATOM 3233 C CA . LEU B 1 191 ? 16.188 -5.477 -7.109 1 96.94 191 LEU B CA 1
ATOM 3234 C C . LEU B 1 191 ? 16.438 -5.598 -8.609 1 96.94 191 LEU B C 1
ATOM 3236 O O . LEU B 1 191 ? 15.562 -6.059 -9.352 1 96.94 191 LEU B O 1
ATOM 3240 N N . ALA B 1 192 ? 17.609 -5.113 -8.992 1 95.12 192 ALA B N 1
ATOM 3241 C CA . ALA B 1 192 ? 18.094 -5.52 -10.312 1 95.12 192 ALA B CA 1
ATOM 3242 C C . ALA B 1 192 ? 18.453 -7 -10.336 1 95.12 192 ALA B C 1
ATOM 3244 O O . ALA B 1 192 ? 18.797 -7.578 -9.297 1 95.12 192 ALA B O 1
ATOM 3245 N N . PRO B 1 193 ? 18.375 -7.617 -11.531 1 94.44 193 PRO B N 1
ATOM 3246 C CA . PRO B 1 193 ? 18.734 -9.031 -11.633 1 94.44 193 PRO B CA 1
ATOM 3247 C C . PRO B 1 193 ? 20.141 -9.336 -11.102 1 94.44 193 PRO B C 1
ATOM 3249 O O . PRO B 1 193 ? 20.328 -10.336 -10.406 1 94.44 193 PRO B O 1
ATOM 3252 N N . GLU B 1 194 ? 21.047 -8.438 -11.398 1 96.38 194 GLU B N 1
ATOM 3253 C CA . GLU B 1 194 ? 22.422 -8.633 -10.945 1 96.38 194 GLU B CA 1
ATOM 3254 C C . GLU B 1 194 ? 22.516 -8.562 -9.422 1 96.38 194 GLU B C 1
ATOM 3256 O O . GLU B 1 194 ? 23.281 -9.32 -8.812 1 96.38 194 GLU B O 1
ATOM 3261 N N . ALA B 1 195 ? 21.797 -7.707 -8.859 1 96.88 195 ALA B N 1
ATOM 3262 C CA . ALA B 1 195 ? 21.781 -7.578 -7.402 1 96.88 195 ALA B CA 1
ATOM 3263 C C . ALA B 1 195 ? 21.203 -8.828 -6.746 1 96.88 195 ALA B C 1
ATOM 3265 O O . ALA B 1 195 ? 21.688 -9.258 -5.691 1 96.88 195 ALA B O 1
ATOM 3266 N N . LEU B 1 196 ? 20.188 -9.398 -7.328 1 96.75 196 LEU B N 1
ATOM 3267 C CA . LEU B 1 196 ? 19.609 -10.633 -6.809 1 96.75 196 LEU B CA 1
ATOM 3268 C C . LEU B 1 196 ? 20.641 -11.766 -6.844 1 96.75 196 LEU B C 1
ATOM 3270 O O . LEU B 1 196 ? 20.781 -12.508 -5.871 1 96.75 196 LEU B O 1
ATOM 3274 N N . SER B 1 197 ? 21.312 -11.883 -7.957 1 95.75 197 SER B N 1
ATOM 3275 C CA . SER B 1 197 ? 22.344 -12.914 -8.102 1 95.75 197 SER B CA 1
ATOM 3276 C C . SER B 1 197 ? 23.422 -12.766 -7.039 1 95.75 197 SER B C 1
ATOM 3278 O O . SER B 1 197 ? 23.812 -13.75 -6.402 1 95.75 197 SER B O 1
ATOM 3280 N N . ARG B 1 198 ? 23.828 -11.539 -6.848 1 97.12 198 ARG B N 1
ATOM 3281 C CA . ARG B 1 198 ? 24.844 -11.273 -5.836 1 97.12 198 ARG B CA 1
ATOM 3282 C C . ARG B 1 198 ? 24.312 -11.586 -4.438 1 97.12 198 ARG B C 1
ATOM 3284 O O . ARG B 1 198 ? 25.062 -12.07 -3.584 1 97.12 198 ARG B O 1
ATOM 3291 N N . ALA B 1 199 ? 23.094 -11.266 -4.227 1 97 199 ALA B N 1
ATOM 3292 C CA . ALA B 1 199 ? 22.469 -11.555 -2.938 1 97 199 ALA B CA 1
ATOM 3293 C C . ALA B 1 199 ? 22.484 -13.055 -2.652 1 97 199 ALA B C 1
ATOM 3295 O O . ALA B 1 199 ? 22.844 -13.477 -1.549 1 97 199 ALA B O 1
ATOM 3296 N N . PHE B 1 200 ? 22.156 -13.828 -3.639 1 95.94 200 PHE B N 1
ATOM 3297 C CA . PHE B 1 200 ? 22.172 -15.273 -3.477 1 95.94 200 PHE B CA 1
ATOM 3298 C C . PHE B 1 200 ? 23.594 -15.766 -3.203 1 95.94 200 PHE B C 1
ATOM 3300 O O . PHE B 1 200 ? 23.797 -16.672 -2.385 1 95.94 200 PHE B O 1
ATOM 3307 N N . SER B 1 201 ? 24.516 -15.18 -3.918 1 96.62 201 SER B N 1
ATOM 3308 C CA . SER B 1 201 ? 25.906 -15.539 -3.68 1 96.62 201 SER B CA 1
ATOM 3309 C C . SER B 1 201 ? 26.312 -15.234 -2.242 1 96.62 201 SER B C 1
ATOM 3311 O O . SER B 1 201 ? 26.969 -16.047 -1.592 1 96.62 201 SER B O 1
ATOM 3313 N N . THR B 1 202 ? 25.938 -14.102 -1.802 1 96.88 202 THR B N 1
ATOM 3314 C CA . THR B 1 202 ? 26.25 -13.68 -0.438 1 96.88 202 THR B CA 1
ATOM 3315 C C . THR B 1 202 ? 25.609 -14.633 0.574 1 96.88 202 THR B C 1
ATOM 3317 O O . THR B 1 202 ? 26.234 -14.969 1.586 1 96.88 202 THR B O 1
ATOM 3320 N N . LEU B 1 203 ? 24.453 -15.102 0.319 1 96.69 203 LEU B N 1
ATOM 3321 C CA . LEU B 1 203 ? 23.703 -15.914 1.261 1 96.69 203 LEU B CA 1
ATOM 3322 C C . LEU B 1 203 ? 24.188 -17.359 1.263 1 96.69 203 LEU B C 1
ATOM 3324 O O . LEU B 1 203 ? 23.812 -18.141 2.123 1 96.69 203 LEU B O 1
ATOM 3328 N N . ARG B 1 204 ? 25 -17.672 0.312 1 95.12 204 ARG B N 1
ATOM 3329 C CA . ARG B 1 204 ? 25.594 -19 0.312 1 95.12 204 ARG B CA 1
ATOM 3330 C C . ARG B 1 204 ? 26.328 -19.266 1.623 1 95.12 204 ARG B C 1
ATOM 3332 O O . ARG B 1 204 ? 26.266 -20.375 2.156 1 95.12 204 ARG B O 1
ATOM 3339 N N . GLN B 1 205 ? 26.922 -18.297 2.096 1 92 205 GLN B N 1
ATOM 3340 C CA . GLN B 1 205 ? 27.672 -18.422 3.346 1 92 205 GLN B CA 1
ATOM 3341 C C . GLN B 1 205 ? 26.734 -18.641 4.527 1 92 205 GLN B C 1
ATOM 3343 O O . GLN B 1 205 ? 27.156 -19.141 5.57 1 92 205 GLN B O 1
ATOM 3348 N N . SER B 1 206 ? 25.562 -18.297 4.328 1 92.94 206 SER B N 1
ATOM 3349 C CA . SER B 1 206 ? 24.578 -18.469 5.387 1 92.94 206 SER B CA 1
ATOM 3350 C C . SER B 1 206 ? 23.719 -19.703 5.145 1 92.94 206 SER B C 1
ATOM 3352 O O . SER B 1 206 ? 22.625 -19.812 5.691 1 92.94 206 SER B O 1
ATOM 3354 N N . GLY B 1 207 ? 24.125 -20.578 4.219 1 93.12 207 GLY B N 1
ATOM 3355 C CA . GLY B 1 207 ? 23.5 -21.875 4.07 1 93.12 207 GLY B CA 1
ATOM 3356 C C . GLY B 1 207 ? 22.453 -21.906 2.969 1 93.12 207 GLY B C 1
ATOM 3357 O O . GLY B 1 207 ? 21.562 -22.766 2.969 1 93.12 207 GLY B O 1
ATOM 3358 N N . VAL B 1 208 ? 22.516 -20.922 2.096 1 96 208 VAL B N 1
ATOM 3359 C CA . VAL B 1 208 ? 21.531 -20.906 1.005 1 96 208 VAL B CA 1
ATOM 3360 C C . VAL B 1 208 ? 22.203 -21.375 -0.286 1 96 208 VAL B C 1
ATOM 3362 O O . VAL B 1 208 ? 23.266 -20.875 -0.659 1 96 208 VAL B O 1
ATOM 3365 N N . THR B 1 209 ? 21.641 -22.375 -0.878 1 95.69 209 THR B N 1
ATOM 3366 C CA . THR B 1 209 ? 22.094 -22.812 -2.191 1 95.69 209 THR B CA 1
ATOM 3367 C C . THR B 1 209 ? 20.984 -22.688 -3.221 1 95.69 209 THR B C 1
ATOM 3369 O O . THR B 1 209 ? 19.812 -22.984 -2.918 1 95.69 209 THR B O 1
ATOM 3372 N N . VAL B 1 210 ? 21.391 -22.312 -4.391 1 94.44 210 VAL B N 1
ATOM 3373 C CA . VAL B 1 210 ? 20.422 -22.094 -5.453 1 94.44 210 VAL B CA 1
ATOM 3374 C C . VAL B 1 210 ? 20.812 -22.906 -6.688 1 94.44 210 VAL B C 1
ATOM 3376 O O . VAL B 1 210 ? 21.953 -22.844 -7.133 1 94.44 210 VAL B O 1
ATOM 3379 N N . LYS B 1 211 ? 19.922 -23.688 -7.188 1 93 211 LYS B N 1
ATOM 3380 C CA . LYS B 1 211 ? 20.031 -24.391 -8.469 1 93 211 LYS B CA 1
ATOM 3381 C C . LYS B 1 211 ? 18.797 -24.125 -9.344 1 93 211 LYS B C 1
ATOM 3383 O O . LYS B 1 211 ? 17.781 -24.812 -9.211 1 93 211 LYS B O 1
ATOM 3388 N N . GLY B 1 212 ? 19 -23.25 -10.352 1 91.62 212 GLY B N 1
ATOM 3389 C CA . GLY B 1 212 ? 17.812 -22.812 -11.078 1 91.62 212 GLY B CA 1
ATOM 3390 C C . GLY B 1 212 ? 16.766 -22.188 -10.188 1 91.62 212 GLY B C 1
ATOM 3391 O O . GLY B 1 212 ? 17.031 -21.203 -9.492 1 91.62 212 GLY B O 1
ATOM 3392 N N . ARG B 1 213 ? 15.609 -22.812 -10.117 1 92.44 213 ARG B N 1
ATOM 3393 C CA . ARG B 1 213 ? 14.531 -22.297 -9.281 1 92.44 213 ARG B CA 1
ATOM 3394 C C . ARG B 1 213 ? 14.492 -23 -7.938 1 92.44 213 ARG B C 1
ATOM 3396 O O . ARG B 1 213 ? 13.703 -22.641 -7.062 1 92.44 213 ARG B O 1
ATOM 3403 N N . MET B 1 214 ? 15.344 -23.938 -7.773 1 94.88 214 MET B N 1
ATOM 3404 C CA . MET B 1 214 ? 15.359 -24.672 -6.516 1 94.88 214 MET B CA 1
ATOM 3405 C C . MET B 1 214 ? 16.203 -23.953 -5.469 1 94.88 214 MET B C 1
ATOM 3407 O O . MET B 1 214 ? 17.375 -23.672 -5.703 1 94.88 214 MET B O 1
ATOM 3411 N N . ILE B 1 215 ? 15.594 -23.609 -4.359 1 95.94 215 ILE B N 1
ATOM 3412 C CA . ILE B 1 215 ? 16.266 -22.953 -3.244 1 95.94 215 ILE B CA 1
ATOM 3413 C C . ILE B 1 215 ? 16.422 -23.922 -2.082 1 95.94 215 ILE B C 1
ATOM 3415 O O . ILE B 1 215 ? 15.438 -24.531 -1.643 1 95.94 215 ILE B O 1
ATOM 3419 N N . GLU B 1 216 ? 17.578 -24.078 -1.632 1 96.5 216 GLU B N 1
ATOM 3420 C CA . GLU B 1 216 ? 17.844 -24.906 -0.456 1 96.5 216 GLU B CA 1
ATOM 3421 C C . GLU B 1 216 ? 18.391 -24.062 0.696 1 96.5 216 GLU B C 1
ATOM 3423 O O . GLU B 1 216 ? 19.328 -23.281 0.517 1 96.5 216 GLU B O 1
ATOM 3428 N N . ILE B 1 217 ? 17.766 -24.188 1.789 1 95.31 217 ILE B N 1
ATOM 3429 C CA . ILE B 1 217 ? 18.203 -23.562 3.029 1 95.31 217 ILE B CA 1
ATOM 3430 C C . ILE B 1 217 ? 18.734 -24.641 3.984 1 95.31 217 ILE B C 1
ATOM 3432 O O . ILE B 1 217 ? 17.969 -25.5 4.438 1 95.31 217 ILE B O 1
ATOM 3436 N N . HIS B 1 218 ? 19.906 -24.547 4.34 1 94.5 218 HIS B N 1
ATOM 3437 C CA . HIS B 1 218 ? 20.547 -25.578 5.133 1 94.5 218 HIS B CA 1
ATOM 3438 C C . HIS B 1 218 ? 20.625 -25.188 6.602 1 94.5 218 HIS B C 1
ATOM 3440 O O . HIS B 1 218 ? 20.859 -26.031 7.469 1 94.5 218 HIS B O 1
ATOM 3446 N N . ASP B 1 219 ? 20.516 -23.969 6.84 1 90.5 219 ASP B N 1
ATOM 3447 C CA . ASP B 1 219 ? 20.578 -23.438 8.203 1 90.5 219 ASP B CA 1
ATOM 3448 C C . ASP B 1 219 ? 19.641 -22.25 8.3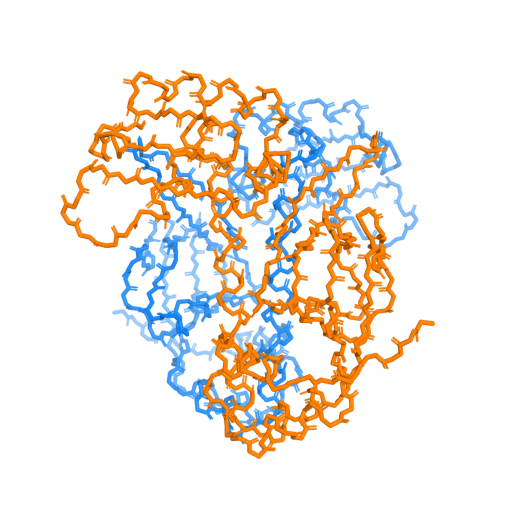75 1 90.5 219 ASP B C 1
ATOM 3450 O O . ASP B 1 219 ? 20.047 -21.094 8.227 1 90.5 219 ASP B O 1
ATOM 3454 N N . ARG B 1 220 ? 18.422 -22.484 8.766 1 92 220 ARG B N 1
ATOM 3455 C CA . ARG B 1 220 ? 17.406 -21.453 8.938 1 92 220 ARG B CA 1
ATOM 3456 C C . ARG B 1 220 ? 17.859 -20.391 9.938 1 92 220 ARG B C 1
ATOM 3458 O O . ARG B 1 220 ? 17.641 -19.203 9.727 1 92 220 ARG B O 1
ATOM 3465 N N . HIS B 1 221 ? 18.547 -20.859 10.984 1 90.88 221 HIS B N 1
ATOM 3466 C CA . HIS B 1 221 ? 18.984 -19.953 12.031 1 90.88 221 HIS B CA 1
ATOM 3467 C C . HIS B 1 221 ? 20.062 -19 11.516 1 90.88 221 HIS B C 1
ATOM 3469 O O . HIS B 1 221 ? 20.047 -17.797 11.844 1 90.88 221 HIS B O 1
ATOM 3475 N N . ALA B 1 222 ? 20.922 -19.531 10.766 1 90.81 222 ALA B N 1
ATOM 3476 C CA . ALA B 1 222 ? 21.953 -18.672 10.164 1 90.81 222 ALA B CA 1
ATOM 3477 C C . ALA B 1 222 ? 21.328 -17.625 9.258 1 90.81 222 ALA B C 1
ATOM 3479 O O . ALA B 1 222 ? 21.781 -16.469 9.234 1 90.81 222 ALA B O 1
ATOM 3480 N N . LEU B 1 223 ? 20.297 -18.016 8.531 1 91.88 223 LEU B N 1
ATOM 3481 C CA . LEU B 1 223 ? 19.609 -17.109 7.621 1 91.88 223 LEU B CA 1
ATOM 3482 C C . LEU B 1 223 ? 18.859 -16.031 8.406 1 91.88 223 LEU B C 1
ATOM 3484 O O . LEU B 1 223 ? 18.812 -14.875 7.992 1 91.88 223 LEU B O 1
ATOM 3488 N N . GLU B 1 224 ? 18.281 -16.391 9.547 1 89.31 224 GLU B N 1
ATOM 3489 C CA . GLU B 1 224 ? 17.547 -15.469 10.391 1 89.31 224 GLU B CA 1
ATOM 3490 C C . GLU B 1 224 ? 18.453 -14.398 10.977 1 89.31 224 GLU B C 1
ATOM 3492 O O . GLU B 1 224 ? 18.016 -13.289 11.289 1 89.31 224 GLU B O 1
ATOM 3497 N N . ARG B 1 225 ? 19.844 -14.758 11.109 1 87.75 225 ARG B N 1
ATOM 3498 C CA . ARG B 1 225 ? 20.812 -13.844 11.711 1 87.75 225 ARG B CA 1
ATOM 3499 C C . ARG B 1 225 ? 21.406 -12.898 10.672 1 87.75 225 ARG B C 1
ATOM 3501 O O . ARG B 1 225 ? 22.109 -11.945 11.023 1 87.75 225 ARG B O 1
ATOM 3508 N N . PHE B 1 226 ? 21 -13.359 9.547 1 84.88 226 PHE B N 1
ATOM 3509 C CA . PHE B 1 226 ? 21.562 -12.508 8.5 1 84.88 226 PHE B CA 1
ATOM 3510 C C . PHE B 1 226 ? 20.938 -11.117 8.547 1 84.88 226 PHE B C 1
ATOM 3512 O O . PHE B 1 226 ? 21.641 -10.117 8.344 1 84.88 226 PHE B O 1
#

Foldseek 3Di:
DPFDDQDPLLLVLQCPALLNVQPDPVVSCVQCVPKTKDKDAAFDWPDAFFDFDQKKKAWQAAKKWWWAADPVRDIATQDMDGRSDIDCLCSNVVRTHRTIMGGNHTTMMMITGNVVLVVCLVVPVSSVVSVVVSVVVVVVLSVVLVVCVVPHALLLLVLVVVLVPDDPDDDQKDKDFAPHFLCVVCRNNRHHSVSNVVSQVVCVVLQWDDDGRMIIRNGNPSSVVD/DPFDDQDPLLLVLQCPALLNVQPDPVVSCVQCVPKTKDKDAAFDWPDAFFDFDQKKKAWQAAKKWWWAADPVRDIATQDMDGRSDIDCLCCNVVRTHRTIMGGNHTTMMMITGNVVLVVCLVVPVSSVVSVVVSVVVVVVLSVVLVVCVVPHALLLLVLVVVLVPDDPDDDQKDKDFAPHFLCVVCNNNRHDSVSNVVSQVVCVVLQWDDDGRMIIRNGNPSSVVD

Nearest PDB structures (foldseek):
  3h3z-assembly1_A  TM=6.464E-01  e=7.236E-19  Ruegeria pomeroyi DSS-3
  8qto-assembly1_A-2  TM=8.559E-01  e=1.281E-15  Aliivibrio fischeri
  5e44-assembly1_A-2  TM=8.681E-01  e=3.513E-15  Aliivibrio fischeri
  2oz6-assembly1_A-2  TM=8.197E-01  e=8.661E-14  Pseudomonas aeruginosa
  7ff8-assembly1_B  TM=6.507E-01  e=1.587E-12  Pseudomonas aeruginosa PAO1

Sequence (452 aa):
METLQLTSSDRTTFLRSRFFVRLPRSTVDSILKDTRLSTYEEHDVLFHQGDGIDDVFFVLSGLIRLYRVGKDGREADVAVFSKGEMFAENAMYLGRATASAEAAEASIVARIDGAKLRQLAAADGDVAQAFIEHLCHRGKMTEDLLAQDRLLTAPQRVASYLLGHCPNGTATSFSFRLPFQKSVLAGKLGLAPEALSRAFSTLRQSGVTVKGRMIEIHDRHALERFMETLQLTSSDRTTFLRSRFFVRLPRSTVDSILKDTRLSTYEEHDVLFHQGDGIDDVFFVLSGLIRLYRVGKDGREADVAVFSKGEMFAENAMYLGRATASAEAAEASIVARIDGAKLRQLAAADGDVAQAFIEHLCHRGKMTEDLLAQDRLLTAPQRVASYLLGHCPNGTATSFSFRLPFQKSVLAGKLGLAPEALSRAFSTLRQSGVTVKGRMIEIHDRHALERF

Radius of gyration: 22.88 Å; Cα contacts (8 Å, |Δi|>4): 885; chains: 2; bounding box: 54×58×58 Å

Solvent-accessible surface area (backbone atoms only — not comparable to full-atom values): 23502 Å² total; per-residue (Å²): 128,78,75,50,75,85,46,73,67,52,50,49,41,48,49,69,13,81,58,40,51,79,48,56,67,70,57,52,50,60,57,53,71,70,44,44,37,45,78,39,48,61,68,36,67,80,47,49,53,63,38,78,36,52,42,30,37,33,28,70,35,45,32,36,35,30,31,42,73,43,96,85,65,50,72,31,46,72,44,70,41,40,59,44,35,71,48,48,59,44,12,36,73,68,48,30,25,86,36,20,33,28,21,73,29,60,24,35,35,36,38,34,57,30,67,58,50,50,50,43,26,39,72,31,32,65,50,23,48,31,49,44,50,45,49,33,53,52,37,49,52,48,49,50,50,42,42,42,66,68,66,40,54,64,43,46,48,52,42,53,56,53,55,68,69,50,72,89,71,82,69,45,55,52,71,50,67,54,94,54,59,66,63,55,50,13,28,66,68,71,38,54,60,68,51,42,54,50,19,51,60,61,34,37,80,34,33,36,46,76,57,92,50,37,39,36,35,64,29,47,66,50,43,72,71,94,127,75,71,50,75,84,47,74,67,52,51,50,42,48,50,68,13,81,58,41,50,81,47,56,67,68,59,53,48,60,59,53,71,71,43,42,33,45,76,39,48,60,67,37,66,78,48,46,54,63,38,78,37,52,42,29,38,34,28,70,34,45,31,38,36,30,31,42,73,42,96,87,66,50,73,30,46,73,45,71,40,41,59,44,35,71,47,48,58,44,12,36,72,70,48,31,24,87,37,21,33,28,22,73,31,60,25,35,36,35,37,33,57,29,66,58,51,51,50,42,25,39,74,31,31,64,50,21,47,33,50,45,48,44,49,33,52,52,37,50,53,48,50,49,51,41,42,41,66,68,66,41,52,66,43,45,48,51,41,54,55,55,55,68,70,51,73,88,70,82,69,44,55,51,72,51,65,53,92,54,58,67,65,56,50,14,28,67,69,72,39,52,59,66,50,42,53,49,20,51,58,62,35,36,81,37,34,36,45,76,59,91,51,36,38,35,35,63,29,47,66,50,42,74,69,94

InterPro domains:
  IPR000595 Cyclic nucleotide-binding domain [PF00027] (39-123)
  IPR000595 Cyclic nucleotide-binding domain [PS50042] (19-138)
  IPR000595 Cyclic nucleotide-binding domain [SM00100] (19-139)
  IPR000595 Cyclic nucleotide-binding domain [cd00038] (19-132)
  IPR012318 Crp-type HTH domain [PF13545] (156-226)
  IPR012318 Crp-type HTH domain [PS51063] (152-221)
  IPR012318 Crp-type HTH domain [SM00419] (172-219)
  IPR014710 RmlC-like jelly roll fold [G3DSA:2.60.120.10] (12-146)
  IPR018490 Cyclic nucleotide-binding domain superfamily [SSF51206] (17-146)
  IPR036388 Winged helix-like DNA-binding domain superfamily [G3DSA:1.10.10.10] (147-226)
  IPR036390 Winged helix DNA-binding domain superfamily [SSF46785] (153-225)
  IPR050397 Global Transcriptional Regulators in Environmental Response [PTHR24567] (14-225)

pLDDT: mean 93.3, std 6.57, range [41.72, 98.56]

Organism: Rhizobium meliloti (strain 1021) (NCBI:txid266834)